Protein AF-A0A7X6YQB7-F1 (afdb_monomer)

pLDDT: mean 74.78, std 21.04, range [24.25, 98.19]

Secondary structure (DSSP, 8-state):
------PPPPPPPPPPP--------------PPP----BEEEEEEGGG-SS--S-EEE--TTSTT-EEEEETTEEEEEETTEEEEEEE-SSB-EEEEE-SSSSSS-EEEEEEEE-SSS-EEEEEEEETTTTEEEEE-BTTTEEEEEEEETTEEEEEEEETT--SPPEEEEEEEETTEEEETT--S-----SS--S---EEEEEEE----HHHHHHHHHH-TTTT----BTTB-S---EEEE-SHHHHHHHHHHHTTTS-TT---SSS--HHHHTTS--HHHHTTEEEEEEEEEESSTTEEEEEEEEEE-TT-EEEEEEEEEE-SS--S--EEEEEEEEEEHHHHTT-SEEEEEE--S-S---S-STTS--EEEEEEEE-SSTT-EEEEEEETTSEEEEE--TT---EEEEEEEEETTEEEEEETTSS-EEEEEEETTEEEE-TTTSPPPPSSS----TT-EEEE---TT-

Radius of gyration: 28.49 Å; Cα contacts (8 Å, |Δi|>4): 953; chains: 1; bounding box: 66×87×70 Å

Structure (mmCIF, N/CA/C/O backbone):
data_AF-A0A7X6YQB7-F1
#
_entry.id   AF-A0A7X6YQB7-F1
#
loop_
_atom_site.group_PDB
_atom_site.id
_atom_site.type_symbol
_atom_site.label_atom_id
_atom_site.label_alt_id
_atom_site.label_comp_id
_atom_site.label_asym_id
_atom_site.label_entity_id
_atom_site.label_seq_id
_atom_site.pdbx_PDB_ins_code
_atom_site.Cartn_x
_atom_site.Cartn_y
_atom_site.Cartn_z
_atom_site.occupancy
_atom_site.B_iso_or_equiv
_atom_site.auth_seq_id
_atom_site.auth_comp_id
_atom_site.auth_asym_id
_atom_site.auth_atom_id
_atom_site.pdbx_PDB_model_num
ATOM 1 N N . ALA A 1 1 ? 42.048 -23.710 23.530 1.00 37.53 1 ALA A N 1
ATOM 2 C CA . ALA A 1 1 ? 42.152 -24.617 22.372 1.00 37.53 1 ALA A CA 1
ATOM 3 C C . ALA A 1 1 ? 41.730 -26.009 22.819 1.00 37.53 1 ALA A C 1
ATOM 5 O O . ALA A 1 1 ? 42.511 -26.701 23.460 1.00 37.53 1 ALA A O 1
ATOM 6 N N . LEU A 1 2 ? 40.471 -26.365 22.576 1.00 25.23 2 LEU A N 1
ATOM 7 C CA . LEU A 1 2 ? 39.936 -27.697 22.835 1.00 25.23 2 LEU A CA 1
ATOM 8 C C . LEU A 1 2 ? 39.155 -28.087 21.577 1.00 25.23 2 LEU A C 1
ATOM 10 O O . LEU A 1 2 ? 38.129 -27.484 21.286 1.00 25.23 2 LEU A O 1
ATOM 14 N N . ALA A 1 3 ? 39.707 -29.016 20.804 1.00 24.25 3 ALA A N 1
ATOM 15 C CA . ALA A 1 3 ? 39.031 -29.656 19.687 1.00 24.25 3 ALA A CA 1
ATOM 16 C C . ALA A 1 3 ? 38.465 -30.982 20.201 1.00 24.25 3 ALA A C 1
ATOM 18 O O . ALA A 1 3 ? 39.201 -31.770 20.799 1.00 24.25 3 ALA A O 1
ATOM 19 N N . ILE A 1 4 ? 37.173 -31.218 19.989 1.00 27.70 4 ILE A N 1
ATOM 20 C CA . ILE A 1 4 ? 36.538 -32.519 20.198 1.00 27.70 4 ILE A CA 1
ATOM 21 C C . ILE A 1 4 ? 35.825 -32.865 18.893 1.00 27.70 4 ILE A C 1
ATOM 23 O O . ILE A 1 4 ? 34.915 -32.161 18.469 1.00 27.70 4 ILE A O 1
ATOM 27 N N . ALA A 1 5 ? 36.306 -33.928 18.255 1.00 26.80 5 ALA A N 1
ATOM 28 C CA . ALA A 1 5 ? 35.723 -34.548 17.076 1.00 26.80 5 ALA A CA 1
ATOM 29 C C . ALA A 1 5 ? 34.597 -35.509 17.484 1.00 26.80 5 ALA A C 1
ATOM 31 O O . ALA A 1 5 ? 34.722 -36.198 18.499 1.00 26.80 5 ALA A O 1
ATOM 32 N N . PHE A 1 6 ? 33.556 -35.622 16.656 1.00 28.27 6 PHE A N 1
ATOM 33 C CA . PHE A 1 6 ? 32.618 -36.743 16.697 1.00 28.27 6 PHE A CA 1
ATOM 34 C C . PHE A 1 6 ? 32.537 -37.442 15.338 1.00 28.27 6 PHE A C 1
ATOM 36 O O . PHE A 1 6 ? 32.638 -36.828 14.280 1.00 28.27 6 PHE A O 1
ATOM 43 N N . LEU A 1 7 ? 32.449 -38.766 15.442 1.00 28.30 7 LEU A N 1
ATOM 44 C CA . LEU A 1 7 ? 32.603 -39.802 14.427 1.00 28.30 7 LEU A CA 1
ATOM 45 C C . LEU A 1 7 ? 31.345 -39.947 13.560 1.00 28.30 7 LEU A C 1
ATOM 47 O O . LEU A 1 7 ? 30.240 -40.009 14.097 1.00 28.30 7 LEU A O 1
ATOM 51 N N . THR A 1 8 ? 31.516 -40.118 12.248 1.00 29.52 8 THR A N 1
ATOM 52 C CA . THR A 1 8 ? 30.476 -40.630 11.346 1.00 29.52 8 THR A CA 1
ATOM 53 C C . THR A 1 8 ? 30.540 -42.159 11.282 1.00 29.52 8 THR A C 1
ATOM 55 O O . THR A 1 8 ? 31.613 -42.763 11.264 1.00 29.52 8 THR A O 1
ATOM 58 N N . ASN A 1 9 ? 29.371 -42.797 11.295 1.00 27.31 9 ASN A N 1
ATOM 59 C CA . ASN A 1 9 ? 29.202 -44.249 11.255 1.00 27.31 9 ASN A CA 1
ATOM 60 C C . ASN A 1 9 ? 28.848 -44.661 9.807 1.00 27.31 9 ASN A C 1
ATOM 62 O O . ASN A 1 9 ? 27.880 -44.111 9.277 1.00 27.31 9 ASN A O 1
ATOM 66 N N . PRO A 1 10 ? 29.569 -45.583 9.142 1.00 31.59 10 PRO A N 1
ATOM 67 C CA . PRO A 1 10 ? 29.254 -45.981 7.772 1.00 31.59 10 PRO A CA 1
ATOM 68 C C . PRO A 1 10 ? 28.195 -47.095 7.758 1.00 31.59 10 PRO A C 1
ATOM 70 O O . PRO A 1 10 ? 28.301 -48.069 8.504 1.00 31.59 10 PRO A O 1
ATOM 73 N N . LYS A 1 11 ? 27.174 -46.977 6.900 1.00 30.31 11 LYS A N 1
ATOM 74 C CA . LYS A 1 11 ? 26.250 -48.082 6.595 1.00 30.31 11 LYS A CA 1
ATOM 75 C C . LYS A 1 11 ? 26.805 -48.916 5.438 1.00 30.31 11 LYS A C 1
ATOM 77 O O . LYS A 1 11 ? 27.185 -48.379 4.404 1.00 30.31 11 LYS A O 1
ATOM 82 N N . GLU A 1 12 ? 26.860 -50.225 5.665 1.00 30.78 12 GLU A N 1
ATOM 83 C CA . GLU A 1 12 ? 27.364 -51.259 4.758 1.00 30.78 12 GLU A CA 1
ATOM 84 C C . GLU A 1 12 ? 26.524 -51.436 3.481 1.00 30.78 12 GLU A C 1
ATOM 86 O O . GLU A 1 12 ? 25.324 -51.160 3.446 1.00 30.78 12 GLU A O 1
ATOM 91 N N . ALA A 1 13 ? 27.193 -51.954 2.446 1.00 29.84 13 ALA A N 1
ATOM 92 C CA . ALA A 1 13 ? 26.669 -52.269 1.123 1.00 29.84 13 ALA A CA 1
ATOM 93 C C . ALA A 1 13 ? 25.906 -53.608 1.079 1.00 29.84 13 ALA A C 1
ATOM 95 O O . ALA A 1 13 ? 26.300 -54.588 1.712 1.00 29.84 13 ALA A O 1
ATOM 96 N N . VAL A 1 14 ? 24.855 -53.668 0.257 1.00 32.97 14 VAL A N 1
ATOM 97 C CA . VAL A 1 14 ? 24.120 -54.899 -0.085 1.00 32.97 14 VAL A CA 1
ATOM 98 C C . VAL A 1 14 ? 24.670 -55.465 -1.411 1.00 32.97 14 VAL A C 1
ATOM 100 O O . VAL A 1 14 ? 24.912 -54.677 -2.326 1.00 32.97 14 VAL A O 1
ATOM 103 N N . PRO A 1 15 ? 24.886 -56.790 -1.556 1.00 33.59 15 PRO A N 1
ATOM 104 C CA . PRO A 1 15 ? 25.500 -57.373 -2.749 1.00 33.59 15 PRO A CA 1
ATOM 105 C C . PRO A 1 15 ? 24.478 -57.714 -3.847 1.00 33.59 15 PRO A C 1
ATOM 107 O O . PRO A 1 15 ? 23.376 -58.180 -3.562 1.00 33.59 15 PRO A O 1
ATOM 110 N N . THR A 1 16 ? 24.879 -57.542 -5.108 1.00 32.31 16 THR A N 1
ATOM 111 C CA . THR A 1 16 ? 24.163 -57.986 -6.315 1.00 32.31 16 THR A CA 1
ATOM 112 C C . THR A 1 16 ? 24.684 -59.348 -6.800 1.00 32.31 16 THR A C 1
ATOM 114 O O . THR A 1 16 ? 25.894 -59.557 -6.894 1.00 32.31 16 THR A O 1
ATOM 117 N N . GLU A 1 17 ? 23.779 -60.275 -7.133 1.00 30.42 17 GLU A N 1
ATOM 118 C CA . GLU A 1 17 ? 24.081 -61.513 -7.880 1.00 30.42 17 GLU A CA 1
ATOM 119 C C . GLU A 1 17 ? 23.728 -61.371 -9.385 1.00 30.42 17 GLU A C 1
ATOM 121 O O . GLU A 1 17 ? 22.889 -60.532 -9.720 1.00 30.42 17 GLU A O 1
ATOM 126 N N . PRO A 1 18 ? 24.342 -62.158 -10.304 1.00 40.31 18 PRO A N 1
ATOM 127 C CA . PRO A 1 18 ? 24.301 -61.916 -11.754 1.00 40.31 18 PRO A CA 1
ATOM 128 C C . PRO A 1 18 ? 23.535 -62.969 -12.599 1.00 40.31 18 PRO A C 1
ATOM 130 O O . PRO A 1 18 ? 23.498 -64.148 -12.253 1.00 40.31 18 PRO A O 1
ATOM 133 N N . GLY A 1 19 ? 23.060 -62.552 -13.787 1.00 28.42 19 GLY A N 1
ATOM 134 C CA . GLY A 1 19 ? 22.591 -63.389 -14.924 1.00 28.42 19 GLY A CA 1
ATOM 135 C C . GLY A 1 19 ? 21.135 -63.084 -15.323 1.00 28.42 19 GLY A C 1
ATOM 136 O O . GLY A 1 19 ? 20.305 -62.932 -14.439 1.00 28.42 19 GLY A O 1
ATOM 137 N N . ASP A 1 20 ? 20.703 -62.946 -16.584 1.00 30.53 20 ASP A N 1
ATOM 138 C CA . ASP A 1 20 ? 21.154 -63.428 -17.909 1.00 30.53 20 ASP A CA 1
ATOM 139 C C . ASP A 1 20 ? 20.484 -62.537 -19.015 1.00 30.53 20 ASP A C 1
ATOM 141 O O . ASP A 1 20 ? 19.524 -61.828 -18.695 1.00 30.53 20 ASP A O 1
ATOM 145 N N . PRO A 1 21 ? 20.936 -62.507 -20.293 1.00 47.84 21 PRO A N 1
ATOM 146 C CA . PRO A 1 21 ? 20.533 -61.519 -21.297 1.00 47.84 21 PRO A CA 1
ATOM 147 C C . PRO A 1 21 ? 19.390 -61.980 -22.224 1.00 47.84 21 PRO A C 1
ATOM 149 O O . PRO A 1 21 ? 19.097 -63.164 -22.350 1.00 47.84 21 PRO A O 1
ATOM 152 N N . THR A 1 22 ? 18.859 -61.011 -22.983 1.00 30.97 22 THR A N 1
ATOM 153 C CA . THR A 1 22 ? 17.930 -61.087 -24.138 1.00 30.97 22 THR A CA 1
ATOM 154 C C . THR A 1 22 ? 16.421 -61.126 -23.855 1.00 30.97 22 THR A C 1
ATOM 156 O O . THR A 1 22 ? 15.875 -62.145 -23.455 1.00 30.97 22 THR A O 1
ATOM 159 N N . ALA A 1 23 ? 15.718 -60.031 -24.186 1.00 28.36 23 ALA A N 1
ATOM 160 C CA . ALA A 1 23 ? 14.869 -59.911 -25.387 1.00 28.36 23 ALA A CA 1
ATOM 161 C C . ALA A 1 23 ? 13.852 -58.754 -25.259 1.00 28.36 23 ALA A C 1
ATOM 163 O O . ALA A 1 23 ? 13.142 -58.675 -24.262 1.00 28.36 23 ALA A O 1
ATOM 164 N N . GLY A 1 24 ? 13.708 -57.958 -26.326 1.00 27.47 24 GLY A N 1
ATOM 165 C CA . GLY A 1 24 ? 12.452 -57.273 -26.658 1.00 27.47 24 GLY A CA 1
ATOM 166 C C . GLY A 1 24 ? 12.467 -55.752 -26.562 1.00 27.47 24 GLY A C 1
ATOM 167 O O . GLY A 1 24 ? 12.148 -55.200 -25.518 1.00 27.47 24 GLY A O 1
ATOM 168 N N . GLU A 1 25 ? 12.767 -55.098 -27.686 1.00 36.31 25 GLU A N 1
ATOM 169 C CA . GLU A 1 25 ? 12.342 -53.726 -27.975 1.00 36.31 25 GLU A CA 1
ATOM 170 C C . GLU A 1 25 ? 10.814 -53.602 -27.867 1.00 36.31 25 GLU A C 1
ATOM 172 O O . GLU A 1 25 ? 10.074 -54.373 -28.486 1.00 36.31 25 GLU A O 1
ATOM 177 N N . SER A 1 26 ? 10.361 -52.583 -27.144 1.00 30.19 26 SER A N 1
ATOM 178 C CA . SER A 1 26 ? 9.136 -51.851 -27.460 1.00 30.19 26 SER A CA 1
ATOM 179 C C . SER A 1 26 ? 9.231 -50.464 -26.828 1.00 30.19 26 SER A C 1
ATOM 181 O O . SER A 1 26 ? 9.126 -50.344 -25.606 1.00 30.19 26 SER A O 1
ATOM 183 N N . ASP A 1 27 ? 9.444 -49.447 -27.661 1.00 33.22 27 ASP A N 1
ATOM 184 C CA . ASP A 1 27 ? 9.267 -48.041 -27.297 1.00 33.22 27 ASP A CA 1
ATOM 185 C C . ASP A 1 27 ? 7.833 -47.786 -26.810 1.00 33.22 27 ASP A C 1
ATOM 187 O O . ASP A 1 27 ? 6.867 -48.356 -27.337 1.00 33.22 27 ASP A O 1
ATOM 191 N N . PRO A 1 28 ? 7.687 -46.862 -25.856 1.00 33.28 28 PRO A N 1
ATOM 192 C CA . PRO A 1 28 ? 6.803 -45.734 -26.069 1.00 33.28 28 PRO A CA 1
ATOM 193 C C . PRO A 1 28 ? 7.592 -44.423 -25.999 1.00 33.28 28 PRO A C 1
ATOM 195 O O . PRO A 1 28 ? 8.348 -44.177 -25.062 1.00 33.28 28 PRO A O 1
ATOM 198 N N . GLU A 1 29 ? 7.388 -43.616 -27.037 1.00 33.47 29 GLU A N 1
ATOM 199 C CA . GLU A 1 29 ? 7.825 -42.229 -27.169 1.00 33.47 29 GLU A CA 1
ATOM 200 C C . GLU A 1 29 ? 7.351 -41.344 -26.001 1.00 33.47 29 GLU A C 1
ATOM 202 O O . GLU A 1 29 ? 6.278 -41.552 -25.431 1.00 33.47 29 GLU A O 1
ATOM 207 N N . ASP A 1 30 ? 8.173 -40.322 -25.748 1.00 36.44 30 ASP A N 1
ATOM 208 C CA . ASP A 1 30 ? 7.929 -39.086 -25.001 1.00 36.44 30 ASP A CA 1
ATOM 209 C C . ASP A 1 30 ? 7.611 -39.186 -23.506 1.00 36.44 30 ASP A C 1
ATOM 211 O O . ASP A 1 30 ? 6.546 -38.811 -23.018 1.00 36.44 30 ASP A O 1
ATOM 215 N N . SER A 1 31 ? 8.643 -39.523 -22.736 1.00 30.84 31 SER A N 1
ATOM 216 C CA . SER A 1 31 ? 8.955 -38.718 -21.554 1.00 30.84 31 SER A CA 1
ATOM 217 C C . SER A 1 31 ? 10.239 -37.951 -21.853 1.00 30.84 31 SER A C 1
ATOM 219 O O . SER A 1 31 ? 11.298 -38.576 -21.976 1.00 30.84 31 SER A O 1
ATOM 221 N N . ASN A 1 32 ? 10.152 -36.626 -21.988 1.00 32.53 32 ASN A N 1
ATOM 222 C CA . ASN A 1 32 ? 11.336 -35.771 -21.947 1.00 32.53 32 ASN A CA 1
ATOM 223 C C . ASN A 1 32 ? 12.183 -36.199 -20.732 1.00 32.53 32 ASN A C 1
ATOM 225 O O . ASN A 1 32 ? 11.619 -36.369 -19.644 1.00 32.53 32 ASN A O 1
ATOM 229 N N . PRO A 1 33 ? 13.496 -36.440 -20.884 1.00 29.14 33 PRO A N 1
ATOM 230 C CA . PRO A 1 33 ? 14.344 -36.646 -19.722 1.00 29.14 33 PRO A CA 1
ATOM 231 C C . PRO A 1 33 ? 14.250 -35.399 -18.827 1.00 29.14 33 PRO A C 1
ATOM 233 O O . PRO A 1 33 ? 14.070 -34.299 -19.356 1.00 29.14 33 PRO A O 1
ATOM 236 N N . PRO A 1 34 ? 14.351 -35.545 -17.493 1.00 37.12 34 PRO A N 1
ATOM 237 C CA . PRO A 1 34 ? 14.427 -34.388 -16.611 1.00 37.12 34 PRO A CA 1
ATOM 238 C C . PRO A 1 34 ? 15.571 -33.498 -17.095 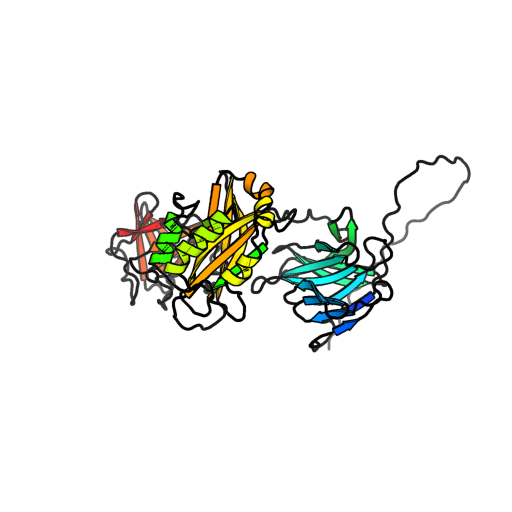1.00 37.12 34 PRO A C 1
ATOM 240 O O . PRO A 1 34 ? 16.643 -34.013 -17.438 1.00 37.12 34 PRO A O 1
ATOM 243 N N . VAL A 1 35 ? 15.303 -32.192 -17.176 1.00 44.62 35 VAL A N 1
ATOM 244 C CA . VAL A 1 35 ? 16.269 -31.163 -17.568 1.00 44.62 35 VAL A CA 1
ATOM 245 C C . VAL A 1 35 ? 17.566 -31.437 -16.809 1.00 44.62 35 VAL A C 1
ATOM 247 O O . VAL A 1 35 ? 17.592 -31.480 -15.579 1.00 44.62 35 VAL A O 1
ATOM 250 N N . THR A 1 36 ? 18.634 -31.749 -17.542 1.00 47.12 36 THR A N 1
ATOM 251 C CA . THR A 1 36 ? 19.970 -31.887 -16.962 1.00 47.12 36 THR A CA 1
ATOM 252 C C . THR A 1 36 ? 20.306 -30.570 -16.283 1.00 47.12 36 THR A C 1
ATOM 254 O O . THR A 1 36 ? 20.249 -29.545 -16.955 1.00 47.12 36 THR A O 1
ATOM 257 N N . ALA A 1 37 ? 20.619 -30.604 -14.984 1.00 58.34 37 ALA A N 1
ATOM 258 C CA . ALA A 1 37 ? 20.939 -29.415 -14.201 1.00 58.34 37 ALA A CA 1
ATOM 259 C C . ALA A 1 37 ? 21.959 -28.553 -14.959 1.00 58.34 37 ALA A C 1
ATOM 261 O O . ALA A 1 37 ? 23.063 -29.016 -15.254 1.00 58.34 37 ALA A O 1
ATOM 262 N N . ALA A 1 38 ? 21.549 -27.349 -15.352 1.00 70.50 38 ALA A N 1
ATOM 263 C CA . ALA A 1 38 ? 22.380 -26.473 -16.156 1.00 70.50 38 ALA A CA 1
ATOM 264 C C . ALA A 1 38 ? 23.594 -26.002 -15.344 1.00 70.50 38 ALA A C 1
ATOM 266 O O . ALA A 1 38 ? 23.481 -25.695 -14.154 1.00 70.50 38 ALA A O 1
ATOM 267 N N . GLU A 1 39 ? 24.764 -25.957 -15.987 1.00 83.69 39 GLU A N 1
ATOM 268 C CA . GLU A 1 39 ? 25.949 -25.357 -15.374 1.00 83.69 39 GLU A CA 1
ATOM 269 C C . GLU A 1 39 ? 25.692 -23.861 -15.157 1.00 83.69 39 GLU A C 1
ATOM 271 O O . GLU A 1 39 ? 25.234 -23.153 -16.057 1.00 83.69 39 GLU A O 1
ATOM 276 N N . ALA A 1 40 ? 25.984 -23.384 -13.953 1.00 90.75 40 ALA A N 1
ATOM 277 C CA . ALA A 1 40 ? 25.782 -22.004 -13.553 1.00 90.75 40 ALA A CA 1
ATOM 278 C C . ALA A 1 40 ? 27.120 -21.282 -13.369 1.00 90.75 40 ALA A C 1
ATOM 280 O O . ALA A 1 40 ? 28.105 -21.839 -12.877 1.00 90.75 40 ALA A O 1
ATOM 281 N N . VAL A 1 41 ? 27.149 -20.008 -13.752 1.00 92.69 41 VAL A N 1
ATOM 282 C CA . VAL A 1 41 ? 28.323 -19.141 -13.649 1.00 92.69 41 VAL A CA 1
ATOM 283 C C . VAL A 1 41 ? 28.032 -18.019 -12.665 1.00 92.69 41 VAL A C 1
ATOM 285 O O . VAL A 1 41 ? 27.100 -17.245 -12.856 1.00 92.69 41 VAL A O 1
ATOM 288 N N . GLU A 1 42 ? 28.857 -17.891 -11.629 1.00 94.00 42 GLU A N 1
ATOM 289 C CA . GLU A 1 42 ? 28.805 -16.737 -10.729 1.00 94.00 42 GLU A CA 1
ATOM 290 C C . GLU A 1 42 ? 29.293 -15.480 -11.455 1.00 94.00 42 GLU A C 1
ATOM 292 O O . GLU A 1 42 ? 30.425 -15.430 -11.944 1.00 94.00 42 GLU A O 1
ATOM 297 N N . TRP A 1 43 ? 28.447 -14.452 -11.508 1.00 94.19 43 TRP A N 1
ATOM 298 C CA . TRP A 1 43 ? 28.876 -13.107 -11.882 1.00 94.19 43 TRP A CA 1
ATOM 299 C C . TRP A 1 43 ? 29.343 -12.335 -10.652 1.00 94.19 43 TRP A C 1
ATOM 301 O O . TRP A 1 43 ? 30.416 -11.725 -10.666 1.00 94.19 43 TRP A O 1
ATOM 311 N N . LEU A 1 44 ? 28.537 -12.361 -9.593 1.00 89.94 44 LEU A N 1
ATOM 312 C CA . LEU A 1 44 ? 28.793 -11.640 -8.358 1.00 89.94 44 LEU A CA 1
ATOM 313 C C . LEU A 1 44 ? 28.190 -12.393 -7.178 1.00 89.94 44 LEU A C 1
ATOM 315 O O . LEU A 1 44 ? 27.061 -12.860 -7.253 1.00 89.94 44 LEU A O 1
ATOM 319 N N . ASN A 1 45 ? 28.913 -12.412 -6.063 1.00 87.00 45 ASN A N 1
ATOM 320 C CA . ASN A 1 45 ? 28.410 -12.881 -4.782 1.00 87.00 45 ASN A CA 1
ATOM 321 C C . ASN A 1 45 ? 28.896 -11.935 -3.677 1.00 87.00 45 ASN A C 1
ATOM 323 O O . ASN A 1 45 ? 30.039 -12.034 -3.219 1.00 87.00 45 ASN A O 1
ATOM 327 N N . VAL A 1 46 ? 28.055 -10.974 -3.271 1.00 80.38 46 VAL A N 1
ATOM 328 C CA . VAL A 1 46 ? 28.457 -9.981 -2.261 1.00 80.38 46 VAL A CA 1
ATOM 329 C C . VAL A 1 46 ? 28.382 -10.503 -0.827 1.00 80.38 46 VAL A C 1
ATOM 331 O O . VAL A 1 46 ? 28.943 -9.880 0.072 1.00 80.38 46 VAL A O 1
ATOM 334 N N . LEU A 1 47 ? 27.778 -11.676 -0.603 1.00 72.31 47 LEU A N 1
ATOM 335 C CA . LEU A 1 47 ? 27.848 -12.381 0.683 1.00 72.31 47 LEU A CA 1
ATOM 336 C C . LEU A 1 47 ? 29.255 -12.932 0.962 1.00 72.31 47 LEU A C 1
ATOM 338 O O . LEU A 1 47 ? 29.602 -13.193 2.114 1.00 72.31 47 LEU A O 1
ATOM 342 N N . ALA A 1 48 ? 30.080 -13.089 -0.077 1.00 73.25 48 ALA A N 1
ATOM 343 C CA . ALA A 1 48 ? 31.438 -13.614 0.024 1.00 73.25 48 ALA A CA 1
ATOM 344 C C . ALA A 1 48 ? 32.526 -12.534 0.214 1.00 73.25 48 ALA A C 1
ATOM 346 O O . ALA A 1 48 ? 33.710 -12.877 0.290 1.00 73.25 48 ALA A O 1
ATOM 347 N N . VAL A 1 49 ? 32.169 -11.243 0.277 1.00 70.50 49 VAL A N 1
ATOM 348 C CA . VAL A 1 49 ? 33.131 -10.123 0.325 1.00 70.50 49 VAL A CA 1
ATOM 349 C C . VAL A 1 49 ? 32.855 -9.153 1.478 1.00 70.50 49 VAL A C 1
ATOM 351 O O . VAL A 1 49 ? 31.714 -8.907 1.849 1.00 70.50 49 VAL A O 1
ATOM 354 N N . ASP A 1 50 ? 33.915 -8.543 2.019 1.00 72.25 50 ASP A N 1
ATOM 355 C CA . ASP A 1 50 ? 33.819 -7.626 3.171 1.00 72.25 50 ASP A CA 1
ATOM 356 C C . ASP A 1 50 ? 33.296 -6.218 2.812 1.00 72.25 50 ASP A C 1
ATOM 358 O O . ASP A 1 50 ? 32.899 -5.458 3.695 1.00 72.25 50 ASP A O 1
ATOM 362 N N . TYR A 1 51 ? 33.339 -5.837 1.531 1.00 76.00 51 TYR A N 1
ATOM 363 C CA . TYR A 1 51 ? 32.938 -4.514 1.045 1.00 76.00 51 TYR A CA 1
ATOM 364 C C . TYR A 1 51 ? 32.256 -4.631 -0.310 1.00 76.00 51 TYR A C 1
ATOM 366 O O . TYR A 1 51 ? 32.762 -5.317 -1.201 1.00 76.00 51 TYR A O 1
ATOM 374 N N . TRP A 1 52 ? 31.141 -3.924 -0.478 1.00 79.06 52 TRP A N 1
ATOM 375 C CA . TRP A 1 52 ? 30.386 -3.966 -1.724 1.00 79.06 52 TRP A CA 1
ATOM 376 C C . TRP A 1 52 ? 30.939 -2.963 -2.735 1.00 79.06 52 TRP A C 1
ATOM 378 O O . TRP A 1 52 ? 31.252 -1.825 -2.365 1.00 79.06 52 TRP A O 1
ATOM 388 N N . PRO A 1 53 ? 31.062 -3.355 -4.011 1.00 82.94 53 PRO A N 1
ATOM 389 C CA . PRO A 1 53 ? 31.325 -2.397 -5.071 1.00 82.94 53 PRO A CA 1
ATOM 390 C C . PRO A 1 53 ? 30.125 -1.449 -5.232 1.00 82.94 53 PRO A C 1
ATOM 392 O O . PRO A 1 53 ? 28.986 -1.844 -5.009 1.00 82.94 53 PRO A O 1
ATOM 395 N N . GLU A 1 54 ? 30.367 -0.204 -5.655 1.00 86.00 54 GLU A N 1
ATOM 396 C CA . GLU A 1 54 ? 29.277 0.736 -5.979 1.00 86.00 54 GLU A CA 1
ATOM 397 C C . GLU A 1 54 ? 28.442 0.245 -7.173 1.00 86.00 54 GLU A C 1
ATOM 399 O O . GLU A 1 54 ? 27.240 0.483 -7.236 1.00 86.00 54 GLU A O 1
ATOM 404 N N . SER A 1 55 ? 29.090 -0.436 -8.123 1.00 92.44 55 SER A N 1
ATOM 405 C CA . SER A 1 55 ? 28.476 -1.018 -9.314 1.00 92.44 55 SER A CA 1
ATOM 406 C C . SER A 1 55 ? 29.388 -2.101 -9.891 1.00 92.44 55 SER A C 1
ATOM 408 O O . SER A 1 55 ? 30.614 -1.988 -9.816 1.00 92.44 55 SER A O 1
ATOM 410 N N . MET A 1 56 ? 28.800 -3.113 -10.527 1.00 95.50 56 MET A N 1
ATOM 411 C CA . MET A 1 56 ? 29.503 -4.155 -11.285 1.00 95.50 56 MET A CA 1
ATOM 412 C C . MET A 1 56 ? 28.889 -4.284 -12.671 1.00 95.50 56 MET A C 1
ATOM 414 O O . MET A 1 56 ? 27.677 -4.199 -12.811 1.00 95.50 56 MET A O 1
ATOM 418 N N . GLU A 1 57 ? 29.711 -4.499 -13.694 1.00 97.19 57 GLU A N 1
ATOM 419 C CA . GLU A 1 57 ? 29.246 -4.659 -15.073 1.00 97.19 57 GLU A CA 1
ATOM 420 C C . GLU A 1 57 ? 29.815 -5.936 -15.692 1.00 97.19 57 GLU A C 1
ATOM 422 O O . GLU A 1 57 ? 30.945 -6.333 -15.396 1.00 97.19 57 GLU A O 1
ATOM 427 N N . THR A 1 58 ? 29.041 -6.578 -16.563 1.00 97.19 58 THR A N 1
ATOM 428 C CA . THR A 1 58 ? 29.490 -7.722 -17.362 1.00 97.19 58 THR A CA 1
ATOM 429 C C . THR A 1 58 ? 28.793 -7.768 -18.718 1.00 97.19 58 THR A C 1
ATOM 431 O O . THR A 1 58 ? 27.811 -7.069 -18.974 1.00 97.19 58 THR A O 1
ATOM 434 N N . SER A 1 59 ? 29.309 -8.599 -19.615 1.00 95.94 59 SER A N 1
ATOM 435 C CA . SER A 1 59 ? 28.706 -8.872 -20.915 1.00 95.94 59 SER A CA 1
ATOM 436 C C . SER A 1 59 ? 28.808 -10.355 -21.220 1.00 95.94 59 SER A C 1
ATOM 438 O O . SER A 1 59 ? 29.826 -10.987 -20.935 1.00 95.94 59 SER A O 1
ATOM 440 N N . LEU A 1 60 ? 27.765 -10.883 -21.846 1.00 94.69 60 LEU A N 1
ATOM 441 C CA . LEU A 1 60 ? 27.669 -12.278 -22.252 1.00 94.69 60 LEU A CA 1
ATOM 442 C C . LEU A 1 60 ? 27.708 -12.383 -23.776 1.00 94.69 60 LEU A C 1
ATOM 444 O O . LEU A 1 60 ? 27.227 -11.493 -24.483 1.00 94.69 60 LEU A O 1
ATOM 448 N N . ALA A 1 61 ? 28.295 -13.460 -24.295 1.00 94.44 61 ALA A N 1
ATOM 449 C CA . ALA A 1 61 ? 28.382 -13.676 -25.740 1.00 94.44 61 ALA A CA 1
ATOM 450 C C . ALA A 1 61 ? 26.994 -13.932 -26.355 1.00 94.44 61 ALA A C 1
ATOM 452 O O . ALA A 1 61 ? 26.745 -13.586 -27.510 1.00 94.44 61 ALA A O 1
ATOM 453 N N . GLU A 1 62 ? 26.102 -14.496 -25.547 1.00 95.25 62 GLU A N 1
ATOM 454 C CA . GLU A 1 62 ? 24.710 -14.838 -25.810 1.00 95.25 62 GLU A CA 1
ATOM 455 C C . GLU A 1 62 ? 23.844 -13.581 -26.010 1.00 95.25 62 GLU A C 1
ATOM 457 O O . GLU A 1 62 ? 22.872 -13.609 -26.768 1.00 95.25 62 GLU A O 1
ATOM 462 N N . PHE A 1 63 ? 24.247 -12.447 -25.420 1.00 96.06 63 PHE A N 1
ATOM 463 C CA . PHE A 1 63 ? 23.550 -11.159 -25.497 1.00 96.06 63 PHE A CA 1
ATOM 464 C C . PHE A 1 63 ? 24.461 -10.056 -26.073 1.00 96.06 63 PHE A C 1
ATOM 466 O O . PHE A 1 63 ? 24.893 -9.140 -25.365 1.00 96.06 63 PHE A O 1
ATOM 473 N N . PRO A 1 64 ? 24.786 -10.106 -27.379 1.00 95.38 64 PRO A N 1
ATOM 474 C CA . PRO A 1 64 ? 25.740 -9.183 -27.980 1.00 95.38 64 PRO A CA 1
ATOM 475 C C . PRO A 1 64 ? 25.227 -7.738 -27.962 1.00 95.38 64 PRO A C 1
ATOM 477 O O . PRO A 1 64 ? 24.139 -7.437 -28.449 1.00 95.38 64 PRO A O 1
ATOM 480 N N . GLY A 1 65 ? 26.061 -6.821 -27.465 1.00 95.56 65 GLY A N 1
ATOM 481 C CA . GLY A 1 65 ? 25.729 -5.394 -27.372 1.00 95.56 65 GLY A CA 1
ATOM 482 C C . GLY A 1 65 ? 24.947 -5.005 -26.115 1.00 95.56 65 GLY A C 1
ATOM 483 O O . GLY A 1 65 ? 24.598 -3.833 -25.979 1.00 95.56 65 GLY A O 1
ATOM 484 N N . VAL A 1 66 ? 24.718 -5.957 -25.207 1.00 97.88 66 VAL A N 1
ATOM 485 C CA . VAL A 1 66 ? 24.124 -5.728 -23.890 1.00 97.88 66 VAL A CA 1
ATOM 486 C C . VAL A 1 66 ? 25.222 -5.751 -22.829 1.00 97.88 66 VAL A C 1
ATOM 488 O O . VAL A 1 66 ? 26.063 -6.651 -22.800 1.00 97.88 66 VAL A O 1
ATOM 491 N N . VAL A 1 67 ? 25.208 -4.755 -21.949 1.00 98.19 67 VAL A N 1
ATOM 492 C CA . VAL A 1 67 ? 25.998 -4.742 -20.716 1.00 98.19 67 VAL A CA 1
ATOM 493 C C . VAL A 1 67 ? 25.030 -4.900 -19.556 1.00 98.19 67 VAL A C 1
ATOM 495 O O . VAL A 1 67 ? 24.152 -4.060 -19.377 1.00 98.19 67 VAL A O 1
ATOM 498 N N . PHE A 1 68 ? 25.176 -5.966 -18.779 1.00 98.00 68 PHE A N 1
ATOM 499 C CA . PHE A 1 68 ? 24.439 -6.112 -17.532 1.00 98.00 68 PHE A CA 1
ATOM 500 C C . PHE A 1 68 ? 25.161 -5.339 -16.444 1.00 98.00 68 PHE A C 1
ATOM 502 O O . PHE A 1 68 ? 26.384 -5.432 -16.330 1.00 98.00 68 PHE A O 1
ATOM 509 N N . ARG A 1 69 ? 24.406 -4.575 -15.660 1.00 97.62 69 ARG A N 1
ATOM 510 C CA . ARG A 1 69 ? 24.916 -3.769 -14.559 1.00 97.62 69 ARG A CA 1
ATOM 511 C C . ARG A 1 69 ? 24.180 -4.113 -13.277 1.00 97.62 69 ARG A C 1
ATOM 513 O O . ARG A 1 69 ? 22.958 -4.101 -13.250 1.00 97.62 69 ARG A O 1
ATOM 520 N N . TRP A 1 70 ? 24.935 -4.397 -12.231 1.00 96.19 70 TRP A N 1
ATOM 521 C CA . TRP A 1 70 ? 24.437 -4.604 -10.881 1.00 96.19 70 TRP A CA 1
ATOM 522 C C . TRP A 1 70 ? 24.808 -3.400 -10.018 1.00 96.19 70 TRP A C 1
ATOM 524 O O . TRP A 1 70 ? 25.943 -2.916 -10.078 1.00 96.19 70 TRP A O 1
ATOM 534 N N . THR A 1 71 ? 23.864 -2.964 -9.195 1.00 86.06 71 THR A N 1
ATOM 535 C CA . THR A 1 71 ? 24.063 -2.135 -8.004 1.00 86.06 71 THR A CA 1
ATOM 536 C C . THR A 1 71 ? 23.372 -2.821 -6.827 1.00 86.06 71 THR A C 1
ATOM 538 O O . THR A 1 71 ? 22.565 -3.729 -7.015 1.00 86.06 71 THR A O 1
ATOM 541 N N . ALA A 1 72 ? 23.665 -2.388 -5.600 1.00 80.88 72 ALA A N 1
ATOM 542 C CA . ALA A 1 72 ? 23.089 -2.988 -4.393 1.00 80.88 72 ALA A CA 1
ATOM 543 C C . ALA A 1 72 ? 21.551 -3.085 -4.415 1.00 80.88 72 ALA A C 1
ATOM 545 O O . ALA A 1 72 ? 20.982 -3.988 -3.809 1.00 80.88 72 ALA A O 1
ATOM 546 N N . ASP A 1 73 ? 20.887 -2.159 -5.104 1.00 77.69 73 ASP A N 1
ATOM 547 C CA . ASP A 1 73 ? 19.437 -2.024 -5.168 1.00 77.69 73 ASP A CA 1
ATOM 548 C C . ASP A 1 73 ? 18.788 -2.603 -6.439 1.00 77.69 73 ASP A C 1
ATOM 550 O O . ASP A 1 73 ? 17.562 -2.716 -6.478 1.00 77.69 73 ASP A O 1
ATOM 554 N N . ARG A 1 74 ? 19.552 -2.967 -7.485 1.00 82.38 74 ARG A N 1
ATOM 555 C CA . ARG A 1 74 ? 18.976 -3.468 -8.752 1.00 82.38 74 ARG A CA 1
ATOM 556 C C . ARG A 1 74 ? 19.964 -4.124 -9.712 1.00 82.38 74 ARG A C 1
ATOM 558 O O . ARG A 1 74 ? 21.174 -3.921 -9.648 1.00 82.38 74 ARG A O 1
ATOM 565 N N . VAL A 1 75 ? 19.400 -4.835 -10.687 1.00 88.31 75 VAL A N 1
ATOM 566 C CA . VAL A 1 75 ? 20.094 -5.312 -11.889 1.00 88.31 75 VAL A CA 1
ATOM 567 C C . VAL A 1 75 ? 19.458 -4.697 -13.132 1.00 88.31 75 VAL A C 1
ATOM 569 O O . VAL A 1 75 ? 18.238 -4.641 -13.268 1.00 88.31 75 VAL A O 1
ATOM 572 N N . GLU A 1 76 ? 20.292 -4.228 -14.054 1.00 94.69 76 GLU A N 1
ATOM 573 C CA . GLU A 1 76 ? 19.898 -3.512 -15.263 1.00 94.69 76 GLU A CA 1
ATOM 574 C C . GLU A 1 76 ? 20.587 -4.090 -16.503 1.00 94.69 76 GLU A C 1
ATOM 576 O O . GLU A 1 76 ? 21.695 -4.620 -16.435 1.00 94.69 76 GLU A O 1
ATOM 581 N N . ALA A 1 77 ? 19.967 -3.906 -17.665 1.00 96.19 77 ALA A N 1
ATOM 582 C CA . ALA A 1 77 ? 20.579 -4.103 -18.969 1.00 96.19 77 ALA A CA 1
ATOM 583 C C . ALA A 1 77 ? 20.767 -2.757 -19.677 1.00 96.19 77 ALA A C 1
ATOM 585 O O . ALA A 1 77 ? 19.823 -1.986 -19.868 1.00 96.19 77 ALA A O 1
ATOM 586 N N . VAL A 1 78 ? 21.991 -2.494 -20.120 1.00 97.19 78 VAL A N 1
ATOM 587 C CA . VAL A 1 78 ? 22.379 -1.296 -20.862 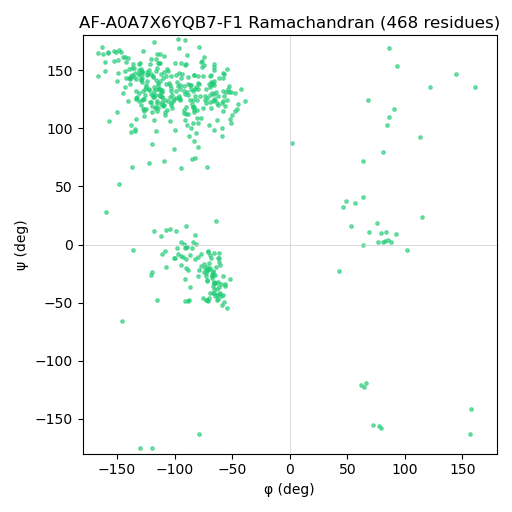1.00 97.19 78 VAL A CA 1
ATOM 588 C C . VAL A 1 78 ? 22.649 -1.680 -22.312 1.00 97.19 78 VAL A C 1
ATOM 590 O O . VAL A 1 78 ? 23.449 -2.567 -22.600 1.00 97.19 78 VAL A O 1
ATOM 593 N N . SER A 1 79 ? 21.964 -1.029 -23.249 1.00 94.81 79 SER A N 1
ATOM 594 C CA . SER A 1 79 ? 22.095 -1.261 -24.692 1.00 94.81 79 SER A CA 1
ATOM 595 C C . SER A 1 79 ? 22.180 0.075 -25.424 1.00 94.81 79 SER A C 1
ATOM 597 O O . SER A 1 79 ? 21.168 0.728 -25.689 1.00 94.81 79 SER A O 1
ATOM 599 N N . GLY A 1 80 ? 23.404 0.503 -25.741 1.00 91.25 80 GLY A N 1
ATOM 600 C CA . GLY A 1 80 ? 23.652 1.859 -26.237 1.00 91.25 80 GLY A CA 1
ATOM 601 C C . GLY A 1 80 ? 23.248 2.901 -25.191 1.00 91.25 80 GLY A C 1
ATOM 602 O O . GLY A 1 80 ? 23.750 2.863 -24.073 1.00 91.25 80 GLY A O 1
ATOM 603 N N . ASP A 1 81 ? 22.321 3.793 -25.546 1.00 89.44 81 ASP A N 1
ATOM 604 C CA . ASP A 1 81 ? 21.807 4.837 -24.645 1.00 89.44 81 ASP A CA 1
ATOM 605 C C . ASP A 1 81 ? 20.570 4.391 -23.833 1.00 89.44 81 ASP A C 1
ATOM 607 O O . ASP A 1 81 ? 20.048 5.163 -23.030 1.00 89.44 81 ASP A O 1
ATOM 611 N N . LYS A 1 82 ? 20.063 3.164 -24.043 1.00 91.94 82 LYS A N 1
ATOM 612 C CA . LYS A 1 82 ? 18.910 2.628 -23.304 1.00 91.94 82 LYS A CA 1
ATOM 613 C C . LYS A 1 82 ? 19.385 1.884 -22.057 1.00 91.94 82 LYS A C 1
ATOM 615 O O . LYS A 1 82 ? 20.212 0.981 -22.166 1.00 91.94 82 LYS A O 1
ATOM 620 N N . VAL A 1 83 ? 18.802 2.218 -20.908 1.00 91.44 83 VAL A N 1
ATOM 621 C CA . VAL A 1 83 ? 18.918 1.464 -19.652 1.00 91.44 83 VAL A CA 1
ATOM 622 C C . VAL A 1 83 ? 17.556 0.848 -19.343 1.00 91.44 83 VAL A C 1
ATOM 624 O O . VAL A 1 83 ? 16.534 1.527 -19.435 1.00 91.44 83 VAL A O 1
ATOM 627 N N . GLU A 1 84 ? 17.536 -0.439 -19.023 1.00 85.94 84 GLU A N 1
ATOM 628 C CA . GLU A 1 84 ? 16.343 -1.204 -18.667 1.00 85.94 84 GLU A CA 1
ATOM 629 C C . GLU A 1 84 ? 16.588 -1.885 -17.323 1.00 85.94 84 GLU A C 1
ATOM 631 O O . GLU A 1 84 ? 17.497 -2.703 -17.213 1.00 85.94 84 GLU A O 1
ATOM 636 N N . VAL A 1 85 ? 15.807 -1.534 -16.302 1.00 85.38 85 VAL A N 1
ATOM 637 C CA . VAL A 1 85 ? 15.854 -2.218 -15.005 1.00 85.38 85 VAL A CA 1
ATOM 638 C C . VAL A 1 85 ? 15.185 -3.579 -15.161 1.00 85.38 85 VAL A C 1
ATOM 640 O O . VAL A 1 85 ? 14.046 -3.645 -15.617 1.00 85.38 85 VAL A O 1
ATOM 643 N N . LEU A 1 86 ? 15.901 -4.649 -14.820 1.00 83.12 86 LEU A N 1
ATOM 644 C CA . LEU A 1 86 ? 15.415 -6.024 -14.940 1.00 83.12 86 LEU A CA 1
ATOM 645 C C . LEU A 1 86 ? 14.661 -6.438 -13.676 1.00 83.12 86 LEU A C 1
ATOM 647 O O . LEU A 1 86 ? 13.550 -6.950 -13.758 1.00 83.12 86 LEU A O 1
ATOM 651 N N . TYR A 1 87 ? 15.255 -6.176 -12.512 1.00 79.25 87 TYR A N 1
ATOM 652 C CA . TYR A 1 87 ? 14.646 -6.389 -11.202 1.00 79.25 87 TYR A CA 1
ATOM 653 C C . TYR A 1 87 ? 15.364 -5.561 -10.130 1.00 79.25 87 TYR A C 1
ATOM 655 O O . TYR A 1 87 ? 16.521 -5.166 -10.298 1.00 79.25 87 TYR A O 1
ATOM 663 N N . ASN A 1 88 ? 14.655 -5.294 -9.032 1.00 76.25 88 ASN A N 1
ATOM 664 C CA . ASN A 1 88 ? 15.145 -4.534 -7.882 1.00 76.25 88 ASN A CA 1
ATOM 665 C C . ASN A 1 88 ? 15.277 -5.439 -6.651 1.00 76.25 88 ASN A C 1
ATOM 667 O O . ASN A 1 88 ? 14.679 -6.513 -6.602 1.00 76.25 88 ASN A O 1
ATOM 671 N N . GLY A 1 89 ? 16.017 -4.972 -5.651 1.00 68.75 89 GLY A N 1
ATOM 672 C CA . GLY A 1 89 ? 16.213 -5.655 -4.378 1.00 68.75 89 GLY A CA 1
ATOM 673 C C . GLY A 1 89 ? 16.620 -4.711 -3.254 1.00 68.75 89 GLY A C 1
ATOM 674 O O . GLY A 1 89 ? 17.025 -3.579 -3.503 1.00 68.75 89 GLY A O 1
ATOM 675 N N . MET A 1 90 ? 16.536 -5.174 -2.007 1.00 68.12 90 MET A N 1
ATOM 676 C CA . MET A 1 90 ? 16.976 -4.420 -0.828 1.00 68.12 90 MET A CA 1
ATOM 677 C C . MET A 1 90 ? 17.748 -5.308 0.166 1.00 68.12 90 MET A C 1
ATOM 679 O O . MET A 1 90 ? 17.283 -5.512 1.288 1.00 68.12 90 MET A O 1
ATOM 683 N N . PRO A 1 91 ? 18.947 -5.811 -0.186 1.00 74.19 91 PRO A N 1
ATOM 684 C CA . PRO A 1 91 ? 19.673 -5.650 -1.454 1.00 74.19 91 PRO A CA 1
ATOM 685 C C . PRO A 1 91 ? 19.469 -6.828 -2.434 1.00 74.19 91 PRO A C 1
ATOM 687 O O . PRO A 1 91 ? 18.872 -7.850 -2.095 1.00 74.19 91 PRO A O 1
ATOM 690 N N . VAL A 1 92 ? 20.047 -6.719 -3.633 1.00 83.12 92 VAL A N 1
ATOM 691 C CA . VAL A 1 92 ? 20.393 -7.874 -4.483 1.00 83.12 92 VAL A CA 1
ATOM 692 C C . VAL A 1 92 ? 21.751 -8.423 -4.025 1.00 83.12 92 VAL A C 1
ATOM 694 O O . VAL A 1 92 ? 22.759 -7.735 -4.165 1.00 83.12 92 VAL A O 1
ATOM 697 N N . TRP A 1 93 ? 21.808 -9.639 -3.479 1.00 85.19 93 TRP A N 1
ATOM 698 C CA . TRP A 1 93 ? 23.017 -10.176 -2.828 1.00 85.19 93 TRP A CA 1
ATOM 699 C C . TRP A 1 93 ? 23.997 -10.863 -3.774 1.00 85.19 93 TRP A C 1
ATOM 701 O O . TRP A 1 93 ? 25.214 -10.812 -3.593 1.00 85.19 93 TRP A O 1
ATOM 711 N N . ASP A 1 94 ? 23.478 -11.554 -4.770 1.00 89.31 94 ASP A N 1
ATOM 712 C CA . ASP A 1 94 ? 24.279 -12.322 -5.706 1.00 89.31 94 ASP A CA 1
ATOM 713 C C . ASP A 1 94 ? 23.588 -12.350 -7.063 1.00 89.31 94 ASP A C 1
ATOM 715 O O . ASP A 1 94 ? 22.401 -12.046 -7.189 1.00 89.31 94 ASP A O 1
ATOM 719 N N . VAL A 1 95 ? 24.367 -12.617 -8.104 1.00 95.56 95 VAL A N 1
ATOM 720 C CA . VAL A 1 95 ? 23.854 -12.822 -9.452 1.00 95.56 95 VAL A CA 1
ATOM 721 C C . VAL A 1 95 ? 24.635 -13.960 -10.091 1.00 95.56 95 VAL A C 1
ATOM 723 O O . VAL A 1 95 ? 25.864 -13.908 -10.217 1.00 95.56 95 VAL A O 1
ATOM 726 N N . PHE A 1 96 ? 23.901 -14.972 -10.526 1.00 96.56 96 PHE A N 1
ATOM 727 C CA . PHE A 1 96 ? 24.384 -16.113 -11.284 1.00 96.56 96 PHE A CA 1
ATOM 728 C C . PHE A 1 96 ? 23.746 -16.108 -12.669 1.00 96.56 96 PHE A C 1
ATOM 730 O O . PHE A 1 96 ? 22.614 -15.667 -12.845 1.00 96.56 96 PHE A O 1
ATOM 737 N N . PHE A 1 97 ? 24.471 -16.628 -13.649 1.00 97.19 97 PHE A N 1
ATOM 738 C CA . PHE A 1 97 ? 23.951 -16.930 -14.973 1.00 97.19 97 PHE A CA 1
ATOM 739 C C . PHE A 1 97 ? 23.718 -18.432 -15.072 1.00 97.19 97 PHE A C 1
ATOM 741 O O . PHE A 1 97 ? 24.663 -19.200 -14.887 1.00 97.19 97 PHE A O 1
ATOM 748 N N . CYS A 1 98 ? 22.488 -18.851 -15.348 1.00 96.00 98 CYS A N 1
ATOM 749 C CA . CYS A 1 98 ? 22.124 -20.261 -15.470 1.00 96.00 98 CYS A CA 1
ATOM 750 C C . CYS A 1 98 ? 21.050 -20.418 -16.549 1.00 96.00 98 CYS A C 1
ATOM 752 O O . CYS A 1 98 ? 20.085 -19.670 -16.536 1.00 96.00 98 CYS A O 1
ATOM 754 N N . ASP A 1 99 ? 21.235 -21.349 -17.485 1.00 95.25 99 ASP A N 1
ATOM 755 C CA . ASP A 1 99 ? 20.263 -21.673 -18.543 1.00 95.25 99 ASP A CA 1
ATOM 756 C C . ASP A 1 99 ? 19.230 -22.681 -18.008 1.00 95.25 99 ASP A C 1
ATOM 758 O O . ASP A 1 99 ? 19.304 -23.882 -18.271 1.00 95.25 99 ASP A O 1
ATOM 762 N N . LEU A 1 100 ? 18.319 -22.199 -17.164 1.00 92.50 100 LEU A N 1
ATOM 763 C CA . LEU A 1 100 ? 17.246 -22.977 -16.545 1.00 92.50 100 LEU A CA 1
ATOM 764 C C . LEU A 1 100 ? 16.160 -23.353 -17.558 1.00 92.50 100 LEU A C 1
ATOM 766 O O . LEU A 1 100 ? 15.531 -24.402 -17.407 1.00 92.50 100 LEU A O 1
ATOM 770 N N . THR A 1 101 ? 15.937 -22.521 -18.579 1.00 89.31 101 THR A N 1
ATOM 771 C CA . THR A 1 101 ? 14.959 -22.788 -19.647 1.00 89.31 101 THR A CA 1
ATOM 772 C C . THR A 1 101 ? 15.479 -23.778 -20.697 1.00 89.31 101 THR A C 1
ATOM 774 O O . THR A 1 101 ? 14.685 -24.445 -21.370 1.00 89.31 101 THR A O 1
ATOM 777 N N . GLY A 1 102 ? 16.801 -23.930 -20.813 1.00 90.81 102 GLY A N 1
ATOM 778 C CA . GLY A 1 102 ? 17.462 -24.815 -21.771 1.00 90.81 102 GLY A CA 1
ATOM 779 C C . GLY A 1 102 ? 17.463 -24.271 -23.202 1.00 90.81 102 GLY A C 1
ATOM 780 O O . GLY A 1 102 ? 17.628 -25.047 -24.153 1.00 90.81 102 GLY A O 1
ATOM 781 N N . ASP A 1 103 ? 17.236 -22.968 -23.386 1.00 91.38 103 ASP A N 1
ATOM 782 C CA . ASP A 1 103 ? 17.185 -22.314 -24.696 1.00 91.38 103 ASP A CA 1
ATOM 783 C C . ASP A 1 103 ? 18.584 -21.897 -25.212 1.00 91.38 103 ASP A C 1
ATOM 785 O O . ASP A 1 103 ? 18.737 -21.446 -26.358 1.00 91.38 103 ASP A O 1
ATOM 789 N N . GLY A 1 104 ? 19.625 -22.112 -24.400 1.00 92.50 104 GLY A N 1
ATOM 790 C CA . GLY A 1 104 ? 21.004 -21.732 -24.678 1.00 92.50 104 GLY A CA 1
ATOM 791 C C . GLY A 1 104 ? 21.331 -20.282 -24.320 1.00 92.50 104 GLY A C 1
ATOM 792 O O . GLY A 1 104 ? 22.391 -19.792 -24.729 1.00 92.50 104 GLY A O 1
ATOM 793 N N . ARG A 1 105 ? 20.447 -19.575 -23.609 1.00 94.75 105 ARG A N 1
ATOM 794 C CA . ARG A 1 105 ? 20.629 -18.205 -23.129 1.00 94.75 105 ARG A CA 1
ATOM 795 C C . ARG A 1 105 ? 20.425 -18.190 -21.617 1.00 94.75 105 ARG A C 1
ATOM 797 O O . ARG A 1 105 ? 19.336 -18.447 -21.140 1.00 94.75 105 ARG A O 1
ATOM 804 N N . PRO A 1 106 ? 21.455 -17.851 -20.834 1.00 96.31 106 PRO A N 1
ATOM 805 C CA . PRO A 1 106 ? 21.330 -17.939 -19.391 1.00 96.31 106 PRO A CA 1
ATOM 806 C C . PRO A 1 106 ? 20.389 -16.868 -18.829 1.00 96.31 106 PRO A C 1
ATOM 808 O O . PRO A 1 106 ? 20.488 -15.686 -19.183 1.00 96.31 106 PRO A O 1
ATOM 811 N N . GLU A 1 107 ? 19.560 -17.270 -17.871 1.00 96.00 107 GLU A N 1
ATOM 812 C CA . GLU A 1 107 ? 18.799 -16.382 -17.005 1.00 96.00 107 GLU A CA 1
ATOM 813 C C . GLU A 1 107 ? 19.686 -15.761 -15.916 1.00 96.00 107 GLU A C 1
ATOM 815 O O . GLU A 1 107 ? 20.689 -16.339 -15.483 1.00 96.00 107 GLU A O 1
ATOM 820 N N . LEU A 1 108 ? 19.296 -14.574 -15.443 1.00 97.06 108 LEU A N 1
ATOM 821 C CA . LEU A 1 108 ? 19.917 -13.907 -14.300 1.00 97.06 108 LEU A CA 1
ATOM 822 C C . LEU A 1 108 ? 19.226 -14.363 -13.016 1.00 97.06 108 LEU A C 1
ATOM 824 O O . LEU A 1 108 ? 18.067 -14.029 -12.799 1.00 97.06 108 LEU A O 1
ATOM 828 N N . CYS A 1 109 ? 19.932 -15.109 -12.175 1.00 96.12 109 CYS A N 1
ATOM 829 C CA . CYS A 1 109 ? 19.405 -15.696 -10.946 1.00 96.12 109 CYS A CA 1
ATOM 830 C C . CYS A 1 109 ? 20.032 -15.011 -9.729 1.00 96.12 109 CYS A C 1
ATOM 832 O O . CYS A 1 109 ? 21.257 -14.961 -9.629 1.00 96.12 109 CYS A O 1
ATOM 834 N N . SER A 1 110 ? 19.222 -14.522 -8.797 1.00 94.25 110 SER A N 1
ATOM 835 C CA . SER A 1 110 ? 19.682 -13.745 -7.646 1.00 94.25 110 SER A CA 1
ATOM 836 C C . SER A 1 110 ? 18.971 -14.121 -6.357 1.00 94.25 110 SER A C 1
ATOM 838 O O . SER A 1 110 ? 17.747 -14.220 -6.332 1.00 94.25 110 SER A O 1
ATOM 840 N N . THR A 1 111 ? 19.726 -14.206 -5.264 1.00 93.00 111 THR A N 1
ATOM 841 C CA . THR A 1 111 ? 19.202 -13.999 -3.914 1.00 93.00 111 THR A CA 1
ATOM 842 C C . THR A 1 111 ? 18.912 -12.514 -3.734 1.00 93.00 111 THR A C 1
ATOM 844 O O . THR A 1 111 ? 19.787 -11.661 -3.926 1.00 93.00 111 THR A O 1
ATOM 847 N N . VAL A 1 112 ? 17.691 -12.189 -3.335 1.00 80.69 112 VAL A N 1
ATOM 848 C CA . VAL A 1 112 ? 17.235 -10.814 -3.154 1.00 80.69 112 VAL A CA 1
ATOM 849 C C . VAL A 1 112 ? 16.511 -10.702 -1.822 1.00 80.69 112 VAL A C 1
ATOM 851 O O . VAL A 1 112 ? 15.564 -11.440 -1.575 1.00 80.69 112 VAL A O 1
ATOM 854 N N . SER A 1 113 ? 16.931 -9.766 -0.972 1.00 67.56 113 SER A N 1
ATOM 855 C CA . SER A 1 113 ? 16.130 -9.413 0.201 1.00 67.56 113 SER A CA 1
ATOM 856 C C . SER A 1 113 ? 14.998 -8.474 -0.195 1.00 67.56 113 SER A C 1
ATOM 858 O O . SER A 1 113 ? 15.206 -7.507 -0.938 1.00 67.56 113 SER A O 1
ATOM 860 N N . PHE A 1 114 ? 13.824 -8.707 0.383 1.00 56.88 114 PHE A N 1
ATOM 861 C CA . PHE A 1 114 ? 12.667 -7.831 0.259 1.00 56.88 114 PHE A CA 1
ATOM 862 C C . PHE A 1 114 ? 12.205 -7.321 1.621 1.00 56.88 114 PHE A C 1
ATOM 864 O O . PHE A 1 114 ? 12.253 -8.025 2.622 1.00 56.88 114 PHE A O 1
ATOM 871 N N . GLY A 1 115 ? 11.694 -6.089 1.641 1.00 45.34 115 GLY A N 1
ATOM 872 C CA . GLY A 1 115 ? 11.202 -5.428 2.850 1.00 45.34 115 GLY A CA 1
ATOM 873 C C . GLY A 1 115 ? 12.251 -4.556 3.543 1.00 45.34 115 GLY A C 1
ATOM 874 O O . GLY A 1 115 ? 13.450 -4.748 3.408 1.00 45.34 115 GLY A O 1
ATOM 875 N N . SER A 1 116 ? 11.779 -3.551 4.277 1.00 34.84 116 SER A N 1
ATOM 876 C CA . SER A 1 116 ? 12.598 -2.581 5.020 1.00 34.84 116 SER A CA 1
ATOM 877 C C . SER A 1 116 ? 12.459 -2.725 6.546 1.00 34.84 116 SER A C 1
ATOM 879 O O . SER A 1 116 ? 13.001 -1.917 7.296 1.00 34.84 116 SER A O 1
ATOM 881 N N . GLY A 1 117 ? 11.768 -3.777 7.011 1.00 41.22 117 GLY A N 1
ATOM 882 C CA . GLY A 1 117 ? 11.576 -4.106 8.431 1.00 41.22 117 GLY A CA 1
ATOM 883 C C . GLY A 1 117 ? 11.539 -5.617 8.671 1.00 41.22 117 GLY A C 1
ATOM 884 O O . GLY A 1 117 ? 12.455 -6.195 9.260 1.00 41.22 117 GLY A O 1
ATOM 885 N N . ILE A 1 118 ? 10.513 -6.287 8.137 1.00 39.03 118 ILE A N 1
ATOM 886 C CA . ILE A 1 118 ? 10.526 -7.743 7.942 1.00 39.03 118 ILE A CA 1
ATOM 887 C C . ILE A 1 118 ? 11.267 -7.999 6.637 1.00 39.03 118 ILE A C 1
ATOM 889 O O . ILE A 1 118 ? 10.668 -7.977 5.564 1.00 39.03 118 ILE A O 1
ATOM 893 N N . VAL A 1 119 ? 12.582 -8.136 6.772 1.00 54.22 119 VAL A N 1
ATOM 894 C CA . VAL A 1 119 ? 13.475 -8.529 5.688 1.00 54.22 119 VAL A CA 1
ATOM 895 C C . VAL A 1 119 ? 13.475 -10.042 5.612 1.00 54.22 119 VAL A C 1
ATOM 897 O O . VAL A 1 119 ? 13.798 -10.667 6.625 1.00 54.22 119 VAL A O 1
ATOM 900 N N . ASP A 1 120 ? 13.095 -10.585 4.464 1.00 59.19 120 ASP A N 1
ATOM 901 C CA . ASP A 1 120 ? 13.181 -11.999 4.106 1.00 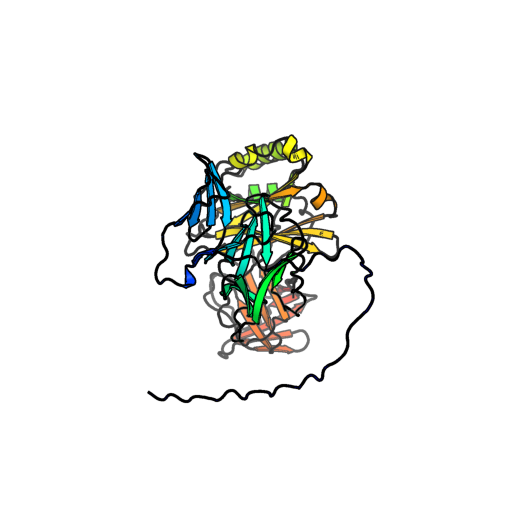59.19 120 ASP A CA 1
ATOM 902 C C . ASP A 1 120 ? 13.870 -12.172 2.743 1.00 59.19 120 ASP A C 1
ATOM 904 O O . ASP A 1 120 ? 13.834 -11.268 1.902 1.00 59.19 120 ASP A O 1
ATOM 908 N N . ASP A 1 121 ? 14.542 -13.307 2.550 1.00 81.06 121 ASP A N 1
ATOM 909 C CA . ASP A 1 121 ? 15.352 -13.581 1.357 1.00 81.06 121 ASP A CA 1
ATOM 910 C C . ASP A 1 121 ? 14.589 -14.449 0.349 1.00 81.06 121 ASP A C 1
ATOM 912 O O . ASP A 1 121 ? 14.090 -15.529 0.677 1.00 81.06 121 ASP A O 1
ATOM 916 N N . HIS A 1 122 ? 14.490 -13.972 -0.892 1.00 85.94 122 HIS A N 1
ATOM 917 C CA . HIS A 1 122 ? 13.835 -14.648 -2.014 1.00 85.94 122 HIS A CA 1
ATOM 918 C C . HIS A 1 122 ? 14.853 -15.000 -3.090 1.00 85.94 122 HIS A C 1
ATOM 920 O O . HIS A 1 122 ? 15.941 -14.425 -3.159 1.00 85.94 122 HIS A O 1
ATOM 926 N N . ILE A 1 123 ? 14.456 -15.888 -3.996 1.00 87.44 123 ILE A N 1
ATOM 927 C CA . ILE A 1 123 ? 15.166 -16.099 -5.256 1.00 87.44 123 ILE A CA 1
ATOM 928 C C . ILE A 1 123 ? 14.375 -15.430 -6.369 1.00 87.44 123 ILE A C 1
ATOM 930 O O . ILE A 1 123 ? 13.196 -15.721 -6.546 1.00 87.44 123 ILE A O 1
ATOM 934 N N . VAL A 1 124 ? 15.040 -14.572 -7.137 1.00 86.88 124 VAL A N 1
ATOM 935 C CA . VAL A 1 124 ? 14.514 -13.952 -8.356 1.00 86.88 124 VAL A CA 1
ATOM 936 C C . VAL A 1 124 ? 15.310 -14.474 -9.541 1.00 86.88 124 VAL A C 1
ATOM 938 O O . VAL A 1 124 ? 16.537 -14.423 -9.539 1.00 86.88 124 VAL A O 1
ATOM 941 N N . VAL A 1 125 ? 14.613 -14.956 -10.564 1.00 87.94 125 VAL A N 1
ATOM 942 C CA . VAL A 1 125 ? 15.199 -15.350 -11.847 1.00 87.94 125 VAL A CA 1
ATOM 943 C C . VAL A 1 125 ? 14.593 -14.481 -12.936 1.00 87.94 125 VAL A C 1
ATOM 945 O O . VAL A 1 125 ? 13.374 -14.396 -13.047 1.00 87.94 125 VAL A O 1
ATOM 948 N N . TYR A 1 126 ? 15.426 -13.839 -13.747 1.00 89.00 126 TYR A N 1
ATOM 949 C CA . TYR A 1 126 ? 14.987 -13.032 -14.878 1.00 89.00 126 TYR A CA 1
ATOM 950 C C . TYR A 1 126 ? 15.501 -13.609 -16.195 1.00 89.00 126 TYR A C 1
ATOM 952 O O . TYR A 1 126 ? 16.708 -13.636 -16.452 1.00 89.00 126 TYR A O 1
ATOM 960 N N . ASP A 1 127 ? 14.567 -14.008 -17.049 1.00 89.94 127 ASP A N 1
ATOM 961 C CA . ASP A 1 127 ? 14.811 -14.391 -18.430 1.00 89.94 127 ASP A CA 1
ATOM 962 C C . ASP A 1 127 ? 14.833 -13.143 -19.311 1.00 89.94 127 ASP A C 1
ATOM 964 O O . ASP A 1 127 ? 13.811 -12.526 -19.630 1.00 89.94 127 ASP A O 1
ATOM 968 N N . TYR A 1 128 ? 16.043 -12.750 -19.709 1.00 92.12 128 TYR A N 1
ATOM 969 C CA . TYR A 1 128 ? 16.243 -11.588 -20.563 1.00 92.12 128 TYR A CA 1
ATOM 970 C C . TYR A 1 128 ? 15.846 -11.832 -22.025 1.00 92.12 128 TYR A C 1
ATOM 972 O O . TYR A 1 128 ? 15.558 -10.860 -22.734 1.00 92.12 128 TYR A O 1
ATOM 980 N N . ALA A 1 129 ? 15.841 -13.085 -22.488 1.00 91.06 129 ALA A N 1
ATOM 981 C CA . ALA A 1 129 ? 15.477 -13.435 -23.853 1.00 91.06 129 ALA A CA 1
ATOM 982 C C . ALA A 1 129 ? 13.968 -13.276 -24.072 1.00 91.06 129 ALA A C 1
ATOM 984 O O . ALA A 1 129 ? 13.569 -12.592 -25.020 1.00 91.06 129 ALA A O 1
ATOM 985 N N . GLU A 1 130 ? 13.165 -13.812 -23.154 1.00 83.88 130 GLU A N 1
ATOM 986 C CA . GLU A 1 130 ? 11.700 -13.789 -23.225 1.00 83.88 130 GLU A CA 1
ATOM 987 C C . GLU A 1 130 ? 11.062 -12.650 -22.412 1.00 83.88 130 GLU A C 1
ATOM 989 O O . GLU A 1 130 ? 9.874 -12.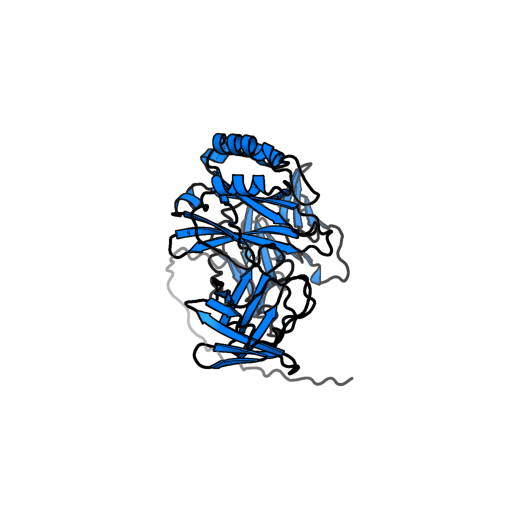371 -22.568 1.00 83.88 130 GLU A O 1
ATOM 994 N N . LYS A 1 131 ? 11.852 -11.922 -21.608 1.00 83.50 131 LYS A N 1
ATOM 995 C CA . LYS A 1 131 ? 11.404 -10.800 -20.756 1.00 83.50 131 LYS A CA 1
ATOM 996 C C . LYS A 1 131 ? 10.422 -11.225 -19.665 1.00 83.50 131 LYS A C 1
ATOM 998 O O . LYS A 1 131 ? 9.461 -10.509 -19.380 1.00 83.50 131 LYS A O 1
ATOM 1003 N N . VAL A 1 132 ? 10.693 -12.369 -19.043 1.00 79.00 132 VAL A N 1
ATOM 1004 C CA . VAL A 1 132 ? 9.864 -12.973 -17.992 1.00 79.00 132 VAL A CA 1
ATOM 1005 C C . VAL A 1 132 ? 10.663 -13.080 -16.695 1.00 79.00 132 VAL A C 1
ATOM 1007 O O . VAL A 1 132 ? 11.868 -13.310 -16.713 1.00 79.00 132 VAL A O 1
ATOM 1010 N N . SER A 1 133 ? 9.991 -12.905 -15.559 1.00 76.00 133 SER A N 1
ATOM 1011 C CA . SER A 1 133 ? 10.572 -13.093 -14.231 1.00 76.00 133 SER A CA 1
ATOM 1012 C C . SER A 1 133 ? 9.886 -14.232 -13.492 1.00 76.00 133 SER A C 1
ATOM 1014 O O . SER A 1 133 ? 8.660 -14.333 -13.522 1.00 76.00 133 SER A O 1
ATOM 1016 N N . TYR A 1 134 ? 10.667 -15.005 -12.753 1.00 79.75 134 TYR A N 1
ATOM 1017 C CA . TYR A 1 134 ? 10.208 -16.059 -11.862 1.00 79.75 134 TYR A CA 1
ATOM 1018 C C . TYR A 1 134 ? 10.715 -15.782 -10.446 1.00 79.75 134 TYR A C 1
ATOM 1020 O O . TYR A 1 134 ? 11.781 -15.184 -10.271 1.00 79.75 134 TYR A O 1
ATOM 1028 N N . ALA A 1 135 ? 9.968 -16.220 -9.436 1.00 80.88 135 ALA A N 1
ATOM 1029 C CA . ALA A 1 135 ? 10.353 -16.042 -8.043 1.00 80.88 135 ALA A CA 1
ATOM 1030 C C . ALA A 1 135 ? 10.090 -17.305 -7.218 1.00 80.88 135 ALA A C 1
ATOM 1032 O O . ALA A 1 135 ? 9.120 -18.021 -7.461 1.00 80.88 135 ALA A O 1
ATOM 1033 N N . LEU A 1 136 ? 10.965 -17.563 -6.246 1.00 79.31 136 LEU A N 1
ATOM 1034 C CA . LEU A 1 136 ? 10.739 -18.513 -5.163 1.00 79.31 136 LEU A CA 1
ATOM 1035 C C . LEU A 1 136 ? 10.810 -17.740 -3.846 1.00 79.31 136 LEU A C 1
ATOM 1037 O O . LEU A 1 136 ? 11.860 -17.203 -3.479 1.00 79.31 136 LEU A O 1
ATOM 1041 N N . SER A 1 137 ? 9.673 -17.675 -3.162 1.00 76.44 137 SER A N 1
ATOM 1042 C CA . SER A 1 137 ? 9.468 -16.929 -1.924 1.00 76.44 137 SER A CA 1
ATOM 1043 C C . SER A 1 137 ? 8.679 -17.763 -0.922 1.00 76.44 137 SER A C 1
ATOM 1045 O O . SER A 1 137 ? 7.932 -18.670 -1.280 1.00 76.44 137 SER A O 1
ATOM 1047 N N . GLY A 1 138 ? 8.845 -17.450 0.358 1.00 64.44 138 GLY A N 1
ATOM 1048 C CA . GLY A 1 138 ? 8.133 -18.106 1.450 1.00 64.44 138 GLY A CA 1
ATOM 1049 C C . GLY A 1 138 ? 7.923 -17.114 2.570 1.00 64.44 138 GLY A C 1
ATOM 1050 O O . GLY A 1 138 ? 8.336 -17.364 3.697 1.00 64.44 138 GLY A O 1
ATOM 1051 N N . ARG A 1 139 ? 7.370 -15.945 2.242 1.00 60.12 139 ARG A N 1
ATOM 1052 C CA . ARG A 1 139 ? 7.410 -14.769 3.108 1.00 60.12 139 ARG A CA 1
ATOM 1053 C C . ARG A 1 139 ? 6.937 -15.081 4.521 1.00 60.12 139 ARG A C 1
ATOM 1055 O O . ARG A 1 139 ? 5.886 -15.683 4.707 1.00 60.12 139 ARG A O 1
ATOM 1062 N N . LEU A 1 140 ? 7.719 -14.660 5.520 1.00 57.53 140 LEU A N 1
ATOM 1063 C CA . LEU A 1 140 ? 7.505 -14.937 6.954 1.00 57.53 140 LEU A CA 1
ATOM 1064 C C . LEU A 1 140 ? 7.579 -16.412 7.381 1.00 57.53 140 LEU A C 1
ATOM 1066 O O . LEU A 1 140 ? 7.429 -16.700 8.570 1.00 57.53 140 LEU A O 1
ATOM 1070 N N . VAL A 1 141 ? 7.825 -17.337 6.455 1.00 63.91 141 VAL A N 1
ATOM 1071 C CA . VAL A 1 141 ? 7.906 -18.777 6.720 1.00 63.91 141 VAL A CA 1
ATOM 1072 C C . VAL A 1 141 ? 9.309 -19.307 6.449 1.00 63.91 141 VAL A C 1
ATOM 1074 O O . VAL A 1 141 ? 9.865 -19.984 7.311 1.00 63.91 141 VAL A O 1
ATOM 1077 N N . TYR A 1 142 ? 9.904 -18.959 5.308 1.00 77.81 142 TYR A N 1
ATOM 1078 C CA . TYR A 1 142 ? 11.217 -19.407 4.864 1.00 77.81 142 TYR A CA 1
ATOM 1079 C C . TYR A 1 142 ? 12.024 -18.279 4.207 1.00 77.81 142 TYR A C 1
ATOM 1081 O O . TYR A 1 142 ? 11.481 -17.471 3.459 1.00 77.81 142 TYR A O 1
ATOM 1089 N N . ASP A 1 143 ? 13.331 -18.292 4.454 1.00 82.38 143 ASP A N 1
ATOM 1090 C CA . ASP A 1 143 ? 14.352 -17.556 3.714 1.00 82.38 143 ASP A CA 1
ATOM 1091 C C . ASP A 1 143 ? 15.020 -18.502 2.705 1.00 82.38 143 ASP A C 1
ATOM 1093 O O . ASP A 1 143 ? 15.429 -19.616 3.062 1.00 82.38 143 ASP A O 1
ATOM 1097 N N . TYR A 1 144 ? 15.152 -18.044 1.461 1.00 87.44 144 TYR A N 1
ATOM 1098 C CA . TYR A 1 144 ? 15.797 -18.762 0.367 1.00 87.44 144 TYR A CA 1
ATOM 1099 C C . TYR A 1 144 ? 17.070 -18.046 -0.073 1.00 87.44 144 TYR A C 1
ATOM 1101 O O . TYR A 1 144 ? 17.073 -16.836 -0.279 1.00 87.44 144 TYR A O 1
ATOM 1109 N N . ARG A 1 145 ? 18.159 -18.796 -0.260 1.00 91.44 145 ARG A N 1
ATOM 1110 C CA . ARG A 1 145 ? 19.424 -18.253 -0.781 1.00 91.44 145 ARG A CA 1
ATOM 1111 C C . ARG A 1 145 ? 20.032 -19.152 -1.835 1.00 91.44 145 ARG A C 1
ATOM 1113 O O . ARG A 1 145 ? 19.973 -20.374 -1.715 1.00 91.44 145 ARG A O 1
ATOM 1120 N N . LEU A 1 146 ? 20.645 -18.538 -2.834 1.00 93.94 146 LEU A N 1
ATOM 1121 C CA . LEU A 1 146 ? 21.397 -19.219 -3.871 1.00 93.94 146 LEU A CA 1
ATOM 1122 C C . LEU A 1 146 ? 22.820 -19.528 -3.417 1.00 93.94 146 LEU A C 1
ATOM 1124 O O . LEU A 1 146 ? 23.466 -18.760 -2.704 1.00 93.94 146 LEU A O 1
ATOM 1128 N N . PHE A 1 147 ? 23.329 -20.661 -3.880 1.00 91.50 147 PHE A N 1
ATOM 1129 C CA . PHE A 1 147 ? 24.745 -20.989 -3.812 1.00 91.50 147 PHE A CA 1
ATOM 1130 C C . PHE A 1 147 ? 25.126 -21.936 -4.950 1.00 91.50 147 PHE A C 1
ATOM 1132 O O . PHE A 1 147 ? 24.280 -22.638 -5.502 1.00 91.50 147 PHE A O 1
ATOM 1139 N N . LEU A 1 148 ? 26.413 -21.970 -5.293 1.00 91.88 148 LEU A N 1
ATOM 1140 C CA . LEU A 1 148 ? 26.944 -22.936 -6.252 1.00 91.88 148 LEU A CA 1
ATOM 1141 C C . LEU A 1 148 ? 27.449 -24.187 -5.538 1.00 91.88 148 LEU A C 1
ATOM 1143 O O . LEU A 1 148 ? 28.256 -24.088 -4.611 1.00 91.88 148 LEU A O 1
ATOM 1147 N N . ASP A 1 149 ? 27.046 -25.355 -6.035 1.00 90.06 149 ASP A N 1
ATOM 1148 C CA . ASP A 1 149 ? 27.610 -26.647 -5.645 1.00 90.06 149 ASP A CA 1
ATOM 1149 C C . ASP A 1 149 ? 27.967 -27.474 -6.881 1.00 90.06 149 ASP A C 1
ATOM 1151 O O . ASP A 1 149 ? 27.149 -27.689 -7.773 1.00 90.06 149 ASP A O 1
ATOM 1155 N N . GLU A 1 150 ? 29.232 -27.886 -6.969 1.00 88.50 150 GLU A N 1
ATOM 1156 C CA . GLU A 1 150 ? 29.798 -28.617 -8.116 1.00 88.50 150 GLU A CA 1
ATOM 1157 C C . GLU A 1 150 ? 29.440 -28.032 -9.505 1.00 88.50 150 GLU A C 1
ATOM 1159 O O . GLU A 1 150 ? 29.345 -28.764 -10.485 1.00 88.50 150 GLU A O 1
ATOM 1164 N N . GLY A 1 151 ? 29.272 -26.706 -9.600 1.00 87.50 151 GLY A N 1
ATOM 1165 C CA . GLY A 1 151 ? 28.930 -26.003 -10.845 1.00 87.50 151 GLY A CA 1
ATOM 1166 C C . GLY A 1 151 ? 27.432 -25.878 -11.134 1.00 87.50 151 GLY A C 1
ATOM 1167 O O . GLY A 1 151 ? 27.074 -25.302 -12.155 1.00 87.50 151 GLY A O 1
ATOM 1168 N N . HIS A 1 152 ? 26.564 -26.357 -10.244 1.00 91.19 152 HIS A N 1
ATOM 1169 C CA . HIS A 1 152 ? 25.111 -26.238 -10.359 1.00 91.19 152 HIS A CA 1
ATOM 1170 C C . HIS A 1 152 ? 24.575 -25.193 -9.384 1.00 91.19 152 HIS A C 1
ATOM 1172 O O . HIS A 1 152 ? 25.133 -24.991 -8.301 1.00 91.19 152 HIS A O 1
ATOM 1178 N N . LEU A 1 153 ? 23.480 -24.539 -9.771 1.00 94.69 153 LEU A N 1
ATOM 1179 C CA . LEU A 1 153 ? 22.805 -23.565 -8.927 1.00 94.69 153 LEU A CA 1
ATOM 1180 C C . LEU A 1 153 ? 21.856 -24.272 -7.951 1.00 94.69 153 LEU A C 1
ATOM 1182 O O . LEU A 1 153 ? 20.910 -24.951 -8.353 1.00 94.69 153 LEU A O 1
ATOM 1186 N N . CYS A 1 154 ? 22.125 -24.103 -6.663 1.00 94.19 154 CYS A N 1
ATOM 1187 C CA . CYS A 1 154 ? 21.377 -24.697 -5.566 1.00 94.19 154 CYS A CA 1
ATOM 1188 C C . CYS A 1 154 ? 20.678 -23.621 -4.735 1.00 94.19 154 CYS A C 1
ATOM 1190 O O . CYS A 1 154 ? 21.104 -22.468 -4.680 1.00 94.19 154 CYS A O 1
ATOM 1192 N N . VAL A 1 155 ? 19.621 -24.038 -4.050 1.00 93.69 155 VAL A N 1
ATOM 1193 C CA . VAL A 1 155 ? 18.836 -23.248 -3.107 1.00 93.69 155 VAL A CA 1
ATOM 1194 C C . VAL A 1 155 ? 19.066 -23.792 -1.710 1.00 93.69 155 VAL A C 1
ATOM 1196 O O . VAL A 1 155 ? 18.985 -25.001 -1.502 1.00 93.69 155 VAL A O 1
ATOM 1199 N N . SER A 1 156 ? 19.321 -22.911 -0.747 1.00 91.62 156 SER A N 1
ATOM 1200 C CA . SER A 1 156 ? 19.189 -23.213 0.675 1.00 91.62 156 SER A CA 1
ATOM 1201 C C . SER A 1 156 ? 17.892 -22.612 1.203 1.00 91.62 156 SER A C 1
ATOM 1203 O O . SER A 1 156 ? 17.678 -21.415 1.020 1.00 91.62 156 SER A O 1
ATOM 1205 N N . LYS A 1 157 ? 17.075 -23.414 1.885 1.00 90.88 157 LYS A N 1
ATOM 1206 C CA . LYS A 1 157 ? 15.813 -23.017 2.521 1.00 90.88 157 LYS A CA 1
ATOM 1207 C C . LYS A 1 157 ? 15.966 -23.096 4.038 1.00 90.88 157 LYS A C 1
ATOM 1209 O O . LYS A 1 157 ? 16.243 -24.169 4.569 1.00 90.88 157 LYS A O 1
ATOM 1214 N N . SER A 1 158 ? 15.774 -21.990 4.747 1.00 82.00 158 SER A N 1
ATOM 1215 C CA . SER A 1 158 ? 15.762 -21.946 6.219 1.00 82.00 158 SER A CA 1
ATOM 1216 C C . SER A 1 158 ? 14.460 -21.345 6.730 1.00 82.00 158 SER A C 1
ATOM 1218 O O . SER A 1 158 ? 13.940 -20.459 6.066 1.00 82.00 158 SER A O 1
ATOM 1220 N N . PRO A 1 159 ? 13.935 -21.741 7.902 1.00 76.12 159 PRO A N 1
ATOM 1221 C CA . PRO A 1 159 ? 12.793 -21.050 8.491 1.00 76.12 159 PRO A CA 1
ATOM 1222 C C . PRO A 1 159 ? 13.093 -19.568 8.711 1.00 76.12 159 PRO A C 1
ATOM 1224 O O . PRO A 1 159 ? 14.204 -19.214 9.115 1.00 76.12 159 PRO A O 1
ATOM 1227 N N . TYR A 1 160 ? 12.093 -18.718 8.498 1.00 65.88 160 TYR A N 1
ATOM 1228 C CA . TYR A 1 160 ? 12.216 -17.276 8.661 1.00 65.88 160 TYR A CA 1
ATOM 1229 C C . TYR A 1 160 ? 12.690 -16.925 10.075 1.00 65.88 160 TYR A C 1
ATOM 1231 O O . TYR A 1 160 ? 12.033 -17.268 11.063 1.00 65.88 160 TYR A O 1
ATOM 1239 N N . ARG A 1 161 ? 13.854 -16.266 10.188 1.00 63.88 161 ARG A N 1
ATOM 1240 C CA . ARG A 1 161 ? 14.536 -15.970 11.474 1.00 63.88 161 ARG A CA 1
ATOM 1241 C C . ARG A 1 161 ? 14.777 -17.199 12.372 1.00 63.88 161 ARG A C 1
ATOM 1243 O O . ARG A 1 161 ? 15.064 -17.059 13.565 1.00 63.88 161 ARG A O 1
ATOM 1250 N N . GLY A 1 162 ? 14.668 -18.403 11.819 1.00 58.16 162 GLY A N 1
ATOM 1251 C CA . GLY A 1 162 ? 14.880 -19.657 12.522 1.00 58.16 162 GLY A CA 1
ATOM 1252 C C . GLY A 1 162 ? 16.361 -19.952 12.736 1.00 58.16 162 GLY A C 1
ATOM 1253 O O . GLY A 1 162 ? 17.233 -19.456 12.029 1.00 58.16 162 GLY A O 1
ATOM 1254 N N . GLN A 1 163 ? 16.654 -20.797 13.724 1.00 62.09 163 GLN A N 1
ATOM 1255 C CA . GLN A 1 163 ? 18.007 -21.327 13.960 1.00 62.09 163 GLN A CA 1
ATOM 1256 C C . GLN A 1 163 ? 18.158 -22.783 13.496 1.00 62.09 163 GLN A C 1
ATOM 1258 O O . GLN A 1 163 ? 19.105 -23.469 13.884 1.00 62.09 163 GLN A O 1
ATOM 1263 N N . GLU A 1 164 ? 17.200 -23.279 12.716 1.00 72.00 164 GLU A N 1
ATOM 1264 C CA . GLU A 1 164 ? 17.230 -24.641 12.191 1.00 72.00 164 GLU A CA 1
ATOM 1265 C C . GLU A 1 164 ? 18.259 -24.765 11.061 1.00 72.00 164 GLU A C 1
ATOM 1267 O O . GLU A 1 164 ? 18.624 -23.781 10.415 1.00 72.00 164 GLU A O 1
ATOM 1272 N N . LEU A 1 165 ? 18.776 -25.980 10.855 1.00 72.62 165 LEU A N 1
ATOM 1273 C CA . LEU A 1 165 ? 19.707 -26.237 9.758 1.00 72.62 165 LEU A CA 1
ATOM 1274 C C . LEU A 1 165 ? 18.957 -26.099 8.428 1.00 72.62 165 LEU A C 1
ATOM 1276 O O . LEU A 1 165 ? 17.900 -26.716 8.297 1.00 72.62 165 LEU A O 1
ATOM 1280 N N . PRO A 1 166 ? 19.490 -25.340 7.455 1.00 82.00 166 PRO A N 1
ATOM 1281 C CA . PRO A 1 166 ? 18.816 -25.154 6.183 1.00 82.00 166 PRO A CA 1
ATOM 1282 C C . PRO A 1 166 ? 18.740 -26.470 5.406 1.00 82.00 166 PRO A C 1
ATOM 1284 O O . PRO A 1 166 ? 19.698 -27.250 5.374 1.00 82.00 166 PRO A O 1
ATOM 1287 N N . GLU A 1 167 ? 17.606 -26.689 4.754 1.00 89.69 167 GLU A N 1
ATOM 1288 C CA . GLU A 1 167 ? 17.460 -27.696 3.708 1.00 89.69 167 GLU A CA 1
ATOM 1289 C C . GLU A 1 167 ? 18.093 -27.175 2.419 1.00 89.69 167 GLU A C 1
ATOM 1291 O O . GLU A 1 167 ? 18.296 -25.969 2.255 1.00 89.69 167 GLU A O 1
ATOM 1296 N N . SER A 1 168 ? 18.479 -28.067 1.507 1.00 91.75 168 SER A N 1
ATOM 1297 C CA . SER A 1 168 ? 19.080 -27.645 0.243 1.00 91.75 168 SER A CA 1
ATOM 1298 C C . SER A 1 168 ? 18.770 -28.595 -0.900 1.00 91.75 168 SER A C 1
ATOM 1300 O O . SER A 1 168 ? 18.693 -29.809 -0.702 1.00 91.75 168 SER A O 1
ATOM 1302 N N . GLY A 1 169 ? 18.656 -28.031 -2.098 1.00 92.31 169 GLY A N 1
ATOM 1303 C CA . GLY A 1 169 ? 18.400 -28.757 -3.337 1.00 92.31 169 GLY A CA 1
ATOM 1304 C C . GLY A 1 169 ? 18.739 -27.916 -4.562 1.00 92.31 169 GLY A C 1
ATOM 1305 O O . GLY A 1 169 ? 18.994 -26.720 -4.444 1.00 92.31 169 GLY A O 1
ATOM 1306 N N . LEU A 1 170 ? 18.747 -28.534 -5.743 1.00 93.88 170 LEU A N 1
ATOM 1307 C CA . LEU A 1 170 ? 18.924 -27.819 -7.010 1.00 93.88 170 LEU A CA 1
ATOM 1308 C C . LEU A 1 170 ? 17.787 -26.815 -7.229 1.00 93.88 170 LEU A C 1
ATOM 1310 O O . LEU A 1 170 ? 16.637 -27.118 -6.903 1.00 93.88 170 LEU A O 1
ATOM 1314 N N . LEU A 1 171 ? 18.100 -25.656 -7.810 1.00 94.38 171 LEU A N 1
ATOM 1315 C CA . LEU A 1 171 ? 17.081 -24.759 -8.346 1.00 94.38 171 LEU A CA 1
ATOM 1316 C C . LEU A 1 171 ? 16.535 -25.358 -9.645 1.00 94.38 171 LEU A C 1
ATOM 1318 O O . LEU A 1 171 ? 17.302 -25.700 -10.544 1.00 94.38 171 LEU A O 1
ATOM 1322 N N . LEU A 1 172 ? 15.216 -25.487 -9.739 1.00 88.94 172 LEU A N 1
ATOM 1323 C CA . LEU A 1 172 ? 14.521 -26.012 -10.911 1.00 88.94 172 LEU A CA 1
ATOM 1324 C C . LEU A 1 172 ? 13.512 -24.981 -11.412 1.00 88.94 172 LEU A C 1
ATOM 1326 O O . LEU A 1 172 ? 12.909 -24.273 -10.608 1.00 88.94 172 LEU A O 1
ATOM 1330 N N . LEU A 1 173 ? 13.308 -24.937 -12.728 1.00 84.56 173 LEU A N 1
ATOM 1331 C CA . LEU A 1 173 ? 12.229 -24.194 -13.370 1.00 84.56 173 LEU A CA 1
ATOM 1332 C C . LEU A 1 173 ? 11.336 -25.191 -14.114 1.00 84.56 173 LEU A C 1
ATOM 1334 O O . LEU A 1 173 ? 11.732 -25.744 -15.137 1.00 84.56 173 LEU A O 1
ATOM 1338 N N . GLU A 1 174 ? 10.141 -25.447 -13.586 1.00 79.38 174 GLU A N 1
ATOM 1339 C CA . GLU A 1 174 ? 9.192 -26.414 -14.148 1.00 79.38 174 GLU A CA 1
ATOM 1340 C C . GLU A 1 174 ? 7.830 -25.746 -14.348 1.00 79.38 174 GLU A C 1
ATOM 1342 O O . GLU A 1 174 ? 7.276 -25.150 -13.424 1.00 79.38 174 GLU A O 1
ATOM 1347 N N . ASP A 1 175 ? 7.299 -25.806 -15.573 1.00 77.94 175 ASP A N 1
ATOM 1348 C CA . ASP A 1 175 ? 6.013 -25.197 -15.949 1.00 77.94 175 ASP A CA 1
ATOM 1349 C C . ASP A 1 175 ? 5.873 -23.722 -15.505 1.00 77.94 175 ASP A C 1
ATOM 1351 O O . ASP A 1 175 ? 4.804 -23.279 -15.088 1.00 77.94 175 ASP A O 1
ATOM 1355 N N . GLY A 1 176 ? 6.972 -22.958 -15.572 1.00 74.00 176 GLY A N 1
ATOM 1356 C CA . GLY A 1 176 ? 7.019 -21.545 -15.177 1.00 74.00 176 GLY A CA 1
ATOM 1357 C C . GLY A 1 176 ? 7.118 -21.289 -13.668 1.00 74.00 176 GLY A C 1
ATOM 1358 O O . GLY A 1 176 ? 6.990 -20.144 -13.248 1.00 74.00 176 GLY A O 1
ATOM 1359 N N . ASN A 1 177 ? 7.359 -22.317 -12.850 1.00 75.38 177 ASN A N 1
ATOM 1360 C CA . ASN A 1 177 ? 7.510 -22.191 -11.400 1.00 75.38 177 ASN A CA 1
ATOM 1361 C C . ASN A 1 177 ? 8.944 -22.506 -10.973 1.00 75.38 177 ASN A C 1
ATOM 1363 O O . ASN A 1 177 ? 9.504 -23.525 -11.386 1.00 75.38 177 ASN A O 1
ATOM 1367 N N . LEU A 1 178 ? 9.517 -21.662 -10.111 1.00 83.06 178 LEU A N 1
ATOM 1368 C CA . LEU A 1 178 ? 10.778 -21.982 -9.449 1.00 83.06 178 LEU A CA 1
ATOM 1369 C C . LEU A 1 178 ? 10.533 -22.922 -8.279 1.00 83.06 178 LEU A C 1
ATOM 1371 O O . LEU A 1 178 ? 9.648 -22.699 -7.456 1.00 83.06 178 LEU A O 1
ATOM 1375 N N . LEU A 1 179 ? 11.355 -23.959 -8.194 1.00 85.00 179 LEU A N 1
ATOM 1376 C CA . LEU A 1 179 ? 11.267 -24.991 -7.172 1.00 85.00 179 LEU A CA 1
ATOM 1377 C C . LEU A 1 179 ? 12.659 -25.295 -6.621 1.00 85.00 179 LEU A C 1
ATOM 1379 O O . LEU A 1 179 ? 13.664 -25.193 -7.326 1.00 85.00 179 LEU A O 1
ATOM 1383 N N . MET A 1 180 ? 12.709 -25.737 -5.366 1.00 90.19 180 MET A N 1
ATOM 1384 C CA . MET A 1 180 ? 13.884 -26.402 -4.811 1.00 90.19 180 MET A CA 1
ATOM 1385 C C . MET A 1 180 ? 13.692 -27.916 -4.916 1.00 90.19 180 MET A C 1
ATOM 1387 O O . MET A 1 180 ? 12.706 -28.472 -4.428 1.00 90.19 180 MET A O 1
ATOM 1391 N N . GLN A 1 181 ? 14.649 -28.610 -5.531 1.00 89.88 181 GLN A N 1
ATOM 1392 C CA . GLN A 1 181 ? 14.620 -30.064 -5.629 1.00 89.88 181 GLN A CA 1
ATOM 1393 C C . GLN A 1 181 ? 14.541 -30.707 -4.237 1.00 89.88 181 GLN A C 1
ATOM 1395 O O . GLN A 1 181 ? 15.381 -30.459 -3.377 1.00 89.88 181 GLN A O 1
ATOM 1400 N N . GLY A 1 182 ? 13.571 -31.602 -4.047 1.00 81.06 182 GLY A N 1
ATOM 1401 C CA . GLY A 1 182 ? 13.396 -32.314 -2.782 1.00 81.06 182 GLY A CA 1
ATOM 1402 C C . GLY A 1 182 ? 12.622 -31.536 -1.719 1.00 81.06 182 GLY A C 1
ATOM 1403 O O . GLY A 1 182 ? 12.437 -32.083 -0.633 1.00 81.06 182 GLY A O 1
ATOM 1404 N N . ASP A 1 183 ? 12.129 -30.329 -2.025 1.00 80.31 183 ASP A N 1
ATOM 1405 C CA . ASP A 1 183 ? 11.176 -29.648 -1.152 1.00 80.31 183 ASP A CA 1
ATOM 1406 C C . ASP A 1 183 ? 9.883 -30.473 -1.062 1.00 80.31 183 ASP A C 1
ATOM 1408 O O . ASP A 1 183 ? 9.270 -30.836 -2.070 1.00 80.31 183 ASP A O 1
ATOM 1412 N N . SER A 1 184 ? 9.522 -30.847 0.164 1.00 58.00 184 SER A N 1
ATOM 1413 C CA . SER A 1 184 ? 8.361 -31.692 0.463 1.00 58.00 184 SER A CA 1
ATOM 1414 C C . SER A 1 184 ? 7.251 -30.940 1.183 1.00 58.00 184 SER A C 1
ATOM 1416 O O . SER A 1 184 ? 6.149 -31.480 1.341 1.00 58.00 184 SER A O 1
ATOM 1418 N N . ASP A 1 185 ? 7.525 -29.700 1.593 1.00 57.19 185 ASP A N 1
ATOM 1419 C CA . ASP A 1 185 ? 6.483 -28.839 2.108 1.00 57.19 185 ASP A CA 1
ATOM 1420 C C . ASP A 1 185 ? 5.623 -28.400 0.925 1.00 57.19 185 ASP A C 1
ATOM 1422 O O . ASP A 1 185 ? 6.159 -27.979 -0.105 1.00 57.19 185 ASP A O 1
ATOM 1426 N N . PRO A 1 186 ? 4.282 -28.455 1.027 1.00 44.12 186 PRO A N 1
ATOM 1427 C CA . PRO A 1 186 ? 3.500 -27.601 0.157 1.00 44.12 186 PRO A CA 1
ATOM 1428 C C . PRO A 1 186 ? 4.030 -26.191 0.405 1.00 44.12 186 PRO A C 1
ATOM 1430 O O . PRO A 1 186 ? 4.053 -25.770 1.567 1.00 44.12 186 PRO A O 1
ATOM 1433 N N . LEU A 1 187 ? 4.475 -25.497 -0.654 1.00 43.72 187 LEU A N 1
ATOM 1434 C CA . LEU A 1 187 ? 4.701 -24.054 -0.590 1.00 43.72 187 LEU A CA 1
ATOM 1435 C C . LEU A 1 187 ? 3.556 -23.504 0.262 1.00 43.72 187 LEU A C 1
ATOM 1437 O O . LEU A 1 187 ? 2.397 -23.851 -0.035 1.00 43.72 187 LEU A O 1
ATOM 1441 N N . PRO A 1 188 ? 3.834 -22.783 1.370 1.00 36.06 188 PRO A N 1
ATOM 1442 C CA . PRO A 1 188 ? 2.783 -22.064 2.055 1.00 36.06 188 PRO A CA 1
ATOM 1443 C C . PRO A 1 188 ? 2.012 -21.392 0.939 1.00 36.06 188 PRO A C 1
ATOM 1445 O O . PRO A 1 188 ? 2.617 -20.724 0.100 1.00 36.06 188 PRO A O 1
ATOM 1448 N N . LYS A 1 189 ? 0.714 -21.689 0.835 1.00 33.75 189 LYS A N 1
ATOM 1449 C CA . LYS A 1 189 ? -0.123 -20.851 0.003 1.00 33.75 189 LYS A CA 1
ATOM 1450 C C . LYS A 1 189 ? 0.046 -19.491 0.644 1.00 33.75 189 LYS A C 1
ATOM 1452 O O . LYS A 1 189 ? -0.521 -19.261 1.715 1.00 33.75 189 LYS A O 1
ATOM 1457 N N . ASP A 1 190 ? 0.901 -18.665 0.049 1.00 34.34 190 ASP A N 1
ATOM 1458 C CA . ASP A 1 190 ? 0.854 -17.238 0.260 1.00 34.34 190 ASP A CA 1
ATOM 1459 C C . ASP A 1 190 ? -0.638 -16.893 0.226 1.00 34.34 190 ASP A C 1
ATOM 1461 O O . ASP A 1 190 ? -1.356 -17.464 -0.608 1.00 34.34 190 ASP A O 1
ATOM 1465 N N . PRO A 1 191 ? -1.158 -16.085 1.165 1.00 30.84 191 PRO A N 1
ATOM 1466 C CA . PRO A 1 191 ? -2.494 -15.536 1.001 1.00 30.84 191 PRO A CA 1
ATOM 1467 C C . PRO A 1 191 ? -2.537 -14.913 -0.399 1.00 30.84 191 PRO A C 1
ATOM 1469 O O . PRO A 1 191 ? -1.867 -13.917 -0.633 1.00 30.84 191 PRO A O 1
ATOM 1472 N N . ASP A 1 192 ? -3.202 -15.621 -1.314 1.00 31.66 192 ASP A N 1
ATOM 1473 C CA . ASP A 1 192 ? -3.114 -15.535 -2.772 1.00 31.66 192 ASP A CA 1
ATOM 1474 C C . ASP A 1 192 ? -2.095 -14.520 -3.331 1.00 31.66 192 ASP A C 1
ATOM 1476 O O . ASP A 1 192 ? -2.445 -13.397 -3.681 1.00 31.66 192 ASP A O 1
ATOM 1480 N N . PHE A 1 193 ? -0.838 -14.940 -3.495 1.00 31.95 193 PHE A N 1
ATOM 1481 C CA . PHE A 1 193 ? 0.036 -14.388 -4.536 1.00 31.95 193 PHE A CA 1
ATOM 1482 C C . PHE A 1 193 ? 0.232 -15.456 -5.608 1.00 31.95 193 PHE A C 1
ATOM 1484 O O . PHE A 1 193 ? 1.293 -16.055 -5.731 1.00 31.95 193 PHE A O 1
ATOM 1491 N N . ASN A 1 194 ? -0.820 -15.717 -6.381 1.00 27.86 194 ASN A N 1
ATOM 1492 C CA . ASN A 1 194 ? -0.654 -16.316 -7.694 1.00 27.86 194 ASN A CA 1
ATOM 1493 C C . ASN A 1 194 ? -1.260 -15.380 -8.738 1.00 27.86 194 ASN A C 1
ATOM 1495 O O . ASN A 1 194 ? -2.451 -15.089 -8.695 1.00 27.86 194 ASN A O 1
ATOM 1499 N N . GLU A 1 195 ? -0.388 -15.009 -9.676 1.00 31.92 195 GLU A N 1
ATOM 1500 C CA . GLU A 1 195 ? -0.642 -14.403 -10.985 1.00 31.92 195 GLU A CA 1
ATOM 1501 C C . GLU A 1 195 ? -0.825 -12.874 -11.006 1.00 31.92 195 GLU A C 1
ATOM 1503 O O . GLU A 1 195 ? -1.882 -12.341 -10.713 1.00 31.92 195 GLU A O 1
ATOM 1508 N N . GLU A 1 196 ? 0.240 -12.192 -11.453 1.00 36.38 196 GLU A N 1
ATOM 1509 C CA . GLU A 1 196 ? 0.297 -10.775 -11.834 1.00 36.38 196 GLU A CA 1
ATOM 1510 C C . GLU A 1 196 ? 0.117 -9.772 -10.677 1.00 36.38 196 GLU A C 1
ATOM 1512 O O . GLU A 1 196 ? -0.914 -9.700 -10.016 1.00 36.38 196 GLU A O 1
ATOM 1517 N N . MET A 1 197 ? 1.082 -8.861 -10.485 1.00 41.28 197 MET A N 1
ATOM 1518 C CA . MET A 1 197 ? 0.717 -7.552 -9.940 1.00 41.28 197 MET A CA 1
ATOM 1519 C C . MET A 1 197 ? -0.294 -6.951 -10.922 1.00 41.28 197 MET A C 1
ATOM 1521 O O . MET A 1 197 ? 0.080 -6.314 -11.905 1.00 41.28 197 MET A O 1
ATOM 1525 N N . HIS A 1 198 ? -1.589 -7.152 -10.667 1.00 51.06 198 HIS A N 1
ATOM 1526 C CA . HIS A 1 198 ? -2.645 -6.520 -11.447 1.00 51.06 198 HIS A CA 1
ATOM 1527 C C . HIS A 1 198 ? -2.581 -5.001 -11.319 1.00 51.06 198 HIS A C 1
ATOM 1529 O O . HIS A 1 198 ? -3.275 -4.318 -12.064 1.00 51.06 198 HIS A O 1
ATOM 1535 N N . PHE A 1 199 ? -1.778 -4.481 -10.385 1.00 59.62 199 PHE A N 1
ATOM 1536 C CA . PHE A 1 199 ? -1.616 -3.068 -10.120 1.00 59.62 199 PHE A CA 1
ATOM 1537 C C . PHE A 1 199 ? -0.186 -2.593 -10.366 1.00 59.62 199 PHE A C 1
ATOM 1539 O O . PHE A 1 199 ? 0.751 -3.100 -9.755 1.00 59.62 199 PHE A O 1
ATOM 1546 N N . ARG A 1 200 ? -0.026 -1.541 -11.173 1.00 73.06 200 ARG A N 1
ATOM 1547 C CA . ARG A 1 200 ? 1.126 -0.633 -11.073 1.00 73.06 200 ARG A CA 1
ATOM 1548 C C . ARG A 1 200 ? 0.763 0.479 -10.095 1.00 73.06 200 ARG A C 1
ATOM 1550 O O . ARG A 1 200 ? -0.309 1.066 -10.213 1.00 73.06 200 ARG A O 1
ATOM 1557 N N . THR A 1 201 ? 1.637 0.776 -9.137 1.00 80.06 201 THR A N 1
ATOM 1558 C CA . THR A 1 201 ? 1.332 1.730 -8.062 1.00 80.06 201 THR A CA 1
ATOM 1559 C C . THR A 1 201 ? 2.401 2.796 -7.913 1.00 80.06 201 THR A C 1
ATOM 1561 O O . THR A 1 201 ? 3.579 2.529 -8.139 1.00 80.06 201 THR A O 1
ATOM 1564 N N . TYR A 1 202 ? 2.002 3.989 -7.486 1.00 76.00 202 TYR A N 1
ATOM 1565 C CA . TYR A 1 202 ? 2.922 5.050 -7.073 1.00 76.00 202 TYR A CA 1
ATOM 1566 C C . TYR A 1 202 ? 2.216 6.044 -6.146 1.00 76.00 202 TYR A C 1
ATOM 1568 O O . TYR A 1 202 ? 0.986 6.064 -6.048 1.00 76.00 202 TYR A O 1
ATOM 1576 N N . ALA A 1 203 ? 3.010 6.868 -5.467 1.00 86.62 203 ALA A N 1
ATOM 1577 C CA . ALA A 1 203 ? 2.537 7.985 -4.666 1.00 86.62 203 ALA A CA 1
ATOM 1578 C C . ALA A 1 203 ? 2.896 9.310 -5.350 1.00 86.62 203 ALA A C 1
ATOM 1580 O O . ALA A 1 203 ? 3.932 9.412 -6.006 1.00 86.62 203 ALA A O 1
ATOM 1581 N N . SER A 1 204 ? 2.058 10.329 -5.175 1.00 89.25 204 SER A N 1
ATOM 1582 C CA . SER A 1 204 ? 2.347 11.700 -5.605 1.00 89.25 204 SER A CA 1
ATOM 1583 C C . SER A 1 204 ? 2.028 12.681 -4.483 1.00 89.25 204 SER A C 1
ATOM 1585 O O . SER A 1 204 ? 0.903 12.655 -3.971 1.00 89.25 204 SER A O 1
ATOM 1587 N N . PRO A 1 205 ? 2.964 13.561 -4.092 1.00 89.81 205 PRO A N 1
ATOM 1588 C CA . PRO A 1 205 ? 2.686 14.586 -3.102 1.00 89.81 205 PRO A CA 1
ATOM 1589 C C . PRO A 1 205 ? 1.720 15.605 -3.701 1.00 89.81 205 PRO A C 1
ATOM 1591 O O . PRO A 1 205 ? 1.869 16.027 -4.843 1.00 89.81 205 PRO A O 1
ATOM 1594 N N . VAL A 1 206 ? 0.714 15.997 -2.925 1.00 92.44 206 VAL A N 1
ATOM 1595 C CA . VAL A 1 206 ? -0.307 16.971 -3.354 1.00 92.44 206 VAL A CA 1
ATOM 1596 C C . VAL A 1 206 ? -0.636 18.016 -2.290 1.00 92.44 206 VAL A C 1
ATOM 1598 O O . VAL A 1 206 ? -1.388 18.965 -2.532 1.00 92.44 206 VAL A O 1
ATOM 1601 N N . GLY A 1 207 ? -0.042 17.853 -1.107 1.00 87.44 207 GLY A N 1
ATOM 1602 C CA . GLY A 1 207 ? -0.213 18.731 0.037 1.00 87.44 207 GLY A CA 1
ATOM 1603 C C . GLY A 1 207 ? -1.423 18.384 0.904 1.00 87.44 207 GLY A C 1
ATOM 1604 O O . GLY A 1 207 ? -2.281 17.560 0.574 1.00 87.44 207 GLY A O 1
ATOM 1605 N N . TYR A 1 208 ? -1.467 19.026 2.068 1.00 88.44 208 TYR A N 1
ATOM 1606 C CA . TYR A 1 208 ? -2.571 18.903 3.011 1.00 88.44 208 TYR A CA 1
ATOM 1607 C C . TYR A 1 208 ? -3.735 19.824 2.627 1.00 88.44 208 TYR A C 1
ATOM 1609 O O . TYR A 1 208 ? -3.553 21.037 2.496 1.00 88.44 208 TYR A O 1
ATOM 1617 N N . SER A 1 209 ? -4.943 19.266 2.520 1.00 87.81 209 SER A N 1
ATOM 1618 C CA . SER A 1 209 ? -6.167 20.043 2.312 1.00 87.81 209 SER A CA 1
ATOM 1619 C C . SER A 1 209 ? -7.380 19.353 2.928 1.00 87.81 209 SER A C 1
ATOM 1621 O O . SER A 1 209 ? -7.815 18.304 2.462 1.00 87.81 209 SER A O 1
ATOM 1623 N N . GLU A 1 210 ? -7.971 19.958 3.961 1.00 85.12 210 GLU A N 1
ATOM 1624 C CA . GLU A 1 210 ? -9.176 19.414 4.604 1.00 85.12 210 GLU A CA 1
ATOM 1625 C C . GLU A 1 210 ? -10.409 19.511 3.693 1.00 85.12 210 GLU A C 1
ATOM 1627 O O . GLU A 1 210 ? -11.141 18.541 3.538 1.00 85.12 210 GLU A O 1
ATOM 1632 N N . ALA A 1 211 ? -10.584 20.639 2.997 1.00 88.94 211 ALA A N 1
ATOM 1633 C CA . ALA A 1 211 ? -11.642 20.778 1.995 1.00 88.94 211 ALA A CA 1
ATOM 1634 C C . ALA A 1 211 ? -11.420 19.850 0.787 1.00 88.94 211 ALA A C 1
ATOM 1636 O O . ALA A 1 211 ? -12.383 19.372 0.194 1.00 88.94 211 ALA A O 1
ATOM 1637 N N . GLY A 1 212 ? -10.156 19.584 0.434 1.00 92.00 212 GLY A N 1
ATOM 1638 C CA . GLY A 1 212 ? -9.803 18.597 -0.583 1.00 92.00 212 GLY A CA 1
ATOM 1639 C C . GLY A 1 212 ? -10.145 17.173 -0.157 1.00 92.00 212 GLY A C 1
ATOM 1640 O O . GLY A 1 212 ? -10.692 16.423 -0.956 1.00 92.00 212 GLY A O 1
ATOM 1641 N N . TYR A 1 213 ? -9.891 16.813 1.105 1.00 90.38 213 TYR A N 1
ATOM 1642 C CA . TYR A 1 213 ? -10.330 15.538 1.675 1.00 90.38 213 TYR A CA 1
ATOM 1643 C C . TYR A 1 213 ? -11.853 15.373 1.569 1.00 90.38 213 TYR A C 1
ATOM 1645 O O . TYR A 1 213 ? -12.311 14.358 1.052 1.00 90.38 213 TYR A O 1
ATOM 1653 N N . ASP A 1 214 ? -12.631 16.375 1.990 1.00 88.94 214 ASP A N 1
ATOM 1654 C CA . ASP A 1 214 ? -14.096 16.314 1.908 1.00 88.94 214 ASP A CA 1
ATOM 1655 C C . ASP A 1 214 ? -14.568 16.153 0.451 1.00 88.94 214 ASP A C 1
ATOM 1657 O O . ASP A 1 214 ? -15.426 15.320 0.159 1.00 88.94 214 ASP A O 1
ATOM 1661 N N . ALA A 1 215 ? -13.947 16.880 -0.486 1.00 93.81 215 ALA A N 1
ATOM 1662 C CA . ALA A 1 215 ? -14.240 16.756 -1.914 1.00 93.81 215 ALA A CA 1
ATOM 1663 C C . ALA A 1 215 ? -13.900 15.360 -2.472 1.00 93.81 215 ALA A C 1
ATOM 1665 O O . ALA A 1 215 ? -14.649 14.823 -3.288 1.00 93.81 215 ALA A O 1
ATOM 1666 N N . MET A 1 216 ? -12.801 14.750 -2.018 1.00 94.69 216 MET A N 1
ATOM 1667 C CA . MET A 1 216 ? -12.443 13.372 -2.370 1.00 94.69 216 MET A CA 1
ATOM 1668 C C . MET A 1 216 ? -13.474 12.376 -1.829 1.00 94.69 216 MET A C 1
ATOM 1670 O O . MET A 1 216 ? -13.893 11.489 -2.567 1.00 94.69 216 MET A O 1
ATOM 1674 N N . VAL A 1 217 ? -13.920 12.532 -0.578 1.00 91.44 217 VAL A N 1
ATOM 1675 C CA . VAL A 1 217 ? -14.952 11.678 0.038 1.00 91.44 217 VAL A CA 1
ATOM 1676 C C . VAL A 1 217 ? -16.276 11.763 -0.719 1.00 91.44 217 VAL A C 1
ATOM 1678 O O . VAL A 1 217 ? -16.887 10.731 -0.987 1.00 91.44 217 VAL A O 1
ATOM 1681 N N . ASP A 1 218 ? -16.706 12.958 -1.126 1.00 93.00 218 ASP A N 1
ATOM 1682 C CA . ASP A 1 218 ? -17.958 13.140 -1.873 1.00 93.00 218 ASP A CA 1
ATOM 1683 C C . ASP A 1 218 ? -17.972 12.366 -3.207 1.00 93.00 218 ASP A C 1
ATOM 1685 O O . ASP A 1 218 ? -19.021 11.858 -3.633 1.00 93.00 218 ASP A O 1
ATOM 1689 N N . LEU A 1 219 ? -16.805 12.255 -3.850 1.00 94.12 219 LEU A N 1
ATOM 1690 C CA . LEU A 1 219 ? -16.593 11.561 -5.124 1.00 94.12 219 LEU A CA 1
ATOM 1691 C C . LEU A 1 219 ? -16.224 10.080 -4.971 1.00 94.12 219 LEU A C 1
ATOM 1693 O O . LEU A 1 219 ? -16.238 9.343 -5.960 1.00 94.12 219 LEU A O 1
ATOM 1697 N N . ALA A 1 220 ? -15.880 9.639 -3.763 1.00 94.81 220 ALA A N 1
ATOM 1698 C CA . ALA A 1 220 ? -15.326 8.317 -3.538 1.00 94.81 220 ALA A CA 1
ATOM 1699 C C . ALA A 1 220 ? -16.352 7.201 -3.789 1.00 94.81 220 ALA A C 1
ATOM 1701 O O . ALA A 1 220 ? -17.515 7.280 -3.383 1.00 94.81 220 ALA A O 1
ATOM 1702 N N . VAL A 1 221 ? -15.903 6.108 -4.409 1.00 94.56 221 VAL A N 1
ATOM 1703 C CA . VAL A 1 221 ? -16.724 4.907 -4.625 1.00 94.56 221 VAL A CA 1
ATOM 1704 C C . VAL A 1 221 ? -17.009 4.159 -3.322 1.00 94.56 221 VAL A C 1
ATOM 1706 O O . VAL A 1 221 ? -17.999 3.436 -3.245 1.00 94.56 221 VAL A O 1
ATOM 1709 N N . ASN A 1 222 ? -16.193 4.380 -2.287 1.00 91.44 222 ASN A N 1
ATOM 1710 C CA . ASN A 1 222 ? -16.356 3.813 -0.950 1.00 91.44 222 ASN A CA 1
ATOM 1711 C C . ASN A 1 222 ? -17.012 4.766 0.063 1.00 91.44 222 ASN A C 1
ATOM 1713 O O . ASN A 1 222 ? -17.034 4.466 1.253 1.00 91.44 222 ASN A O 1
ATOM 1717 N N . ARG A 1 223 ? -17.582 5.898 -0.372 1.00 88.06 223 ARG A N 1
ATOM 1718 C CA . ARG A 1 223 ? -18.151 6.916 0.536 1.00 88.06 223 ARG A CA 1
ATOM 1719 C C . ARG A 1 223 ? -19.261 6.413 1.465 1.00 88.06 223 ARG A C 1
ATOM 1721 O O . ARG A 1 223 ? -19.465 6.972 2.536 1.00 88.06 223 ARG A O 1
ATOM 1728 N N . ASP A 1 224 ? -19.978 5.375 1.038 1.00 83.06 224 ASP A N 1
ATOM 1729 C CA . ASP A 1 224 ? -21.096 4.778 1.773 1.00 83.06 224 ASP A CA 1
ATOM 1730 C C . ASP A 1 224 ? -20.653 3.575 2.636 1.00 83.06 224 ASP A C 1
ATOM 1732 O O . ASP A 1 224 ? -21.483 2.919 3.269 1.00 83.06 224 ASP A O 1
ATOM 1736 N N . ILE A 1 225 ? -19.353 3.251 2.657 1.00 73.44 225 ILE A N 1
ATOM 1737 C CA . ILE A 1 225 ? -18.808 2.145 3.445 1.00 73.44 225 ILE A CA 1
ATOM 1738 C C . ILE A 1 225 ? -18.625 2.589 4.903 1.00 73.44 225 ILE A C 1
ATOM 1740 O O . ILE A 1 225 ? -17.801 3.440 5.230 1.00 73.44 225 ILE A O 1
ATOM 1744 N N . GLU A 1 226 ? -19.373 1.962 5.812 1.00 56.09 226 GLU A N 1
ATOM 1745 C CA . GLU A 1 226 ? -19.197 2.125 7.259 1.00 56.09 226 GLU A CA 1
ATOM 1746 C C . GLU A 1 226 ? -18.015 1.269 7.752 1.00 56.09 226 GLU A C 1
ATOM 1748 O O . GLU A 1 226 ? -18.197 0.140 8.212 1.00 56.09 226 GLU A O 1
ATOM 1753 N N . ARG A 1 227 ? -16.785 1.788 7.641 1.00 54.22 227 ARG A N 1
ATOM 1754 C CA . ARG A 1 227 ? -15.571 1.145 8.177 1.00 54.22 227 ARG A CA 1
ATOM 1755 C C . ARG A 1 227 ? -14.678 2.138 8.926 1.00 54.22 227 ARG A C 1
ATOM 1757 O O . ARG A 1 227 ? -13.894 2.848 8.305 1.00 54.22 227 ARG A O 1
ATOM 1764 N N . PRO A 1 228 ? -14.739 2.185 10.263 1.00 43.69 228 PRO A N 1
ATOM 1765 C CA . PRO A 1 228 ? -13.654 2.741 11.056 1.00 43.69 228 PRO A CA 1
ATOM 1766 C C . PRO A 1 228 ? -12.554 1.674 11.172 1.00 43.69 228 PRO A C 1
ATOM 1768 O O . PRO A 1 228 ? -12.733 0.699 11.896 1.00 43.69 228 PRO A O 1
ATOM 1771 N N . SER A 1 229 ? -11.446 1.811 10.439 1.00 36.59 229 SER A N 1
ATOM 1772 C CA . SER A 1 229 ? -10.296 0.902 10.557 1.00 36.59 229 SER A CA 1
ATOM 1773 C C . SER A 1 229 ? -9.172 1.548 11.372 1.00 36.59 229 SER A C 1
ATOM 1775 O O . SER A 1 229 ? -8.589 2.543 10.940 1.00 36.59 229 SER A O 1
ATOM 1777 N N . GLY A 1 230 ? -8.816 0.963 12.519 1.00 45.00 230 GLY A N 1
ATOM 1778 C CA . GLY A 1 230 ? -7.641 1.384 13.287 1.00 45.00 230 GLY A CA 1
ATOM 1779 C C . GLY A 1 230 ? -7.789 2.726 14.017 1.00 45.00 230 GLY A C 1
ATOM 1780 O O . GLY A 1 230 ? -8.883 3.192 14.336 1.00 45.00 230 GLY A O 1
ATOM 1781 N N . THR A 1 231 ? -6.652 3.377 14.279 1.00 34.94 231 THR A N 1
ATOM 1782 C CA . THR A 1 231 ? -6.556 4.733 14.856 1.00 34.94 231 THR A CA 1
ATOM 1783 C C . THR A 1 231 ? -7.001 5.836 13.885 1.00 34.94 231 THR A C 1
ATOM 1785 O O . THR A 1 231 ? -7.124 6.993 14.280 1.00 34.94 231 THR A O 1
ATOM 1788 N N . TRP A 1 232 ? -7.282 5.496 12.622 1.00 44.66 232 TRP A N 1
ATOM 1789 C CA . TRP A 1 232 ? -7.703 6.430 11.583 1.00 44.66 232 TRP A CA 1
ATOM 1790 C C . TRP A 1 232 ? -9.227 6.372 11.405 1.00 44.66 232 TRP A C 1
ATOM 1792 O O . TRP A 1 232 ? -9.770 5.495 10.743 1.00 44.66 232 TRP A O 1
ATOM 1802 N N . LYS A 1 233 ? -9.956 7.315 12.017 1.00 51.59 233 LYS A N 1
ATOM 1803 C CA . LYS A 1 233 ? -11.434 7.375 11.928 1.00 51.59 233 LYS A CA 1
ATOM 1804 C C . LYS A 1 233 ? -11.975 8.039 10.659 1.00 51.59 233 LYS A C 1
ATOM 1806 O O . LYS A 1 233 ? -13.188 8.192 10.522 1.00 51.59 233 LYS A O 1
ATOM 1811 N N . ARG A 1 234 ? -11.096 8.485 9.763 1.00 65.12 234 ARG A N 1
ATOM 1812 C CA . ARG A 1 234 ? -11.470 9.068 8.471 1.00 65.12 234 ARG A CA 1
ATOM 1813 C C . ARG A 1 234 ? -11.508 7.961 7.422 1.00 65.12 234 ARG A C 1
ATOM 1815 O O . ARG A 1 234 ? -10.609 7.126 7.395 1.00 65.12 234 ARG A O 1
ATOM 1822 N N . LEU A 1 235 ? -12.540 7.972 6.578 1.00 77.25 235 LEU A N 1
ATOM 1823 C CA . LEU A 1 235 ? -12.571 7.150 5.372 1.00 77.25 235 LEU A CA 1
ATOM 1824 C C . LEU A 1 235 ? -11.286 7.423 4.596 1.00 77.25 235 LEU A C 1
ATOM 1826 O O . LEU A 1 235 ? -10.894 8.581 4.466 1.00 77.25 235 LEU A O 1
ATOM 1830 N N . VAL A 1 236 ? -10.640 6.388 4.075 1.00 85.25 236 VAL A N 1
ATOM 1831 C CA . VAL A 1 236 ? -9.610 6.605 3.067 1.00 85.25 236 VAL A CA 1
ATOM 1832 C C . VAL A 1 236 ? -10.335 6.683 1.723 1.00 85.25 236 VAL A C 1
ATOM 1834 O O . VAL A 1 236 ? -10.781 5.645 1.230 1.00 85.25 236 VAL A O 1
ATOM 1837 N N . PRO A 1 237 ? -10.582 7.891 1.175 1.00 91.88 237 PRO A N 1
ATOM 1838 C CA . PRO A 1 237 ? -11.453 8.031 0.019 1.00 91.88 237 PRO A CA 1
ATOM 1839 C C . PRO A 1 237 ? -10.809 7.337 -1.170 1.00 91.88 237 PRO A C 1
ATOM 1841 O O . PRO A 1 237 ? -9.676 7.646 -1.520 1.00 91.88 237 PRO A O 1
ATOM 1844 N N . LEU A 1 238 ? -11.536 6.420 -1.795 1.00 94.56 238 LEU A N 1
ATOM 1845 C CA . LEU A 1 238 ? -11.102 5.733 -2.999 1.00 94.56 238 LEU A CA 1
ATOM 1846 C C . LEU A 1 238 ? -11.927 6.223 -4.179 1.00 94.56 238 LEU A C 1
ATOM 1848 O O . LEU A 1 238 ? -13.143 6.056 -4.199 1.00 94.56 238 LEU A O 1
ATOM 1852 N N . LEU A 1 239 ? -11.283 6.793 -5.188 1.00 97.38 239 LEU A N 1
ATOM 1853 C CA . LEU A 1 239 ? -11.919 7.140 -6.451 1.00 97.38 239 LEU A CA 1
ATOM 1854 C C . LEU A 1 239 ? -11.542 6.112 -7.508 1.00 97.38 239 LEU A C 1
ATOM 1856 O O . LEU A 1 239 ? -10.415 5.624 -7.534 1.00 97.38 239 LEU A O 1
ATOM 1860 N N . LYS A 1 240 ? -12.485 5.822 -8.403 1.00 96.62 240 LYS A N 1
ATOM 1861 C CA . LYS A 1 240 ? -12.287 4.957 -9.565 1.00 96.62 240 LYS A CA 1
ATOM 1862 C C . LYS A 1 240 ? -12.428 5.791 -10.833 1.00 96.62 240 LYS A C 1
ATOM 1864 O O . LYS A 1 240 ? -13.496 6.337 -11.092 1.00 96.62 240 LYS A O 1
ATOM 1869 N N . LEU A 1 241 ? -11.360 5.872 -11.614 1.00 97.69 241 LEU A N 1
ATOM 1870 C CA . LEU A 1 241 ? -11.305 6.570 -12.892 1.00 97.69 241 LEU A CA 1
ATOM 1871 C C . LEU A 1 241 ? -11.274 5.523 -14.005 1.00 97.69 241 LEU A C 1
ATOM 1873 O O . LEU A 1 241 ? -10.336 4.729 -14.105 1.00 97.69 241 LEU A O 1
ATOM 1877 N N . ASP A 1 242 ? -12.315 5.500 -14.832 1.00 96.38 242 ASP A N 1
ATOM 1878 C CA . ASP A 1 242 ? -12.497 4.484 -15.867 1.00 96.38 242 ASP A CA 1
ATOM 1879 C C . ASP A 1 242 ? -12.270 5.030 -17.283 1.00 96.38 242 ASP A C 1
ATOM 1881 O O . ASP A 1 242 ? -12.281 4.251 -18.242 1.00 96.38 242 ASP A O 1
ATOM 1885 N N . SER A 1 243 ? -12.051 6.337 -17.421 1.00 97.69 243 SER A N 1
ATOM 1886 C CA . SER A 1 243 ? -11.886 7.024 -18.697 1.00 97.69 243 SER A CA 1
ATOM 1887 C C . SER A 1 243 ? -10.997 8.265 -18.598 1.00 97.69 243 SER A C 1
ATOM 1889 O O . SER A 1 243 ? -10.743 8.809 -17.520 1.00 97.69 243 SER A O 1
ATOM 1891 N N . ARG A 1 244 ? -10.572 8.765 -19.765 1.00 96.62 244 ARG A N 1
ATOM 1892 C CA . ARG A 1 244 ? -9.845 10.036 -19.864 1.00 96.62 244 ARG A CA 1
ATOM 1893 C C . ARG A 1 244 ? -10.682 11.217 -19.359 1.00 96.62 244 ARG A C 1
ATOM 1895 O O . ARG A 1 244 ? -10.135 12.102 -18.711 1.00 96.62 244 ARG A O 1
ATOM 1902 N N . ASP A 1 245 ? -11.989 11.201 -19.607 1.00 97.88 245 ASP A N 1
ATOM 1903 C CA . ASP A 1 245 ? -12.909 12.247 -19.149 1.00 97.88 245 ASP A CA 1
ATOM 1904 C C . ASP A 1 245 ? -13.049 12.262 -17.618 1.00 97.88 245 ASP A C 1
ATOM 1906 O O . ASP A 1 245 ? -13.148 13.345 -17.027 1.00 97.88 245 ASP A O 1
ATOM 1910 N N . ASP A 1 246 ? -13.013 11.089 -16.971 1.00 98.00 246 ASP A N 1
ATOM 1911 C CA . ASP A 1 246 ? -13.001 10.984 -15.506 1.00 98.00 246 ASP A CA 1
ATOM 1912 C C . ASP A 1 246 ? -11.732 11.623 -14.942 1.00 98.00 246 ASP A C 1
ATOM 1914 O O . ASP A 1 246 ? -11.809 12.456 -14.043 1.00 98.00 246 ASP A O 1
ATOM 1918 N N . LEU A 1 247 ? -10.570 11.297 -15.519 1.00 97.75 247 LEU A N 1
ATOM 1919 C CA . LEU A 1 247 ? -9.287 11.876 -15.125 1.00 97.75 247 LEU A CA 1
ATOM 1920 C C . LEU A 1 247 ? -9.240 13.393 -15.343 1.00 97.75 247 LEU A C 1
ATOM 1922 O O . LEU A 1 247 ? -8.830 14.131 -14.452 1.00 97.75 247 LEU A O 1
ATOM 1926 N N . ASP A 1 248 ? -9.675 13.886 -16.503 1.00 97.44 248 ASP A N 1
ATOM 1927 C CA . ASP A 1 248 ? -9.668 15.322 -16.793 1.00 97.44 248 ASP A CA 1
ATOM 1928 C C . ASP A 1 248 ? -10.639 16.087 -15.875 1.00 97.44 248 ASP A C 1
ATOM 1930 O O . ASP A 1 248 ? -10.376 17.233 -15.496 1.00 97.44 248 ASP A O 1
ATOM 1934 N N . SER A 1 249 ? -11.756 15.463 -15.491 1.00 97.62 249 SER A N 1
ATOM 1935 C CA . SER A 1 249 ? -12.692 16.021 -14.510 1.00 97.62 249 SER A CA 1
ATOM 1936 C C . SER A 1 249 ? -12.103 16.019 -13.107 1.00 97.62 249 SER A C 1
ATOM 1938 O O . SER A 1 249 ? -12.121 17.064 -12.458 1.00 97.62 249 SER A O 1
ATOM 1940 N N . PHE A 1 250 ? -11.490 14.908 -12.697 1.00 97.56 250 PHE A N 1
ATOM 1941 C CA . PHE A 1 250 ? -10.763 14.786 -11.441 1.00 97.56 250 PHE A CA 1
ATOM 1942 C C . PHE A 1 250 ? -9.691 15.872 -11.312 1.00 97.56 250 PHE A C 1
ATOM 1944 O O . PHE A 1 250 ? -9.740 16.664 -10.376 1.00 97.56 250 PHE A O 1
ATOM 1951 N N . CYS A 1 251 ? -8.783 15.998 -12.285 1.00 97.31 251 CYS A N 1
ATOM 1952 C CA . CYS A 1 251 ? -7.724 17.010 -12.267 1.00 97.31 251 CYS A CA 1
ATOM 1953 C C . CYS A 1 251 ? -8.291 18.433 -12.176 1.00 97.31 251 CYS A C 1
ATOM 1955 O O . CYS A 1 251 ? -7.808 19.261 -11.404 1.00 97.31 251 CYS A O 1
ATOM 1957 N N . ARG A 1 252 ? -9.341 18.729 -12.951 1.00 96.56 252 ARG A N 1
ATOM 1958 C CA . ARG A 1 252 ? -9.988 20.045 -12.953 1.00 96.56 252 ARG A CA 1
ATOM 1959 C C . ARG A 1 252 ? -10.604 20.385 -11.598 1.00 96.56 252 ARG A C 1
ATOM 1961 O O . ARG A 1 252 ? -10.458 21.520 -11.156 1.00 96.56 252 ARG A O 1
ATOM 1968 N N . GLU A 1 253 ? -11.284 19.442 -10.957 1.00 96.31 253 GLU A N 1
ATOM 1969 C CA . GLU A 1 253 ? -11.933 19.667 -9.663 1.00 96.31 253 GLU A CA 1
ATOM 1970 C C . GLU A 1 253 ? -10.909 19.705 -8.524 1.00 96.31 253 GLU A C 1
ATOM 1972 O O . GLU A 1 253 ? -10.909 20.636 -7.719 1.00 96.31 253 GLU A O 1
ATOM 1977 N N . MET A 1 254 ? -9.977 18.751 -8.503 1.00 97.50 254 MET A N 1
ATOM 1978 C CA . MET A 1 254 ? -8.990 18.600 -7.435 1.00 97.50 254 MET A CA 1
ATOM 1979 C C . MET A 1 254 ? -7.895 19.671 -7.449 1.00 97.50 254 MET A C 1
ATOM 1981 O O . MET A 1 254 ? -7.384 20.020 -6.387 1.00 97.50 254 MET A O 1
ATOM 1985 N N . SER A 1 255 ? -7.602 20.292 -8.598 1.00 96.81 255 SER A N 1
ATOM 1986 C CA . SER A 1 255 ? -6.667 21.432 -8.679 1.00 96.81 255 SER A CA 1
ATOM 1987 C C . SER A 1 255 ? -7.095 22.663 -7.864 1.00 96.81 255 SER A C 1
ATOM 1989 O O . SER A 1 255 ? -6.285 23.552 -7.612 1.00 96.81 255 SER A O 1
ATOM 1991 N N . ALA A 1 256 ? -8.359 22.735 -7.427 1.00 96.94 256 ALA A N 1
ATOM 1992 C CA . ALA A 1 256 ? -8.815 23.782 -6.514 1.00 96.94 256 ALA A CA 1
ATOM 1993 C C . ALA A 1 256 ? -8.314 23.580 -5.072 1.00 96.94 256 ALA A C 1
ATOM 1995 O O . ALA A 1 256 ? -8.314 24.534 -4.290 1.00 96.94 256 ALA A O 1
ATOM 1996 N N . PHE A 1 257 ? -7.918 22.354 -4.720 1.00 97.00 257 PHE A N 1
ATOM 1997 C CA . PHE A 1 257 ? -7.592 21.950 -3.353 1.00 97.00 257 PHE A CA 1
ATOM 1998 C C . PHE A 1 257 ? -6.154 21.467 -3.180 1.00 97.00 257 PHE A C 1
ATOM 2000 O O . PHE A 1 257 ? -5.648 21.517 -2.060 1.00 97.00 257 PHE A O 1
ATOM 2007 N N . PHE A 1 258 ? -5.530 21.005 -4.260 1.00 96.94 258 PHE A N 1
ATOM 2008 C CA . PHE A 1 258 ? -4.286 20.249 -4.253 1.00 96.94 258 PHE A CA 1
ATOM 2009 C C . PHE A 1 258 ? -3.278 20.813 -5.256 1.00 96.94 258 PHE A C 1
ATOM 2011 O O . PHE A 1 258 ? -3.664 21.288 -6.327 1.00 96.94 258 PHE A O 1
ATOM 2018 N N . ASP A 1 259 ? -1.988 20.720 -4.928 1.00 96.31 259 ASP A N 1
ATOM 2019 C CA . ASP A 1 259 ? -0.906 21.023 -5.867 1.00 96.31 259 ASP A CA 1
ATOM 2020 C C . ASP A 1 259 ? -0.554 19.763 -6.665 1.00 96.31 259 ASP A C 1
ATOM 2022 O O . ASP A 1 259 ? 0.221 18.922 -6.223 1.00 96.31 259 ASP A O 1
ATOM 2026 N N . LEU A 1 260 ? -1.173 19.603 -7.835 1.00 96.38 260 LEU A N 1
ATOM 2027 C CA . LEU A 1 260 ? -1.009 18.401 -8.659 1.00 96.38 260 LEU A CA 1
ATOM 2028 C C . LEU A 1 260 ? 0.322 18.362 -9.439 1.00 96.38 260 LEU A C 1
ATOM 2030 O O . LEU A 1 260 ? 0.629 17.343 -10.064 1.00 96.38 260 LEU A O 1
ATOM 2034 N N . ASP A 1 261 ? 1.082 19.461 -9.416 1.00 95.88 261 ASP A N 1
ATOM 2035 C CA . ASP A 1 261 ? 2.416 19.587 -10.013 1.00 95.88 261 ASP A CA 1
ATOM 2036 C C . ASP A 1 261 ? 3.538 19.399 -8.971 1.00 95.88 261 ASP A C 1
ATOM 2038 O O . ASP A 1 261 ? 4.722 19.427 -9.321 1.00 95.88 261 ASP A O 1
ATOM 2042 N N . ALA A 1 262 ? 3.191 19.210 -7.692 1.00 89.25 262 ALA A N 1
ATOM 2043 C CA . ALA A 1 262 ? 4.164 18.955 -6.641 1.00 89.25 262 ALA A CA 1
ATOM 2044 C C . ALA A 1 262 ? 4.861 17.602 -6.852 1.00 89.25 262 ALA A C 1
ATOM 2046 O O . ALA A 1 262 ? 4.226 16.602 -7.170 1.00 89.25 262 ALA A O 1
ATOM 2047 N N . ALA A 1 263 ? 6.177 17.576 -6.647 1.00 85.62 263 ALA A N 1
ATOM 2048 C CA . ALA A 1 263 ? 7.017 16.381 -6.692 1.00 85.62 263 ALA A CA 1
ATOM 2049 C C . ALA A 1 263 ? 8.089 16.463 -5.599 1.00 85.62 263 ALA A C 1
ATOM 2051 O O . ALA A 1 263 ? 8.462 17.562 -5.173 1.00 85.62 263 ALA A O 1
ATOM 2052 N N . ASP A 1 264 ? 8.616 15.313 -5.196 1.00 77.69 264 ASP A N 1
ATOM 2053 C CA . ASP A 1 264 ? 9.763 15.202 -4.296 1.00 77.69 264 ASP A CA 1
ATOM 2054 C C . ASP A 1 264 ? 10.826 14.246 -4.874 1.00 77.69 264 ASP A C 1
ATOM 2056 O O . ASP A 1 264 ? 10.738 13.823 -6.027 1.00 77.69 264 ASP A O 1
ATOM 2060 N N . GLU A 1 265 ? 11.892 13.970 -4.116 1.00 69.50 265 GLU A N 1
ATOM 2061 C CA . GLU A 1 265 ? 12.998 13.119 -4.583 1.00 69.50 265 GLU A CA 1
ATOM 2062 C C . GLU A 1 265 ? 12.590 11.650 -4.795 1.00 69.50 265 GLU A C 1
ATOM 2064 O O . GLU A 1 265 ? 13.242 10.954 -5.574 1.00 69.50 265 GLU A O 1
ATOM 2069 N N . ALA A 1 266 ? 11.529 11.182 -4.132 1.00 66.81 266 ALA A N 1
ATOM 2070 C CA . ALA A 1 266 ? 11.061 9.798 -4.163 1.00 66.81 266 ALA A CA 1
ATOM 2071 C C . ALA A 1 266 ? 9.762 9.608 -4.968 1.00 66.81 266 ALA A C 1
ATOM 2073 O O . ALA A 1 266 ? 9.468 8.491 -5.393 1.00 66.81 266 ALA A O 1
ATOM 2074 N N . SER A 1 267 ? 8.998 10.679 -5.195 1.00 77.88 267 SER A N 1
ATOM 2075 C CA . SER A 1 267 ? 7.630 10.627 -5.711 1.00 77.88 267 SER A CA 1
ATOM 2076 C C . SER A 1 267 ? 7.409 11.635 -6.848 1.00 77.88 267 SER A C 1
ATOM 2078 O O . SER A 1 267 ? 7.640 12.838 -6.667 1.00 77.88 267 SER A O 1
ATOM 2080 N N . PRO A 1 268 ? 6.931 11.190 -8.027 1.00 82.44 268 PRO A N 1
ATOM 2081 C CA . PRO A 1 268 ? 6.685 12.076 -9.159 1.00 82.44 268 PRO A CA 1
ATOM 2082 C C . PRO A 1 268 ? 5.430 12.935 -8.956 1.00 82.44 268 PRO A C 1
ATOM 2084 O O . PRO A 1 268 ? 4.526 12.593 -8.188 1.00 82.44 268 PRO A O 1
ATOM 2087 N N . ALA A 1 269 ? 5.339 14.026 -9.719 1.00 91.12 269 ALA A N 1
ATOM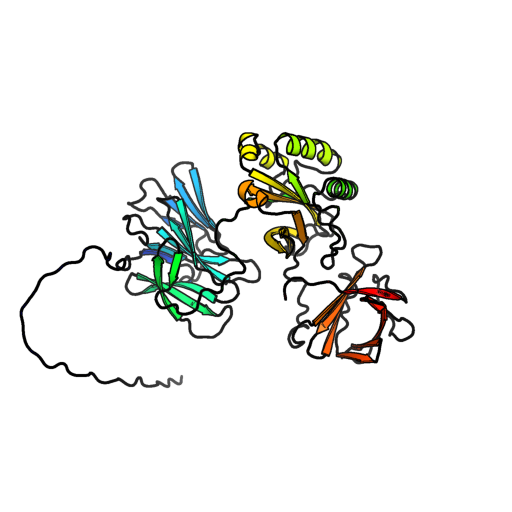 2088 C CA . ALA A 1 269 ? 4.129 14.839 -9.777 1.00 91.12 269 ALA A CA 1
ATOM 2089 C C . ALA A 1 269 ? 2.968 14.088 -10.427 1.00 91.12 269 ALA A C 1
ATOM 2091 O O . ALA A 1 269 ? 3.128 13.450 -11.473 1.00 91.12 269 ALA A O 1
ATOM 2092 N N . PHE A 1 270 ? 1.773 14.241 -9.852 1.00 94.25 270 PHE A N 1
ATOM 2093 C CA . PHE A 1 270 ? 0.579 13.555 -10.338 1.00 94.25 270 PHE A CA 1
ATOM 2094 C C . PHE A 1 270 ? 0.267 13.917 -11.797 1.00 94.25 270 PHE A C 1
ATOM 2096 O O . PHE A 1 270 ? 0.002 13.030 -12.608 1.00 94.25 270 PHE A O 1
ATOM 2103 N N . LEU A 1 271 ? 0.343 15.205 -12.165 1.00 94.75 271 LEU A N 1
ATOM 2104 C CA . LEU A 1 271 ? 0.080 15.644 -13.541 1.00 94.75 271 LEU A CA 1
ATOM 2105 C C . LEU A 1 271 ? 1.123 15.165 -14.554 1.00 94.75 271 LEU A C 1
ATOM 2107 O O . LEU A 1 271 ? 0.793 15.049 -15.736 1.00 94.75 271 LEU A O 1
ATOM 2111 N N . GLU A 1 272 ? 2.353 14.882 -14.127 1.00 91.88 272 GLU A N 1
ATOM 2112 C CA . GLU A 1 272 ? 3.377 14.332 -15.015 1.00 91.88 272 GLU A CA 1
ATOM 2113 C C . GLU A 1 272 ? 3.077 12.865 -15.350 1.00 91.88 272 GLU A C 1
ATOM 2115 O O . GLU A 1 272 ? 3.018 12.525 -16.534 1.00 91.88 272 GLU A O 1
ATOM 2120 N N . GLU A 1 273 ? 2.767 12.030 -14.354 1.00 89.06 273 GLU A N 1
ATOM 2121 C CA . GLU A 1 273 ? 2.375 10.627 -14.580 1.00 89.06 273 GLU A CA 1
ATOM 2122 C C . GLU A 1 273 ? 1.034 10.516 -15.326 1.00 89.06 273 GLU A C 1
ATOM 2124 O O . GLU A 1 273 ? 0.889 9.723 -16.260 1.00 89.06 273 GLU A O 1
ATOM 2129 N N . ALA A 1 274 ? 0.069 11.392 -15.022 1.00 91.44 274 ALA A N 1
ATOM 2130 C CA . ALA A 1 274 ? -1.252 11.406 -15.657 1.00 91.44 274 ALA A CA 1
ATOM 2131 C C . ALA A 1 274 ? -1.223 11.663 -17.183 1.00 91.44 274 ALA A C 1
ATOM 2133 O O . ALA A 1 274 ? -2.234 11.467 -17.874 1.00 91.44 274 ALA A O 1
ATOM 2134 N N . LYS A 1 275 ? -0.081 12.080 -17.751 1.00 90.12 275 LYS A N 1
ATOM 2135 C CA . LYS A 1 275 ? 0.118 12.174 -19.211 1.00 90.12 275 LYS A CA 1
ATOM 2136 C C . LYS A 1 275 ? 0.142 10.803 -19.886 1.00 90.12 275 LYS A C 1
ATOM 2138 O O . LYS A 1 275 ? -0.216 10.716 -21.061 1.00 90.12 275 LYS A O 1
ATOM 2143 N N . ALA A 1 276 ? 0.527 9.746 -19.169 1.00 87.31 276 ALA A N 1
ATOM 2144 C CA . ALA A 1 276 ? 0.528 8.378 -19.684 1.00 87.31 276 ALA A CA 1
ATOM 2145 C C . ALA A 1 276 ? -0.895 7.802 -19.844 1.00 87.31 276 ALA A C 1
ATOM 2147 O O . ALA A 1 276 ? -1.119 6.900 -20.655 1.00 87.31 276 ALA A O 1
ATOM 2148 N N . TYR A 1 277 ? -1.880 8.356 -19.130 1.00 93.56 277 TYR A N 1
ATOM 2149 C CA . TYR A 1 277 ? -3.266 7.883 -19.120 1.00 93.56 277 TYR A CA 1
ATOM 2150 C C . TYR A 1 277 ? -4.071 8.413 -20.305 1.00 93.56 277 TYR A C 1
ATOM 2152 O O . TYR A 1 277 ? -4.891 9.329 -20.201 1.00 93.56 277 TYR A O 1
ATOM 2160 N N . THR A 1 278 ? -3.798 7.841 -21.470 1.00 94.00 278 THR A N 1
ATOM 2161 C CA . THR A 1 278 ? -4.498 8.136 -22.724 1.00 94.00 278 THR A CA 1
ATOM 2162 C C . THR A 1 278 ? -5.853 7.423 -22.813 1.00 94.00 278 THR A C 1
ATOM 2164 O O . THR A 1 278 ? -6.158 6.526 -22.028 1.00 94.00 278 THR A O 1
ATOM 2167 N N . GLU A 1 279 ? -6.671 7.768 -23.812 1.00 95.62 279 GLU A N 1
ATOM 2168 C CA . GLU A 1 279 ? -7.879 6.987 -24.133 1.00 95.62 279 GLU A CA 1
ATOM 2169 C C . GLU A 1 279 ? -7.556 5.510 -24.423 1.00 95.62 279 GLU A C 1
ATOM 2171 O O . GLU A 1 279 ? -8.319 4.624 -24.045 1.00 95.62 279 GLU A O 1
ATOM 2176 N N . GLU A 1 280 ? -6.409 5.228 -25.055 1.00 92.31 280 GLU A N 1
ATOM 2177 C CA . GLU A 1 280 ? -5.958 3.858 -25.312 1.00 92.31 280 GLU A CA 1
ATOM 2178 C C . GLU A 1 280 ? -5.636 3.122 -24.009 1.00 92.31 280 GLU A C 1
ATOM 2180 O O . GLU A 1 280 ? -6.040 1.970 -23.846 1.00 92.31 280 GLU A O 1
ATOM 2185 N N . PHE A 1 281 ? -4.985 3.789 -23.054 1.00 92.44 281 PHE A N 1
ATOM 2186 C CA . PHE A 1 281 ? -4.746 3.230 -21.724 1.00 92.44 281 PHE A CA 1
ATOM 2187 C C . PHE A 1 281 ? -6.073 2.872 -21.039 1.00 92.44 281 PHE A C 1
ATOM 2189 O O . PHE A 1 281 ? -6.285 1.720 -20.657 1.00 92.44 281 PHE A O 1
ATOM 2196 N N . PHE A 1 282 ? -7.015 3.817 -20.976 1.00 96.12 282 PHE A N 1
ATOM 2197 C CA . PHE A 1 282 ? -8.325 3.584 -20.362 1.00 96.12 282 PHE A CA 1
ATOM 2198 C C . PHE A 1 282 ? -9.218 2.617 -21.148 1.00 96.12 282 PHE A C 1
ATOM 2200 O O . PHE A 1 282 ? -10.213 2.140 -20.617 1.00 96.12 282 PHE A O 1
ATOM 2207 N N . SER A 1 283 ? -8.883 2.260 -22.392 1.00 91.88 283 SER A N 1
ATOM 2208 C CA . SER A 1 283 ? -9.610 1.200 -23.104 1.00 91.88 283 SER A CA 1
ATOM 2209 C C . SER A 1 283 ? -9.411 -0.182 -22.469 1.00 91.88 283 SER A C 1
ATOM 2211 O O . SER A 1 283 ? -10.250 -1.065 -22.649 1.00 91.88 283 SER A O 1
ATOM 2213 N N . LYS A 1 284 ? -8.321 -0.359 -21.712 1.00 90.19 284 LYS A N 1
ATOM 2214 C CA . LYS A 1 284 ? -7.947 -1.620 -21.059 1.00 90.19 284 LYS A CA 1
ATOM 2215 C C . LYS A 1 284 ? -7.847 -1.501 -19.548 1.00 90.19 284 LYS A C 1
ATOM 2217 O O . LYS A 1 284 ? -8.040 -2.500 -18.873 1.00 90.19 284 LYS A O 1
ATOM 2222 N N . ASN A 1 285 ? -7.571 -0.309 -19.029 1.00 90.38 285 ASN A N 1
ATOM 2223 C CA . ASN A 1 285 ? -7.217 -0.118 -17.631 1.00 90.38 285 ASN A CA 1
ATOM 2224 C C . ASN A 1 285 ? -8.183 0.811 -16.886 1.00 90.38 285 ASN A C 1
ATOM 2226 O O . ASN A 1 285 ? -8.898 1.622 -17.475 1.00 90.38 285 ASN A O 1
ATOM 2230 N N . THR A 1 286 ? -8.161 0.685 -15.570 1.00 93.75 286 THR A N 1
ATOM 2231 C CA . THR A 1 286 ? -8.803 1.532 -14.572 1.00 93.75 286 THR A CA 1
ATOM 2232 C C . THR A 1 286 ? -7.705 2.120 -13.693 1.00 93.75 286 THR A C 1
ATOM 2234 O O . THR A 1 286 ? -6.717 1.447 -13.402 1.00 93.75 286 THR A O 1
ATOM 2237 N N . VAL A 1 287 ? -7.880 3.366 -13.259 1.00 95.75 287 VAL A N 1
ATOM 2238 C CA . VAL A 1 287 ? -7.002 3.998 -12.268 1.00 95.75 287 VAL A CA 1
ATOM 2239 C C . VAL A 1 287 ? -7.791 4.224 -10.993 1.00 95.75 287 VAL A C 1
ATOM 2241 O O . VAL A 1 287 ? -8.861 4.829 -11.018 1.00 95.75 287 VAL A O 1
ATOM 2244 N N . PHE A 1 288 ? -7.253 3.764 -9.877 1.00 96.19 288 PHE A N 1
ATOM 2245 C CA . PHE A 1 288 ? -7.718 4.131 -8.555 1.00 96.19 288 PHE A CA 1
ATOM 2246 C C . PHE A 1 288 ? -6.858 5.242 -7.984 1.00 96.19 288 PHE A C 1
ATOM 2248 O O . PHE A 1 288 ? -5.637 5.214 -8.125 1.00 96.19 288 PHE A O 1
ATOM 2255 N N . VAL A 1 289 ? -7.501 6.197 -7.320 1.00 97.44 289 VAL A N 1
ATOM 2256 C CA . VAL A 1 289 ? -6.818 7.287 -6.623 1.00 97.44 289 VAL A CA 1
ATOM 2257 C C . VAL A 1 289 ? -7.343 7.358 -5.202 1.00 97.44 289 VAL A C 1
ATOM 2259 O O . VAL A 1 289 ? -8.546 7.497 -4.990 1.00 97.44 289 VAL A O 1
ATOM 2262 N N . SER A 1 290 ? -6.435 7.270 -4.240 1.00 94.12 290 SER A N 1
ATOM 2263 C CA . SER A 1 290 ? -6.712 7.449 -2.821 1.00 94.12 290 SER A CA 1
ATOM 2264 C C . SER A 1 290 ? -5.991 8.677 -2.274 1.00 94.12 290 SER A C 1
ATOM 2266 O O . SER A 1 290 ? -4.948 9.046 -2.806 1.00 94.12 290 SER A O 1
ATOM 2268 N N . TYR A 1 291 ? -6.528 9.316 -1.232 1.00 92.50 291 TYR A N 1
ATOM 2269 C CA . TYR A 1 291 ? -5.874 10.433 -0.543 1.00 92.50 291 TYR A CA 1
ATOM 2270 C C . TYR A 1 291 ? -5.574 10.096 0.914 1.00 92.50 291 TYR A C 1
ATOM 2272 O O . TYR A 1 291 ? -6.465 9.710 1.673 1.00 92.50 291 TYR A O 1
ATOM 2280 N N . VAL A 1 292 ? -4.322 10.309 1.312 1.00 85.75 292 VAL A N 1
ATOM 2281 C CA . VAL A 1 292 ? -3.848 10.149 2.689 1.00 85.75 292 VAL A CA 1
ATOM 2282 C C . VAL A 1 292 ? -3.208 11.441 3.180 1.00 85.75 292 VAL A C 1
ATOM 2284 O O . VAL A 1 292 ? -2.590 12.180 2.414 1.00 85.75 292 VAL A O 1
ATOM 2287 N N . ILE A 1 293 ? -3.376 11.718 4.470 1.00 80.12 293 ILE A N 1
ATOM 2288 C CA . ILE A 1 293 ? -2.841 12.903 5.145 1.00 80.12 293 ILE A CA 1
ATOM 2289 C C . ILE A 1 293 ? -1.651 12.466 5.994 1.00 80.12 293 ILE A C 1
ATOM 2291 O O . ILE A 1 293 ? -1.729 11.440 6.665 1.00 80.12 293 ILE A O 1
ATOM 2295 N N . THR A 1 294 ? -0.585 13.262 6.004 1.00 73.50 294 THR A N 1
ATOM 2296 C CA . THR A 1 294 ? 0.600 12.998 6.828 1.00 73.50 294 THR A CA 1
ATOM 2297 C C . THR A 1 294 ? 0.673 13.967 7.995 1.00 73.50 294 THR A C 1
ATOM 2299 O O . THR A 1 294 ? 0.266 15.122 7.859 1.00 73.50 294 THR A O 1
ATOM 2302 N N . GLY A 1 295 ? 1.160 13.499 9.146 1.00 64.06 295 GLY A N 1
ATOM 2303 C CA . GLY A 1 295 ? 1.406 14.342 10.324 1.00 64.06 295 GLY A CA 1
ATOM 2304 C C . GLY A 1 295 ? 2.847 14.847 10.396 1.00 64.06 295 GLY A C 1
ATOM 2305 O O . GLY A 1 295 ? 3.139 15.805 11.117 1.00 64.06 295 GLY A O 1
ATOM 2306 N N . SER A 1 296 ? 3.730 14.200 9.641 1.00 64.38 296 SER A N 1
ATOM 2307 C CA . SER A 1 296 ? 5.153 14.472 9.567 1.00 64.38 296 SER A CA 1
ATOM 2308 C C . SER A 1 296 ? 5.601 14.580 8.112 1.00 64.38 296 SER A C 1
ATOM 2310 O O . SER A 1 296 ? 5.066 13.914 7.220 1.00 64.38 296 SER A O 1
ATOM 2312 N N . SER A 1 297 ? 6.635 15.386 7.870 1.00 62.28 297 SER A N 1
ATOM 2313 C CA . SER A 1 297 ? 7.337 15.403 6.580 1.00 62.28 297 SER A CA 1
ATOM 2314 C C . SER A 1 297 ? 8.150 14.129 6.309 1.00 62.28 297 SER A C 1
ATOM 2316 O O . SER A 1 297 ? 8.664 13.966 5.206 1.00 62.28 297 SER A O 1
ATOM 2318 N N . ALA A 1 298 ? 8.284 13.247 7.304 1.00 61.91 298 ALA A N 1
ATOM 2319 C CA . ALA A 1 298 ? 8.950 11.953 7.183 1.00 61.91 298 ALA A CA 1
ATOM 2320 C C . ALA A 1 298 ? 7.996 10.790 6.866 1.00 61.91 298 ALA A C 1
ATOM 2322 O O . ALA A 1 298 ? 8.479 9.694 6.575 1.00 61.91 298 ALA A O 1
ATOM 2323 N N . ASP A 1 299 ? 6.676 10.999 6.922 1.00 67.56 299 ASP A N 1
ATOM 2324 C CA . ASP A 1 299 ? 5.721 9.934 6.617 1.00 67.56 299 ASP A CA 1
ATOM 2325 C C . ASP A 1 299 ? 5.610 9.760 5.098 1.00 67.56 299 ASP A C 1
ATOM 2327 O O . ASP A 1 299 ? 5.326 10.710 4.360 1.00 67.56 299 ASP A O 1
ATOM 2331 N N . TYR A 1 300 ? 5.773 8.522 4.650 1.00 70.31 300 TYR A N 1
ATOM 2332 C CA . TYR A 1 300 ? 5.485 8.079 3.292 1.00 70.31 300 TYR A CA 1
ATOM 2333 C C . TYR A 1 300 ? 4.369 7.054 3.310 1.00 70.31 300 TYR A C 1
ATOM 2335 O O . TYR A 1 300 ? 4.101 6.424 4.329 1.00 70.31 300 TYR A O 1
ATOM 2343 N N . PHE A 1 301 ? 3.720 6.875 2.166 1.00 74.88 301 PHE A N 1
ATOM 2344 C CA . PHE A 1 301 ? 2.669 5.887 2.035 1.00 74.88 301 PHE A CA 1
ATOM 2345 C C . PHE A 1 301 ? 2.830 5.090 0.754 1.00 74.88 301 PHE A C 1
ATOM 2347 O O . PHE A 1 301 ? 3.271 5.610 -0.269 1.00 74.88 301 PHE A O 1
ATOM 2354 N N . GLU A 1 302 ? 2.423 3.832 0.809 1.00 70.62 302 GLU A N 1
ATOM 2355 C CA . GLU A 1 302 ? 2.435 2.934 -0.337 1.00 70.62 302 GLU A CA 1
ATOM 2356 C C . GLU A 1 302 ? 1.190 2.048 -0.354 1.00 70.62 302 GLU A C 1
ATOM 2358 O O . GLU A 1 302 ? 0.521 1.861 0.664 1.00 70.62 302 GLU A O 1
ATOM 2363 N N . ILE A 1 303 ? 0.889 1.489 -1.524 1.00 73.62 303 ILE A N 1
ATOM 2364 C CA . ILE A 1 303 ? -0.112 0.435 -1.677 1.00 73.62 303 ILE A CA 1
ATOM 2365 C C . ILE A 1 303 ? 0.628 -0.895 -1.550 1.00 73.62 303 ILE A C 1
ATOM 2367 O O . ILE A 1 303 ? 1.471 -1.210 -2.383 1.00 73.62 303 ILE A O 1
ATOM 2371 N N . VAL A 1 304 ? 0.321 -1.671 -0.513 1.00 60.78 304 VAL A N 1
ATOM 2372 C CA . VAL A 1 304 ? 1.008 -2.946 -0.235 1.00 60.78 304 VAL A CA 1
ATOM 2373 C C . VAL A 1 304 ? 0.311 -4.153 -0.852 1.00 60.78 304 VAL A C 1
ATOM 2375 O O . VAL A 1 304 ? 0.870 -5.245 -0.864 1.00 60.78 304 VAL A O 1
ATOM 2378 N N . GLY A 1 305 ? -0.907 -3.969 -1.357 1.00 59.19 305 GLY A N 1
ATOM 2379 C CA . GLY A 1 305 ? -1.650 -5.015 -2.045 1.00 59.19 305 GLY A CA 1
ATOM 2380 C C . GLY A 1 305 ? -3.152 -4.782 -2.027 1.00 59.19 305 GLY A C 1
ATOM 2381 O O . GLY A 1 305 ? -3.632 -3.679 -1.744 1.00 59.19 305 GLY A O 1
ATOM 2382 N N . THR A 1 306 ? -3.890 -5.850 -2.319 1.00 62.47 306 THR A N 1
ATOM 2383 C CA . THR A 1 306 ? -5.350 -5.869 -2.261 1.00 62.47 306 THR A CA 1
ATOM 2384 C C . THR A 1 306 ? -5.867 -7.030 -1.431 1.00 62.47 306 THR A C 1
ATOM 2386 O O . THR A 1 306 ? -5.324 -8.127 -1.507 1.00 62.47 306 THR A O 1
ATOM 2389 N N . TYR A 1 307 ? -6.952 -6.807 -0.695 1.00 57.28 307 TYR A N 1
ATOM 2390 C CA . TYR A 1 307 ? -7.725 -7.862 -0.043 1.00 57.28 307 TYR A CA 1
ATOM 2391 C C . TYR A 1 307 ? -9.103 -7.972 -0.676 1.00 57.28 307 TYR A C 1
ATOM 2393 O O . TYR A 1 307 ? -9.632 -6.992 -1.195 1.00 57.28 307 TYR A O 1
ATOM 2401 N N . THR A 1 308 ? -9.710 -9.145 -0.552 1.00 57.91 308 THR A N 1
ATOM 2402 C CA . THR A 1 308 ? -11.118 -9.345 -0.893 1.00 57.91 308 THR A CA 1
ATOM 2403 C C . THR A 1 308 ? -11.865 -9.758 0.363 1.00 57.91 308 THR A C 1
ATOM 2405 O O . THR A 1 308 ? -11.391 -10.618 1.106 1.00 57.91 308 THR A O 1
ATOM 2408 N N . ASP A 1 309 ? -13.004 -9.126 0.639 1.00 54.56 309 ASP A N 1
ATOM 2409 C CA . ASP A 1 309 ? -13.862 -9.524 1.758 1.00 54.56 309 ASP A CA 1
ATOM 2410 C C . ASP A 1 309 ? -14.931 -10.550 1.351 1.00 54.56 309 ASP A C 1
ATOM 2412 O O . ASP A 1 309 ? -15.109 -10.877 0.181 1.00 54.56 309 ASP A O 1
ATOM 2416 N N . GLU A 1 310 ? -15.704 -11.033 2.329 1.00 51.41 310 GLU A N 1
ATOM 2417 C CA . GLU A 1 310 ? -16.800 -11.994 2.112 1.00 51.41 310 GLU A CA 1
ATOM 2418 C C . GLU A 1 310 ? -17.930 -11.472 1.197 1.00 51.41 310 GLU A C 1
ATOM 2420 O O . GLU A 1 310 ? -18.864 -12.213 0.882 1.00 51.41 310 GLU A O 1
ATOM 2425 N N . LYS A 1 311 ? -17.897 -10.189 0.814 1.00 61.25 311 LYS A N 1
ATOM 2426 C CA . LYS A 1 311 ? -18.887 -9.524 -0.041 1.00 61.25 311 LYS A CA 1
ATOM 2427 C C . LYS A 1 311 ? -18.343 -9.236 -1.447 1.00 61.25 311 LYS A C 1
ATOM 2429 O O . LYS A 1 311 ? -18.977 -8.474 -2.175 1.00 61.25 311 LYS A O 1
ATOM 2434 N N . ASP A 1 312 ? -17.205 -9.815 -1.832 1.00 72.62 312 ASP A N 1
ATOM 2435 C CA . ASP A 1 312 ? -16.505 -9.532 -3.094 1.00 72.62 312 ASP A CA 1
ATOM 2436 C C . ASP A 1 312 ? -16.149 -8.040 -3.254 1.00 72.62 312 ASP A C 1
ATOM 2438 O O . ASP A 1 312 ? -16.223 -7.473 -4.350 1.00 72.62 312 ASP A O 1
ATOM 2442 N N . THR A 1 313 ? -15.803 -7.370 -2.150 1.00 71.81 313 THR A N 1
ATOM 2443 C CA . THR A 1 313 ? -15.252 -6.009 -2.170 1.00 71.81 313 THR A CA 1
ATOM 2444 C C . THR A 1 313 ? -13.746 -6.088 -2.339 1.00 71.81 313 THR A C 1
ATOM 2446 O O . THR A 1 313 ? -13.076 -6.681 -1.495 1.00 71.81 313 THR A O 1
ATOM 2449 N N . MET A 1 314 ? -13.203 -5.433 -3.362 1.00 77.50 314 MET A N 1
ATOM 2450 C CA . MET A 1 314 ? -11.758 -5.263 -3.502 1.00 77.50 314 MET A CA 1
ATOM 2451 C C . MET A 1 314 ? -11.280 -4.112 -2.625 1.00 77.50 314 MET A C 1
ATOM 2453 O O . MET A 1 314 ? -11.748 -2.984 -2.760 1.00 77.50 314 MET A O 1
ATOM 2457 N N . ILE A 1 315 ? -10.326 -4.381 -1.750 1.00 74.12 315 ILE A N 1
ATOM 2458 C CA . ILE A 1 315 ? -9.832 -3.441 -0.752 1.00 74.12 315 ILE A CA 1
ATOM 2459 C C . ILE A 1 315 ? -8.370 -3.135 -1.055 1.00 74.12 315 ILE A C 1
ATOM 2461 O O . ILE A 1 315 ? -7.535 -4.023 -0.923 1.00 74.12 315 ILE A O 1
ATOM 2465 N N . LEU A 1 316 ? -8.037 -1.892 -1.403 1.00 74.81 316 LEU A N 1
ATOM 2466 C CA . LEU A 1 316 ? -6.649 -1.438 -1.491 1.00 74.81 316 LEU A CA 1
ATOM 2467 C C . LEU A 1 316 ? -6.057 -1.287 -0.085 1.00 74.81 316 LEU A C 1
ATOM 2469 O O . LEU A 1 316 ? -6.560 -0.520 0.739 1.00 74.81 316 LEU A O 1
ATOM 2473 N N . ALA A 1 317 ? -4.970 -2.001 0.174 1.00 68.88 317 ALA A N 1
ATOM 2474 C CA . ALA A 1 317 ? -4.237 -1.947 1.426 1.00 68.88 317 ALA A CA 1
ATOM 2475 C C . ALA A 1 317 ? -3.153 -0.871 1.350 1.00 68.88 317 ALA A C 1
ATOM 2477 O O . ALA A 1 317 ? -2.243 -0.963 0.527 1.00 68.88 317 ALA A O 1
ATOM 2478 N N . LEU A 1 318 ? -3.241 0.143 2.206 1.00 75.19 318 LEU A N 1
ATOM 2479 C CA . LEU A 1 318 ? -2.333 1.288 2.225 1.00 75.19 318 LEU A CA 1
ATOM 2480 C C . LEU A 1 318 ? -1.475 1.237 3.480 1.00 75.19 318 LEU A C 1
ATOM 2482 O O . LEU A 1 318 ? -2.014 1.100 4.568 1.00 75.19 318 LEU A O 1
ATOM 2486 N N . ARG A 1 319 ? -0.163 1.385 3.369 1.00 71.25 319 ARG A N 1
ATOM 2487 C CA . ARG A 1 319 ? 0.739 1.378 4.523 1.00 71.25 319 ARG A CA 1
ATOM 2488 C C . ARG A 1 319 ? 1.396 2.735 4.701 1.00 71.25 319 ARG A C 1
ATOM 2490 O O . ARG A 1 319 ? 1.814 3.327 3.715 1.00 71.25 319 ARG A O 1
ATOM 2497 N N . SER A 1 320 ? 1.515 3.181 5.952 1.00 70.06 320 SER A N 1
ATOM 2498 C CA . SER A 1 320 ? 2.385 4.295 6.339 1.00 70.06 320 SER A CA 1
ATOM 2499 C C . SER A 1 320 ? 3.796 3.777 6.618 1.00 70.06 320 SER A C 1
ATOM 2501 O O . SER A 1 320 ? 3.959 2.755 7.281 1.00 70.06 320 SER A O 1
ATOM 2503 N N . LEU A 1 321 ? 4.806 4.493 6.148 1.00 61.88 321 LEU A N 1
ATOM 2504 C CA . LEU A 1 321 ? 6.223 4.251 6.390 1.00 61.88 321 LEU A CA 1
ATOM 2505 C C . LEU A 1 321 ? 6.795 5.493 7.080 1.00 61.88 321 LEU A C 1
ATOM 2507 O O . LEU A 1 321 ? 6.741 6.584 6.517 1.00 61.88 321 LEU A O 1
ATOM 2511 N N . GLU A 1 322 ? 7.329 5.351 8.292 1.00 59.00 322 GLU A N 1
ATOM 2512 C CA . GLU A 1 322 ? 7.972 6.463 9.003 1.00 59.00 322 GLU A CA 1
ATOM 2513 C C . GLU A 1 322 ? 9.473 6.491 8.676 1.00 59.00 322 GLU A C 1
ATOM 2515 O O . GLU A 1 322 ? 10.246 5.659 9.153 1.00 59.00 322 GLU A O 1
ATOM 2520 N N . ASN A 1 323 ? 9.911 7.461 7.868 1.00 51.59 323 ASN A N 1
ATOM 2521 C CA . ASN A 1 323 ? 11.324 7.640 7.523 1.00 51.59 323 ASN A CA 1
ATOM 2522 C C . ASN A 1 323 ? 12.007 8.660 8.450 1.00 51.59 323 ASN A C 1
ATOM 2524 O O . ASN A 1 323 ? 12.459 9.727 8.033 1.00 51.59 323 ASN A O 1
ATOM 2528 N N . GLY A 1 324 ? 12.125 8.309 9.732 1.00 52.69 324 GLY A N 1
ATOM 2529 C CA . GLY A 1 324 ? 12.941 9.045 10.702 1.00 52.69 324 GLY A CA 1
ATOM 2530 C C . GLY A 1 324 ? 12.297 10.316 11.269 1.00 52.69 324 GLY A C 1
ATOM 2531 O O . GLY A 1 324 ? 11.083 10.467 11.314 1.00 52.69 324 GLY A O 1
ATOM 2532 N N . THR A 1 325 ? 13.123 11.239 11.776 1.00 48.38 325 THR A N 1
ATOM 2533 C CA . THR A 1 325 ? 12.639 12.453 12.453 1.00 48.38 325 THR A CA 1
ATOM 2534 C C . THR A 1 325 ? 12.241 13.524 11.435 1.00 48.38 325 THR A C 1
ATOM 2536 O O . THR A 1 325 ? 13.102 14.267 10.958 1.00 48.38 325 THR A O 1
ATOM 2539 N N . GLY A 1 326 ? 10.954 13.601 11.104 1.00 54.44 326 GLY A N 1
ATOM 2540 C CA . GLY A 1 326 ? 10.386 14.685 10.300 1.00 54.44 326 GLY A CA 1
ATOM 2541 C C . GLY A 1 326 ? 9.921 15.873 11.143 1.00 54.44 326 GLY A C 1
ATOM 2542 O O . GLY A 1 326 ? 9.752 15.777 12.361 1.00 54.44 326 GLY A O 1
ATOM 2543 N N . ASP A 1 327 ? 9.718 17.013 10.486 1.00 52.66 327 ASP A N 1
ATOM 2544 C CA . ASP A 1 327 ? 9.044 18.149 11.108 1.00 52.66 327 ASP A CA 1
ATOM 2545 C C . ASP A 1 327 ? 7.540 17.852 11.171 1.00 52.66 327 ASP A C 1
ATOM 2547 O O . ASP A 1 327 ? 6.983 17.258 10.247 1.00 52.66 327 ASP A O 1
ATOM 2551 N N . ALA A 1 328 ? 6.868 18.305 12.234 1.00 58.53 328 ALA A N 1
ATOM 2552 C CA . ALA A 1 328 ? 5.416 18.188 12.407 1.00 58.53 328 ALA A CA 1
ATOM 2553 C C . ALA A 1 328 ? 4.661 19.138 11.454 1.00 58.53 328 ALA A C 1
ATOM 2555 O O . ALA A 1 328 ? 4.060 20.135 11.868 1.00 58.53 328 ALA A O 1
ATOM 2556 N N . VAL A 1 329 ? 4.767 18.867 10.156 1.00 64.94 329 VAL A N 1
ATOM 2557 C CA . VAL A 1 329 ? 4.137 19.607 9.067 1.00 64.94 329 VAL A CA 1
ATOM 2558 C C . VAL A 1 329 ? 3.147 18.678 8.393 1.00 64.94 329 VAL A C 1
ATOM 2560 O O . VAL A 1 329 ? 3.520 17.625 7.886 1.00 64.94 329 VAL A O 1
ATOM 2563 N N . MET A 1 330 ? 1.885 19.105 8.368 1.00 70.75 330 MET A N 1
ATOM 2564 C CA . MET A 1 330 ? 0.831 18.352 7.704 1.00 70.75 330 MET A CA 1
ATOM 2565 C C . MET A 1 330 ? 1.088 18.302 6.198 1.00 70.75 330 MET A C 1
ATOM 2567 O O . MET A 1 330 ? 1.194 19.346 5.547 1.00 70.75 330 MET A O 1
ATOM 2571 N N . GLY A 1 331 ? 1.150 17.093 5.654 1.00 79.06 331 GLY A N 1
ATOM 2572 C CA . GLY A 1 331 ? 1.272 16.825 4.228 1.00 79.06 331 GLY A CA 1
ATOM 2573 C C . GLY A 1 331 ? 0.092 16.015 3.706 1.00 79.06 331 GLY A C 1
ATOM 2574 O O . GLY A 1 331 ? -0.879 15.739 4.415 1.00 79.06 331 GLY A O 1
ATOM 2575 N N . GLY A 1 332 ? 0.165 15.641 2.436 1.00 86.56 332 GLY A N 1
ATOM 2576 C CA . GLY A 1 332 ? -0.823 14.757 1.845 1.00 86.56 332 GLY A CA 1
ATOM 2577 C C . GLY A 1 332 ? -0.363 14.211 0.507 1.00 86.56 332 GLY A C 1
ATOM 2578 O O . GLY A 1 332 ? 0.318 14.907 -0.253 1.00 86.56 332 GLY A O 1
ATOM 2579 N N . TYR A 1 333 ? -0.750 12.969 0.247 1.00 90.25 333 TYR A N 1
ATOM 2580 C CA . TYR A 1 333 ? -0.358 12.214 -0.933 1.00 90.25 333 TYR A CA 1
ATOM 2581 C C . TYR A 1 333 ? -1.580 11.628 -1.616 1.00 90.25 333 TYR A C 1
ATOM 2583 O O . TYR A 1 333 ? -2.503 11.137 -0.958 1.00 90.25 333 TYR A O 1
ATOM 2591 N N . PHE A 1 334 ? -1.547 11.630 -2.944 1.00 94.94 334 PHE A N 1
ATOM 2592 C CA . PHE A 1 334 ? -2.325 10.678 -3.709 1.00 94.94 334 PHE A CA 1
ATOM 2593 C C . PHE A 1 334 ? -1.582 9.352 -3.779 1.00 94.94 334 PHE A C 1
ATOM 2595 O O . PHE A 1 334 ? -0.381 9.326 -4.037 1.00 94.94 334 PHE A O 1
ATOM 2602 N N . LEU A 1 335 ? -2.314 8.264 -3.560 1.00 91.19 335 LEU A N 1
ATOM 2603 C CA . LEU A 1 335 ? -1.868 6.893 -3.779 1.00 91.19 335 LEU A CA 1
ATOM 2604 C C . LEU A 1 335 ? -2.628 6.340 -4.973 1.00 91.19 335 LEU A C 1
ATOM 2606 O O . LEU A 1 335 ? -3.861 6.320 -4.974 1.00 91.19 335 LEU A O 1
ATOM 2610 N N . ILE A 1 336 ? -1.886 5.945 -6.001 1.00 91.94 336 ILE A N 1
ATOM 2611 C CA . ILE A 1 336 ? -2.429 5.608 -7.307 1.00 91.94 336 ILE A CA 1
ATOM 2612 C C . ILE A 1 336 ? -2.218 4.123 -7.567 1.00 91.94 336 ILE A C 1
ATOM 2614 O O . ILE A 1 336 ? -1.122 3.608 -7.355 1.00 91.94 336 ILE A O 1
ATOM 2618 N N . ALA A 1 337 ? -3.268 3.454 -8.046 1.00 85.12 337 ALA A N 1
ATOM 2619 C CA . ALA A 1 337 ? -3.243 2.055 -8.458 1.00 85.12 337 ALA A CA 1
ATOM 2620 C C . ALA A 1 337 ? -3.810 1.910 -9.880 1.00 85.12 337 ALA A C 1
ATOM 2622 O O . ALA A 1 337 ? -4.982 2.184 -10.124 1.00 85.12 337 ALA A O 1
ATOM 2623 N N . GLU A 1 338 ? -2.990 1.467 -10.823 1.00 84.75 338 GLU A N 1
ATOM 2624 C CA . GLU A 1 338 ? -3.336 1.247 -12.230 1.00 84.75 338 GLU A CA 1
ATOM 2625 C C . GLU A 1 338 ? -3.575 -0.236 -12.484 1.00 84.75 338 GLU A C 1
ATOM 2627 O O . GLU A 1 338 ? -2.660 -1.020 -12.276 1.00 84.75 338 GLU A O 1
ATOM 2632 N N . THR A 1 339 ? -4.740 -0.637 -12.988 1.00 82.94 339 THR A N 1
ATOM 2633 C CA . THR A 1 339 ? -5.049 -2.063 -13.189 1.00 82.94 339 THR A CA 1
ATOM 2634 C C . THR A 1 339 ? -5.892 -2.347 -14.415 1.00 82.94 339 THR A C 1
ATOM 2636 O O . THR A 1 339 ? -6.561 -1.455 -14.926 1.00 82.94 339 THR A O 1
ATOM 2639 N N . ASN A 1 340 ? -5.896 -3.594 -14.888 1.00 81.81 340 ASN A N 1
ATOM 2640 C CA . ASN A 1 340 ? -6.742 -4.010 -15.998 1.00 81.81 340 ASN A CA 1
ATOM 2641 C C . ASN A 1 340 ? -8.226 -4.007 -15.594 1.00 81.81 340 ASN A C 1
ATOM 2643 O O . ASN A 1 340 ? -8.614 -4.513 -14.541 1.00 81.81 340 ASN A O 1
ATOM 2647 N N . LYS A 1 341 ? -9.084 -3.502 -16.483 1.00 87.94 341 LYS A N 1
ATOM 2648 C CA . LYS A 1 341 ? -10.543 -3.531 -16.333 1.00 87.94 341 LYS A CA 1
ATOM 2649 C C . LYS A 1 341 ? -11.091 -4.940 -16.131 1.00 87.94 341 LYS A C 1
ATOM 2651 O O . LYS A 1 341 ? -12.085 -5.080 -15.429 1.00 87.94 341 LYS A O 1
ATOM 2656 N N . SER A 1 342 ? -10.474 -5.953 -16.744 1.00 80.69 342 SER A N 1
ATOM 2657 C CA . SER A 1 342 ? -10.890 -7.350 -16.598 1.00 80.69 342 SER A CA 1
ATOM 2658 C C . SER A 1 342 ? -10.686 -7.872 -15.182 1.00 80.69 342 SER A C 1
ATOM 2660 O O . SER A 1 342 ? -11.490 -8.671 -14.732 1.00 80.69 342 SER A O 1
ATOM 2662 N N . TYR A 1 343 ? -9.653 -7.402 -14.479 1.00 75.44 343 TYR A N 1
ATOM 2663 C CA . TYR A 1 343 ? -9.426 -7.774 -13.085 1.00 75.44 343 TYR A CA 1
ATOM 2664 C C . TYR A 1 343 ? -10.476 -7.124 -12.179 1.00 75.44 343 TYR A C 1
ATOM 2666 O O . TYR A 1 343 ? -11.152 -7.779 -11.394 1.00 75.44 343 TYR A O 1
ATOM 2674 N N . VAL A 1 344 ? -10.695 -5.816 -12.338 1.00 80.81 344 VAL A N 1
ATOM 2675 C CA . VAL A 1 344 ? -11.619 -5.087 -11.454 1.00 80.81 344 VAL A CA 1
ATOM 2676 C C . VAL A 1 344 ? -13.093 -5.368 -11.726 1.00 80.81 344 VAL A C 1
ATOM 2678 O O . VAL A 1 344 ? -13.930 -5.029 -10.888 1.00 80.81 344 VAL A O 1
ATOM 2681 N N . SER A 1 345 ? -13.442 -5.926 -12.891 1.00 82.69 345 SER A N 1
ATOM 2682 C CA . SER A 1 345 ? -14.829 -6.264 -13.233 1.00 82.69 345 SER A CA 1
ATOM 2683 C C . SER A 1 345 ? -15.390 -7.435 -12.433 1.00 82.69 345 SER A C 1
ATOM 2685 O O . SER A 1 345 ? -16.610 -7.603 -12.410 1.00 82.69 345 SER A O 1
ATOM 2687 N N . ASP A 1 346 ? -14.523 -8.206 -11.779 1.00 77.25 346 ASP A N 1
ATOM 2688 C CA . ASP A 1 346 ? -14.911 -9.379 -10.998 1.00 77.25 346 ASP A CA 1
ATOM 2689 C C . ASP A 1 346 ? -15.397 -9.011 -9.585 1.00 77.25 346 ASP A C 1
ATOM 2691 O O . ASP A 1 346 ? -16.039 -9.824 -8.922 1.00 77.25 346 ASP A O 1
ATOM 2695 N N . PHE A 1 347 ? -15.179 -7.765 -9.149 1.00 79.62 347 PHE A N 1
ATOM 2696 C CA . PHE A 1 347 ? -15.567 -7.282 -7.823 1.00 79.62 347 PHE A CA 1
ATOM 2697 C C . PHE A 1 347 ? -16.878 -6.498 -7.832 1.00 79.62 347 PHE A C 1
ATOM 2699 O O . PHE A 1 347 ? -17.190 -5.748 -8.761 1.00 79.62 347 PHE A O 1
ATOM 2706 N N . SER A 1 348 ? -17.644 -6.638 -6.749 1.00 83.50 348 SER A N 1
ATOM 2707 C CA . SER A 1 348 ? -18.954 -5.998 -6.598 1.00 83.50 348 SER A CA 1
ATOM 2708 C C . SER A 1 348 ? -18.874 -4.594 -5.985 1.00 83.50 348 SER A C 1
ATOM 2710 O O . SER A 1 348 ? -19.780 -3.777 -6.177 1.00 83.50 348 SER A O 1
ATOM 2712 N N . ALA A 1 349 ? -17.779 -4.304 -5.279 1.00 86.50 349 ALA A N 1
ATOM 2713 C CA . ALA A 1 349 ? -17.492 -3.030 -4.635 1.00 86.50 349 ALA A CA 1
ATOM 2714 C C . ALA A 1 349 ? -15.975 -2.803 -4.526 1.00 86.50 349 ALA A C 1
ATOM 2716 O O . ALA A 1 349 ? -15.180 -3.729 -4.691 1.00 86.50 349 ALA A O 1
ATOM 2717 N N . TYR A 1 350 ? -15.581 -1.565 -4.221 1.00 89.31 350 TYR A N 1
ATOM 2718 C CA . TYR A 1 350 ? -14.182 -1.176 -4.057 1.00 89.31 350 TYR A CA 1
ATOM 2719 C C . TYR A 1 350 ? -14.023 -0.342 -2.792 1.00 89.31 350 TYR A C 1
ATOM 2721 O O . TYR A 1 350 ? -14.880 0.487 -2.489 1.00 89.31 350 TYR A O 1
ATOM 2729 N N . ASP A 1 351 ? -12.921 -0.542 -2.086 1.00 84.69 351 ASP A N 1
ATOM 2730 C CA . ASP A 1 351 ? -12.590 0.155 -0.853 1.00 84.69 351 ASP A CA 1
ATOM 2731 C C . ASP A 1 351 ? -11.078 0.353 -0.724 1.00 84.69 351 ASP A C 1
ATOM 2733 O O . ASP A 1 351 ? -10.295 -0.275 -1.434 1.00 84.69 351 ASP A O 1
ATOM 2737 N N . ALA A 1 352 ? -10.658 1.222 0.186 1.00 82.69 352 ALA A N 1
ATOM 2738 C CA . ALA A 1 352 ? -9.267 1.390 0.562 1.00 82.69 352 ALA A CA 1
ATOM 2739 C C . ALA A 1 352 ? -9.165 1.564 2.074 1.00 82.69 352 ALA A C 1
ATOM 2741 O O . ALA A 1 352 ? -10.009 2.212 2.692 1.00 82.69 352 ALA A O 1
ATOM 2742 N N . LEU A 1 353 ? -8.119 1.005 2.674 1.00 72.81 353 LEU A N 1
ATOM 2743 C CA . LEU A 1 353 ? -7.885 1.145 4.104 1.00 72.81 353 LEU A CA 1
ATOM 2744 C C . LEU A 1 353 ? -6.404 1.274 4.414 1.00 72.81 353 LEU A C 1
ATOM 2746 O O . LEU A 1 353 ? -5.555 0.717 3.719 1.00 72.81 353 LEU A O 1
ATOM 2750 N N . LEU A 1 354 ? -6.109 1.999 5.490 1.00 69.38 354 LEU A N 1
ATOM 2751 C CA . LEU A 1 354 ? -4.762 2.071 6.025 1.00 69.38 354 LEU A CA 1
ATOM 2752 C C . LEU A 1 354 ? -4.491 0.815 6.865 1.00 69.38 354 LEU A C 1
ATOM 2754 O O . LEU A 1 354 ? -5.047 0.647 7.952 1.00 69.38 354 LEU A O 1
ATOM 2758 N N . VAL A 1 355 ? -3.646 -0.075 6.355 1.00 58.47 355 VAL A N 1
ATOM 2759 C CA . VAL A 1 355 ? -3.050 -1.168 7.113 1.00 58.47 355 VAL A CA 1
ATOM 2760 C C . VAL A 1 355 ? -1.832 -0.642 7.863 1.00 58.47 355 VAL A C 1
ATOM 2762 O O . VAL A 1 355 ? -0.830 -0.234 7.282 1.00 58.47 355 VAL A O 1
ATOM 2765 N N . ASN A 1 356 ? -1.904 -0.660 9.189 1.00 51.59 356 ASN A N 1
ATOM 2766 C CA . ASN A 1 356 ? -0.706 -0.510 10.002 1.00 51.59 356 ASN A CA 1
ATOM 2767 C C . ASN A 1 356 ? 0.034 -1.850 9.989 1.00 51.59 356 ASN A C 1
ATOM 2769 O O . ASN A 1 356 ? -0.435 -2.803 10.612 1.00 51.59 356 ASN A O 1
ATOM 2773 N N . SER A 1 357 ? 1.181 -1.926 9.314 1.00 40.25 357 SER A N 1
ATOM 2774 C CA . SER A 1 357 ? 2.247 -2.786 9.822 1.00 40.25 357 SER A CA 1
ATOM 2775 C C . SER A 1 357 ? 3.111 -1.898 10.705 1.00 40.25 357 SER A C 1
ATOM 2777 O O . SER A 1 357 ? 3.732 -0.970 10.199 1.00 40.25 357 SER A O 1
ATOM 2779 N N . ASP A 1 358 ? 3.095 -2.186 12.004 1.00 34.94 358 ASP A N 1
ATOM 2780 C CA . ASP A 1 358 ? 4.004 -1.632 13.009 1.00 34.94 358 ASP A CA 1
ATOM 2781 C C . ASP A 1 358 ? 3.630 -0.223 13.520 1.00 34.94 358 ASP A C 1
ATOM 2783 O O . ASP A 1 358 ? 4.231 0.791 13.183 1.00 34.94 358 ASP A O 1
ATOM 2787 N N . TRP A 1 359 ? 2.657 -0.163 14.442 1.00 32.97 359 TRP A N 1
ATOM 2788 C CA . TRP A 1 359 ? 2.776 0.820 15.533 1.00 32.97 359 TRP A CA 1
ATOM 2789 C C . TRP A 1 359 ? 3.945 0.380 16.414 1.00 32.97 359 TRP A C 1
ATOM 2791 O O . TRP A 1 359 ? 4.117 -0.835 16.525 1.00 32.97 359 TRP A O 1
ATOM 2801 N N . PRO A 1 360 ? 4.727 1.302 17.018 1.00 32.22 360 PRO A N 1
ATOM 2802 C CA . PRO A 1 360 ? 5.943 0.950 17.733 1.00 32.22 360 PRO A CA 1
ATOM 2803 C C . PRO A 1 360 ? 5.598 -0.142 18.729 1.00 32.22 360 PRO A C 1
ATOM 2805 O O . PRO A 1 360 ? 4.914 0.126 19.718 1.00 32.22 360 PRO A O 1
ATOM 2808 N N . GLU A 1 361 ? 6.042 -1.368 18.441 1.00 36.25 361 GLU A N 1
ATOM 2809 C CA . GLU A 1 361 ? 6.179 -2.379 19.469 1.00 36.25 361 GLU A CA 1
ATOM 2810 C C . GLU A 1 361 ? 6.971 -1.666 20.550 1.00 36.25 361 GLU A C 1
ATOM 2812 O O . GLU A 1 361 ? 8.120 -1.253 20.360 1.00 36.25 361 GLU A O 1
ATOM 2817 N N . THR A 1 362 ? 6.314 -1.407 21.672 1.00 39.81 362 THR A N 1
ATOM 2818 C CA . THR A 1 362 ? 6.958 -0.721 22.788 1.00 39.81 362 THR A CA 1
ATOM 2819 C C . THR A 1 362 ? 8.071 -1.603 23.369 1.00 39.81 362 THR A C 1
ATOM 2821 O O . THR A 1 362 ? 8.825 -1.165 24.241 1.00 39.81 362 THR A O 1
ATOM 2824 N N . GLY A 1 363 ? 8.164 -2.850 22.883 1.00 46.38 363 GLY A N 1
ATOM 2825 C CA . GLY A 1 363 ? 8.969 -3.939 23.404 1.00 46.38 363 GLY A CA 1
ATOM 2826 C C . GLY A 1 363 ? 8.330 -4.551 24.649 1.00 46.38 363 GLY A C 1
ATOM 2827 O O . GLY A 1 363 ? 8.922 -5.435 25.258 1.00 46.38 363 GLY A O 1
ATOM 2828 N N . LEU A 1 364 ? 7.150 -4.066 25.062 1.00 47.88 364 LEU A N 1
ATOM 2829 C CA . LEU A 1 364 ? 6.435 -4.532 26.253 1.00 47.88 364 LEU A CA 1
ATOM 2830 C C . LEU A 1 364 ? 5.475 -5.675 25.928 1.00 47.88 364 LEU A C 1
ATOM 2832 O O . LEU A 1 364 ? 5.093 -6.417 26.825 1.00 47.88 364 LEU A O 1
ATOM 2836 N N . GLU A 1 365 ? 5.095 -5.821 24.661 1.00 53.75 365 GLU A N 1
ATOM 2837 C CA . GLU A 1 365 ? 4.201 -6.867 24.169 1.00 53.75 365 GLU A CA 1
ATOM 2838 C C . GLU A 1 365 ? 4.896 -8.243 24.161 1.00 53.75 365 GLU A C 1
ATOM 2840 O O . GLU A 1 365 ? 4.238 -9.288 24.175 1.00 53.75 365 GLU A O 1
ATOM 2845 N N . GLU A 1 366 ? 6.234 -8.256 24.189 1.00 51.62 366 GLU A N 1
ATOM 2846 C CA . GLU A 1 366 ? 7.047 -9.464 24.282 1.00 51.62 366 GLU A CA 1
ATOM 2847 C C . GLU A 1 366 ? 6.782 -10.180 25.619 1.00 51.62 366 GLU A C 1
ATOM 2849 O O . GLU A 1 366 ? 7.193 -9.747 26.695 1.00 51.62 366 GLU A O 1
ATOM 2854 N N . GLY A 1 367 ? 6.065 -11.304 25.548 1.00 62.56 367 GLY A N 1
ATOM 2855 C CA . GLY A 1 367 ? 5.674 -12.102 26.714 1.00 62.56 367 GLY A CA 1
ATOM 2856 C C . GLY A 1 367 ? 4.227 -11.916 27.182 1.00 62.56 367 GLY A C 1
ATOM 2857 O O . GLY A 1 367 ? 3.801 -12.682 28.043 1.00 62.56 367 GLY A O 1
ATOM 2858 N N . MET A 1 368 ? 3.457 -10.998 26.582 1.00 64.75 368 MET A N 1
ATOM 2859 C CA . MET A 1 368 ? 2.032 -10.781 26.894 1.00 64.75 368 MET A CA 1
ATOM 2860 C C . MET A 1 368 ? 1.079 -11.732 26.147 1.00 64.75 368 MET A C 1
ATOM 2862 O O . MET A 1 368 ? -0.129 -11.636 26.298 1.00 64.75 368 MET A O 1
ATOM 2866 N N . GLY A 1 369 ? 1.583 -12.672 25.342 1.00 66.94 369 GLY A N 1
ATOM 2867 C CA . GLY A 1 369 ? 0.742 -13.650 24.638 1.00 66.94 369 GLY A CA 1
ATOM 2868 C C . GLY A 1 369 ? 0.026 -13.095 23.397 1.00 66.94 369 GLY A C 1
ATOM 2869 O O . GLY A 1 369 ? 0.496 -12.159 22.750 1.00 66.94 369 GLY A O 1
ATOM 2870 N N . GLN A 1 370 ? -1.085 -13.720 23.005 1.00 69.38 370 GLN A N 1
ATOM 2871 C CA . GLN A 1 370 ? -1.865 -13.353 21.821 1.00 69.38 370 GLN A CA 1
ATOM 2872 C C . GLN A 1 370 ? -2.849 -12.221 22.141 1.00 69.38 370 GLN A C 1
ATOM 2874 O O . GLN A 1 370 ? -3.610 -12.293 23.103 1.00 69.38 370 GLN A O 1
ATOM 2879 N N . LEU A 1 371 ? -2.896 -11.190 21.294 1.00 69.31 371 LEU A N 1
ATOM 2880 C CA . LEU A 1 371 ? -3.912 -10.137 21.379 1.00 69.31 371 LEU A CA 1
ATOM 2881 C C . LEU A 1 371 ? -5.320 -10.731 21.172 1.00 69.31 371 LEU A C 1
ATOM 2883 O O . LEU A 1 371 ? -5.598 -11.283 20.109 1.00 69.31 371 LEU A O 1
ATOM 2887 N N . LEU A 1 372 ? -6.208 -10.585 22.161 1.00 72.44 372 LEU A N 1
ATOM 2888 C CA . LEU A 1 372 ? -7.610 -11.018 22.093 1.00 72.44 372 LEU A CA 1
ATOM 2889 C C . LEU A 1 372 ? -8.532 -9.918 21.581 1.00 72.44 372 LEU A C 1
ATOM 2891 O O . LEU A 1 372 ? -9.387 -10.153 20.730 1.00 72.44 372 LEU A O 1
ATOM 2895 N N . HIS A 1 373 ? -8.395 -8.721 22.146 1.00 75.62 373 HIS A N 1
ATOM 2896 C CA . HIS A 1 373 ? -9.289 -7.611 21.857 1.00 75.62 373 HIS A CA 1
ATOM 2897 C C . HIS A 1 373 ? -8.527 -6.299 21.801 1.00 75.62 373 HIS A C 1
ATOM 2899 O O . HIS A 1 373 ? -7.628 -6.048 22.605 1.00 75.62 373 HIS A O 1
ATOM 2905 N N . ARG A 1 374 ? -8.951 -5.431 20.885 1.00 77.81 374 ARG A N 1
ATOM 2906 C CA . ARG A 1 374 ? -8.486 -4.054 20.786 1.00 77.81 374 ARG A CA 1
ATOM 2907 C C . ARG A 1 374 ? -9.684 -3.122 20.820 1.00 77.81 374 ARG A C 1
ATOM 2909 O O . ARG A 1 374 ? -10.668 -3.343 20.118 1.00 77.81 374 ARG A O 1
ATOM 2916 N N . TYR A 1 375 ? -9.584 -2.077 21.627 1.00 80.50 375 TYR A N 1
ATOM 2917 C CA . TYR A 1 375 ? -10.591 -1.040 21.725 1.00 80.50 375 TYR A CA 1
ATOM 2918 C C . TYR A 1 375 ? -9.963 0.333 21.556 1.00 80.50 375 TYR A C 1
ATOM 2920 O O . TYR A 1 375 ? -8.894 0.604 22.100 1.00 80.50 375 TYR A O 1
ATOM 2928 N N . VAL A 1 376 ? -10.646 1.211 20.830 1.00 77.19 376 VAL A N 1
ATOM 2929 C CA . VAL A 1 376 ? -10.146 2.550 20.520 1.00 77.19 376 VAL A CA 1
ATOM 2930 C C . VAL A 1 376 ? -11.151 3.599 20.971 1.00 77.19 376 VAL A C 1
ATOM 2932 O O . VAL A 1 376 ? -12.357 3.496 20.728 1.00 77.19 376 VAL A O 1
ATOM 2935 N N . TRP A 1 377 ? -10.634 4.645 21.601 1.00 80.12 377 TRP A N 1
ATOM 2936 C CA . TRP A 1 377 ? -11.338 5.891 21.859 1.00 80.12 377 TRP A CA 1
ATOM 2937 C C . TRP A 1 377 ? -10.693 7.013 21.038 1.00 80.12 377 TRP A C 1
ATOM 2939 O O . TRP A 1 377 ? -9.475 7.064 20.919 1.00 80.12 377 TRP A O 1
ATOM 2949 N N . GLN A 1 378 ? -11.503 7.917 20.480 1.00 73.31 378 GLN A N 1
ATOM 2950 C CA . GLN A 1 378 ? -11.024 9.107 19.762 1.00 73.31 378 GLN A CA 1
ATOM 2951 C C . GLN A 1 378 ? -11.771 10.331 20.277 1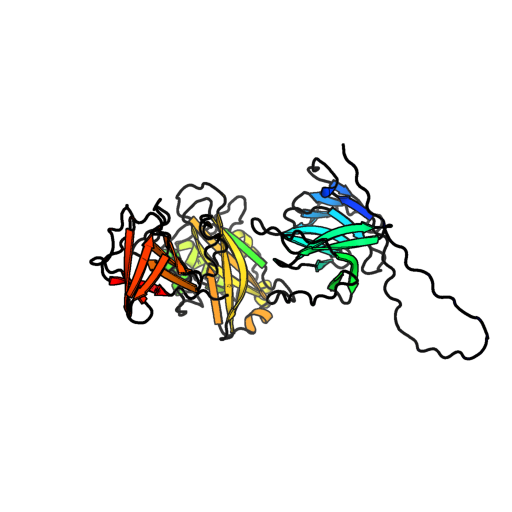.00 73.31 378 GLN A C 1
ATOM 2953 O O . GLN A 1 378 ? -13.006 10.323 20.311 1.00 73.31 378 GLN A O 1
ATOM 2958 N N . GLY A 1 379 ? -11.012 11.364 20.619 1.00 67.81 379 GLY A N 1
ATOM 2959 C CA . GLY A 1 379 ? -11.472 12.703 20.939 1.00 67.81 379 GLY A CA 1
ATOM 2960 C C . GLY A 1 379 ? -11.804 13.539 19.701 1.00 67.81 379 GLY A C 1
ATOM 2961 O O . GLY A 1 379 ? -12.039 13.033 18.607 1.00 67.81 379 GLY A O 1
ATOM 2962 N N . GLN A 1 380 ? -11.885 14.855 19.890 1.00 65.38 380 GLN A N 1
ATOM 2963 C CA . GLN A 1 380 ? -12.192 15.800 18.805 1.00 65.38 380 GLN A CA 1
ATOM 2964 C C . GLN A 1 380 ? -10.968 16.102 17.926 1.00 65.38 380 GLN A C 1
ATOM 2966 O O . GLN A 1 380 ? -11.134 16.451 16.761 1.00 65.38 380 GLN A O 1
ATOM 2971 N N . ASP A 1 381 ? -9.763 15.988 18.488 1.00 56.22 381 ASP A N 1
ATOM 2972 C CA . ASP A 1 381 ? -8.495 16.202 17.790 1.00 56.22 381 ASP A CA 1
ATOM 2973 C C . ASP A 1 381 ? -7.957 14.864 17.249 1.00 56.22 381 ASP A C 1
ATOM 2975 O O . ASP A 1 381 ? -8.154 13.812 17.863 1.00 56.22 381 ASP A O 1
ATOM 2979 N N . LEU A 1 382 ? -7.273 14.892 16.101 1.00 52.09 382 LEU A N 1
ATOM 2980 C CA . LEU A 1 382 ? -6.692 13.703 15.464 1.00 52.09 382 LEU A CA 1
ATOM 2981 C C . LEU A 1 382 ? -5.621 13.053 16.351 1.00 52.09 382 LEU A C 1
ATOM 2983 O O . LEU A 1 382 ? -5.502 11.832 16.361 1.00 52.09 382 LEU A O 1
ATOM 2987 N N . MET A 1 383 ? -4.897 13.855 17.137 1.00 53.25 383 MET A N 1
ATOM 2988 C CA . MET A 1 383 ? -3.849 13.381 18.054 1.00 53.25 383 MET A CA 1
ATOM 2989 C C . MET A 1 383 ? -4.370 13.032 19.459 1.00 53.25 383 MET A C 1
ATOM 2991 O O . MET A 1 383 ? -3.602 12.586 20.315 1.00 53.25 383 MET A O 1
ATOM 2995 N N . ASP A 1 384 ? -5.667 13.224 19.704 1.00 64.69 384 ASP A N 1
ATOM 2996 C CA . ASP A 1 384 ? -6.346 12.938 20.969 1.00 64.69 384 ASP A CA 1
ATOM 2997 C C . ASP A 1 384 ? -7.094 11.604 20.846 1.00 64.69 384 ASP A C 1
ATOM 2999 O O . ASP A 1 384 ? -8.282 11.559 20.530 1.00 64.69 384 ASP A O 1
ATOM 3003 N N . PHE A 1 385 ? -6.380 10.494 21.024 1.00 68.12 385 PHE A N 1
ATOM 3004 C CA . PHE A 1 385 ? -6.949 9.148 20.978 1.00 68.12 385 PHE A CA 1
ATOM 3005 C C . PHE A 1 385 ? -6.299 8.233 22.008 1.00 68.12 385 PHE A C 1
ATOM 3007 O O . PHE A 1 385 ? -5.203 8.496 22.498 1.00 68.12 385 PHE A O 1
ATOM 3014 N N . ALA A 1 386 ? -6.981 7.137 22.324 1.00 75.62 386 ALA A N 1
ATOM 3015 C CA . ALA A 1 386 ? -6.483 6.112 23.221 1.00 75.62 386 ALA A CA 1
ATOM 3016 C C . ALA A 1 386 ? -6.778 4.717 22.686 1.00 75.62 386 ALA A C 1
ATOM 3018 O O . ALA A 1 386 ? -7.817 4.475 22.072 1.00 75.62 386 ALA A O 1
ATOM 3019 N N . VAL A 1 387 ? -5.863 3.795 22.958 1.00 76.69 387 VAL A N 1
ATOM 3020 C CA . VAL A 1 387 ? -5.923 2.406 22.513 1.00 76.69 387 VAL A CA 1
ATOM 3021 C C . VAL A 1 387 ? -5.779 1.506 23.726 1.00 76.69 387 VAL A C 1
ATOM 3023 O O . VAL A 1 387 ? -4.812 1.620 24.475 1.00 76.69 387 VAL A O 1
ATOM 3026 N N . LEU A 1 388 ? -6.745 0.612 23.905 1.00 84.44 388 LEU A N 1
ATOM 3027 C CA . LEU A 1 388 ? -6.746 -0.444 24.904 1.00 84.44 388 LEU A CA 1
ATOM 3028 C C . LEU A 1 388 ? -6.609 -1.796 24.205 1.00 84.44 388 LEU A C 1
ATOM 3030 O O . LEU A 1 388 ? -7.440 -2.160 23.377 1.00 84.44 388 LEU A O 1
ATOM 3034 N N . GLN A 1 389 ? -5.591 -2.555 24.571 1.00 82.12 389 GLN A N 1
ATOM 3035 C CA . GLN A 1 389 ? -5.319 -3.900 24.084 1.00 82.12 389 GLN A CA 1
ATOM 3036 C C . GLN A 1 389 ? -5.425 -4.883 25.243 1.00 82.12 389 GLN A C 1
ATOM 3038 O O . GLN A 1 389 ? -4.886 -4.624 26.316 1.00 82.12 389 GLN A O 1
ATOM 3043 N N . LEU A 1 390 ? -6.121 -5.996 25.021 1.00 82.44 390 LEU A N 1
ATOM 3044 C CA . LEU A 1 390 ? -6.281 -7.091 25.975 1.00 82.44 390 LEU A CA 1
ATOM 3045 C C . LEU A 1 390 ? -5.724 -8.367 25.357 1.00 82.44 390 LEU A C 1
ATOM 3047 O O . LEU A 1 390 ? -6.102 -8.717 24.237 1.00 82.44 390 LEU A O 1
ATOM 3051 N N . PHE A 1 391 ? -4.872 -9.066 26.093 1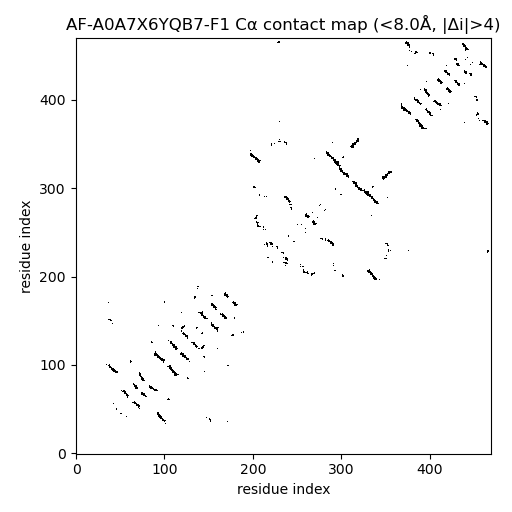.00 81.88 391 PHE A N 1
ATOM 3052 C CA . PHE A 1 391 ? -4.202 -10.277 25.636 1.00 81.88 391 PHE A CA 1
ATOM 3053 C C . PHE A 1 391 ? -4.740 -11.533 26.337 1.00 81.88 391 PHE A C 1
ATOM 3055 O O . PHE A 1 391 ? -5.415 -11.456 27.369 1.00 81.88 391 PHE A O 1
ATOM 3062 N N . ASP A 1 392 ? -4.471 -12.702 25.761 1.00 79.12 392 ASP A N 1
ATOM 3063 C CA . ASP A 1 392 ? -4.938 -14.004 26.252 1.00 79.12 392 ASP A CA 1
ATOM 3064 C C . ASP A 1 392 ? -4.247 -14.459 27.540 1.00 79.12 392 ASP A C 1
ATOM 3066 O O . ASP A 1 392 ? -4.822 -15.230 28.312 1.00 79.12 392 ASP A O 1
ATOM 3070 N N . SER A 1 393 ? -3.065 -13.914 27.820 1.00 80.81 393 SER A N 1
ATOM 3071 C CA . SER A 1 393 ? -2.347 -14.079 29.082 1.00 80.81 393 SER A CA 1
ATOM 3072 C C . SER A 1 393 ? -3.089 -13.470 30.279 1.00 80.81 393 SER A C 1
ATOM 3074 O O . SER A 1 393 ? -2.814 -13.838 31.423 1.00 80.81 393 SER A O 1
ATOM 3076 N N . GLY A 1 394 ? -4.037 -12.557 30.031 1.00 85.81 394 GLY A N 1
ATOM 3077 C CA . GLY A 1 394 ? -4.644 -11.703 31.052 1.00 85.81 394 GLY A CA 1
ATOM 3078 C C . GLY A 1 394 ? -3.939 -10.353 31.227 1.00 85.81 394 GLY A C 1
ATOM 3079 O O . GLY A 1 394 ? -4.281 -9.616 32.155 1.00 85.81 394 GLY A O 1
ATOM 3080 N N . ASP A 1 395 ? -2.994 -10.015 30.347 1.00 87.56 395 ASP A N 1
ATOM 3081 C CA . ASP A 1 395 ? -2.302 -8.726 30.344 1.00 87.56 395 ASP A CA 1
ATOM 3082 C C . ASP A 1 395 ? -3.023 -7.682 29.478 1.00 87.56 395 ASP A C 1
ATOM 3084 O O . ASP A 1 395 ? -3.779 -8.011 28.560 1.00 87.56 395 ASP A O 1
ATOM 3088 N N . PHE A 1 396 ? -2.809 -6.401 29.773 1.00 87.62 396 PHE A N 1
ATOM 3089 C CA . PHE A 1 396 ? -3.309 -5.287 28.973 1.00 87.62 396 PHE A CA 1
ATOM 3090 C C . PHE A 1 396 ? -2.212 -4.276 28.651 1.00 87.62 396 PHE A C 1
ATOM 3092 O O . PHE A 1 396 ? -1.258 -4.097 29.413 1.00 87.62 396 PHE A O 1
ATOM 3099 N N . LEU A 1 397 ? -2.439 -3.535 27.568 1.00 83.06 397 LEU A N 1
ATOM 3100 C CA . LEU A 1 397 ? -1.721 -2.310 27.239 1.00 83.06 397 LEU A CA 1
ATOM 3101 C C . LEU A 1 397 ? -2.732 -1.187 26.977 1.00 83.06 397 LEU A C 1
ATOM 3103 O O . LEU A 1 397 ? -3.713 -1.374 26.262 1.00 83.06 397 LEU A O 1
ATOM 3107 N N . LEU A 1 398 ? -2.514 -0.024 27.580 1.00 83.00 398 LEU A N 1
ATOM 3108 C CA . LEU A 1 398 ? -3.325 1.180 27.441 1.00 83.00 398 LEU A CA 1
ATOM 3109 C C . LEU A 1 398 ? -2.421 2.352 27.046 1.00 83.00 398 LEU A C 1
ATOM 3111 O O . LEU A 1 398 ? -1.630 2.844 27.855 1.00 83.00 398 LEU A O 1
ATOM 3115 N N . SER A 1 399 ? -2.577 2.817 25.811 1.00 76.00 399 SER A N 1
ATOM 3116 C CA . SER A 1 399 ? -1.931 4.016 25.273 1.00 76.00 399 SER A CA 1
ATOM 3117 C C . SER A 1 399 ? -2.938 5.164 25.214 1.00 76.00 399 SER A C 1
ATOM 3119 O O . SER A 1 399 ? -4.089 4.945 24.847 1.00 76.00 399 SER A O 1
ATOM 3121 N N . LEU A 1 400 ? -2.538 6.381 25.599 1.00 67.56 400 LEU A N 1
ATOM 3122 C CA . LEU A 1 400 ? -3.456 7.514 25.824 1.00 67.56 400 LEU A CA 1
ATOM 3123 C C . LEU A 1 400 ? -3.228 8.726 24.903 1.00 67.56 400 LEU A C 1
ATOM 3125 O O . LEU A 1 400 ? -3.757 9.791 25.196 1.00 67.56 400 LEU A O 1
ATOM 3129 N N . SER A 1 401 ? -2.418 8.573 23.849 1.00 57.97 401 SER A N 1
ATOM 3130 C CA . SER A 1 401 ? -2.124 9.527 22.755 1.00 57.97 401 SER A CA 1
ATOM 3131 C C . SER A 1 401 ? -0.646 9.355 22.375 1.00 57.97 401 SER A C 1
ATOM 3133 O O . SER A 1 401 ? 0.169 9.116 23.270 1.00 57.97 401 SER A O 1
ATOM 3135 N N . PRO A 1 402 ? -0.245 9.534 21.103 1.00 47.03 402 PRO A N 1
ATOM 3136 C CA . PRO A 1 402 ? 1.163 9.525 20.687 1.00 47.03 402 PRO A CA 1
ATOM 3137 C C . PRO A 1 402 ? 2.008 10.617 21.367 1.00 47.03 402 PRO A C 1
ATOM 3139 O O . PRO A 1 402 ? 3.230 10.515 21.406 1.00 47.03 402 PRO A O 1
ATOM 3142 N N . LEU A 1 403 ? 1.380 11.650 21.941 1.00 43.16 403 LEU A N 1
ATOM 3143 C CA . LEU A 1 403 ? 2.065 12.693 22.714 1.00 43.16 403 LEU A CA 1
ATOM 3144 C C . LEU A 1 403 ? 2.250 12.324 24.197 1.00 43.16 403 LEU A C 1
ATOM 3146 O O . LEU A 1 403 ? 2.938 13.038 24.933 1.00 43.16 403 LEU A O 1
ATOM 3150 N N . SER A 1 404 ? 1.635 11.231 24.656 1.00 50.53 404 SER A N 1
ATOM 3151 C CA . SER A 1 404 ? 1.757 10.759 26.031 1.00 50.53 404 SER A CA 1
ATOM 3152 C C . SER A 1 404 ? 3.021 9.920 26.198 1.00 50.53 404 SE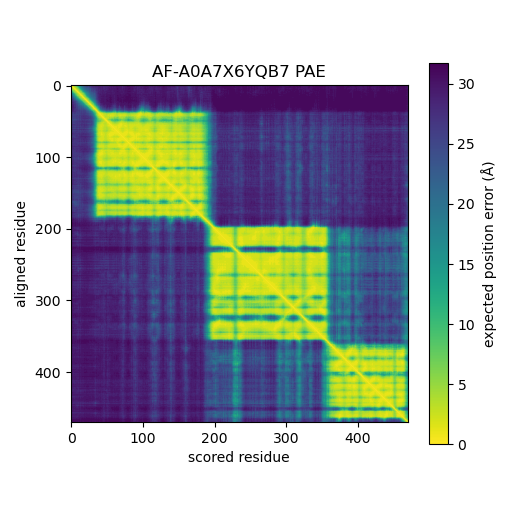R A C 1
ATOM 3154 O O . SER A 1 404 ? 3.203 8.895 25.551 1.00 50.53 404 SER A O 1
ATOM 3156 N N . SER A 1 405 ? 3.876 10.310 27.142 1.00 49.69 405 SER A N 1
ATOM 3157 C CA . SER A 1 405 ? 5.064 9.541 27.535 1.00 49.69 405 SER A CA 1
ATOM 3158 C C . SER A 1 405 ? 4.766 8.410 28.529 1.00 49.69 405 SER A C 1
ATOM 3160 O O . SER A 1 405 ? 5.694 7.813 29.078 1.00 49.69 405 SER A O 1
ATOM 3162 N N . TYR A 1 406 ? 3.487 8.130 28.801 1.00 59.59 406 TYR A N 1
ATOM 3163 C CA . TYR A 1 406 ? 3.058 7.103 29.744 1.00 59.59 406 TYR A CA 1
ATOM 3164 C C . TYR A 1 406 ? 2.188 6.043 29.064 1.00 59.59 406 TYR A C 1
ATOM 3166 O O . TYR A 1 406 ? 1.126 6.357 28.523 1.00 59.59 406 TYR A O 1
ATOM 3174 N N . LEU A 1 407 ? 2.639 4.791 29.165 1.00 66.69 407 LEU A N 1
ATOM 3175 C CA . LEU A 1 407 ? 1.928 3.579 28.765 1.00 66.69 407 LEU A CA 1
ATOM 3176 C C . LEU A 1 407 ? 1.443 2.861 30.026 1.00 66.69 407 LEU A C 1
ATOM 3178 O O . LEU A 1 407 ? 2.243 2.545 30.911 1.00 66.69 407 LEU A O 1
ATOM 3182 N N . GLY A 1 408 ? 0.139 2.611 30.118 1.00 76.12 408 GLY A N 1
ATOM 3183 C CA . GLY A 1 408 ? -0.423 1.775 31.171 1.00 76.12 408 GLY A CA 1
ATOM 3184 C C . GLY A 1 408 ? -0.317 0.312 30.767 1.00 76.12 408 GLY A C 1
ATOM 3185 O O . GLY A 1 408 ? -0.912 -0.073 29.772 1.00 76.12 408 GLY A O 1
ATOM 3186 N N . TYR A 1 409 ? 0.402 -0.505 31.526 1.00 84.38 409 TYR A N 1
ATOM 3187 C CA . TYR A 1 409 ? 0.463 -1.949 31.297 1.00 84.38 409 TYR A CA 1
ATOM 3188 C C . TYR A 1 409 ? 0.365 -2.711 32.615 1.00 84.38 409 TYR A C 1
ATOM 3190 O O . TYR A 1 409 ? 0.743 -2.196 33.675 1.00 84.38 409 TYR A O 1
ATOM 3198 N N . GLY A 1 410 ? -0.159 -3.927 32.543 1.00 84.44 410 GLY A N 1
ATOM 3199 C CA . GLY A 1 410 ? -0.284 -4.842 33.670 1.00 84.44 410 GLY A CA 1
ATOM 3200 C C . GLY A 1 410 ? -1.370 -5.870 33.408 1.00 84.44 410 GLY A C 1
ATOM 3201 O O . GLY A 1 410 ? -1.557 -6.280 32.270 1.00 84.44 410 GLY A O 1
ATOM 3202 N N . SER A 1 411 ? -2.139 -6.235 34.431 1.00 91.62 411 SER A N 1
ATOM 3203 C CA . SER A 1 411 ? -3.162 -7.287 34.330 1.00 91.62 411 SER A CA 1
ATOM 3204 C C . SER A 1 411 ? -4.586 -6.740 34.318 1.00 91.62 411 SER A C 1
ATOM 3206 O O . SER A 1 411 ? -4.879 -5.701 34.921 1.00 91.62 411 SER A O 1
ATOM 3208 N N . TYR A 1 412 ? -5.496 -7.455 33.657 1.00 95.50 412 TYR A N 1
ATOM 3209 C CA . TYR A 1 412 ? -6.921 -7.140 33.661 1.00 95.50 412 TYR A CA 1
ATOM 3210 C C . TYR A 1 412 ? -7.782 -8.287 34.186 1.00 95.50 412 TYR A C 1
ATOM 3212 O O . TYR A 1 412 ? -7.417 -9.461 34.138 1.00 95.50 412 TYR A O 1
ATOM 3220 N N . VAL A 1 413 ? -8.962 -7.936 34.694 1.00 92.44 413 VAL A N 1
ATOM 3221 C CA . VAL A 1 413 ? -9.998 -8.891 35.096 1.00 92.44 413 VAL A CA 1
ATOM 3222 C C . VAL A 1 413 ? -11.379 -8.394 34.687 1.00 92.44 413 VAL A C 1
ATOM 3224 O O . VAL A 1 413 ? -11.638 -7.190 34.654 1.00 92.44 413 VAL A O 1
ATOM 3227 N N . TYR A 1 414 ? -12.280 -9.340 34.428 1.00 93.19 414 TYR A N 1
ATOM 3228 C CA . TYR A 1 414 ? -13.706 -9.068 34.283 1.00 93.19 414 TYR A CA 1
ATOM 3229 C C . TYR A 1 414 ? -14.429 -9.318 35.609 1.00 93.19 414 TYR A C 1
ATOM 3231 O O . TYR A 1 414 ? -14.378 -10.421 36.156 1.00 93.19 414 TYR A O 1
ATOM 3239 N N . GLU A 1 415 ? -15.147 -8.313 36.104 1.00 92.31 415 GLU A N 1
ATOM 3240 C CA . GLU A 1 415 ? -16.024 -8.419 37.272 1.00 92.31 415 GLU A CA 1
ATOM 3241 C C . GLU A 1 415 ? -17.464 -8.080 36.865 1.00 92.31 415 GLU A C 1
ATOM 3243 O O . GLU A 1 415 ? -17.924 -6.943 36.941 1.00 92.31 415 GLU A O 1
ATOM 3248 N N . GLY A 1 416 ? -18.197 -9.093 36.392 1.00 89.94 416 GLY A N 1
ATOM 3249 C CA . GLY A 1 416 ? -19.542 -8.900 35.848 1.00 89.94 416 GLY A CA 1
ATOM 3250 C C . GLY A 1 416 ? -19.504 -8.073 34.562 1.00 89.94 416 GLY A C 1
ATOM 3251 O O . GLY A 1 416 ? -18.882 -8.483 33.590 1.00 89.94 416 GLY A O 1
ATOM 3252 N N . GLU A 1 417 ? -20.158 -6.913 34.572 1.00 91.94 417 GLU A N 1
ATOM 3253 C CA . GLU A 1 417 ? -20.188 -5.965 33.445 1.00 91.94 417 GLU A CA 1
ATOM 3254 C C . GLU A 1 417 ? -19.043 -4.935 33.516 1.00 91.94 417 GLU A C 1
ATOM 3256 O O . GLU A 1 417 ? -19.106 -3.903 32.853 1.00 91.94 417 GLU A O 1
ATOM 3261 N N . GLN A 1 418 ? -18.015 -5.179 34.336 1.00 95.94 418 GLN A N 1
ATOM 3262 C CA . GLN A 1 418 ? -16.866 -4.285 34.484 1.00 95.94 418 GLN A CA 1
ATOM 3263 C C . GLN A 1 418 ? -15.578 -4.932 33.982 1.00 95.94 418 GLN A C 1
ATOM 3265 O O . GLN A 1 418 ? -15.292 -6.091 34.286 1.00 95.94 418 GLN A O 1
ATOM 3270 N N . LEU A 1 419 ? -14.778 -4.152 33.261 1.00 96.69 419 LEU A N 1
ATOM 3271 C CA . LEU A 1 419 ? -13.392 -4.453 32.925 1.00 96.69 419 LEU A CA 1
ATOM 3272 C C . LEU A 1 419 ? -12.488 -3.617 33.832 1.00 96.69 419 LEU A C 1
ATOM 3274 O O . LEU A 1 419 ? -12.554 -2.389 33.818 1.00 96.69 419 LEU A O 1
ATOM 3278 N N . ILE A 1 420 ? -11.653 -4.284 34.626 1.00 96.56 420 ILE A N 1
ATOM 3279 C CA . ILE A 1 420 ? -10.764 -3.647 35.600 1.00 96.56 420 ILE A CA 1
ATOM 3280 C C . ILE A 1 420 ? -9.321 -3.919 35.193 1.00 96.56 420 ILE A C 1
ATOM 3282 O O . ILE A 1 420 ? -8.889 -5.068 35.179 1.00 96.56 420 ILE A O 1
ATOM 3286 N N . LEU A 1 421 ? -8.574 -2.857 34.912 1.00 94.62 421 LEU A N 1
ATOM 3287 C CA . LEU A 1 421 ? -7.158 -2.869 34.550 1.00 94.62 421 LEU A CA 1
ATOM 3288 C C . LEU A 1 421 ? -6.324 -2.436 35.758 1.00 94.62 421 LEU A C 1
ATOM 3290 O O . LEU A 1 421 ? -6.665 -1.441 36.399 1.00 94.62 421 LEU A O 1
ATOM 3294 N N . LYS A 1 422 ? -5.232 -3.137 36.067 1.00 91.75 422 LYS A N 1
ATOM 3295 C CA . LYS A 1 422 ? -4.317 -2.811 37.174 1.00 91.75 422 LYS A CA 1
ATOM 3296 C C . LYS A 1 422 ? -2.882 -2.777 36.680 1.00 91.75 422 LYS A C 1
ATOM 3298 O O . LYS A 1 422 ? -2.380 -3.789 36.201 1.00 91.75 422 LYS A O 1
ATOM 3303 N N . THR A 1 423 ? -2.221 -1.632 36.825 1.00 86.44 423 THR A N 1
ATOM 3304 C CA . THR A 1 423 ? -0.839 -1.487 36.367 1.00 86.44 423 THR A CA 1
ATOM 3305 C C . THR A 1 423 ? 0.124 -2.307 37.223 1.00 86.44 423 THR A C 1
ATOM 3307 O O . THR A 1 423 ? -0.048 -2.400 38.442 1.00 86.44 423 THR A O 1
ATOM 3310 N N . ASP A 1 424 ? 1.167 -2.865 36.609 1.00 81.56 424 ASP A N 1
ATOM 3311 C CA . ASP A 1 424 ? 2.148 -3.718 37.305 1.00 81.56 424 ASP A CA 1
ATOM 3312 C C . ASP A 1 424 ? 2.965 -2.967 38.359 1.00 81.56 424 ASP A C 1
ATOM 3314 O O . ASP A 1 424 ? 3.408 -3.537 39.358 1.00 81.56 424 ASP A O 1
ATOM 3318 N N . ASP A 1 425 ? 3.119 -1.653 38.187 1.00 78.81 425 ASP A N 1
ATOM 3319 C CA . ASP A 1 425 ? 3.732 -0.795 39.199 1.00 78.81 425 ASP A CA 1
ATOM 3320 C C . ASP A 1 425 ? 2.843 -0.589 40.443 1.00 78.81 425 ASP A C 1
ATOM 3322 O O . ASP A 1 425 ? 3.280 0.025 41.423 1.00 78.81 425 ASP A O 1
ATOM 3326 N N . GLY A 1 426 ? 1.606 -1.098 40.413 1.00 82.75 426 GLY A N 1
ATOM 3327 C CA . GLY A 1 426 ? 0.626 -1.054 41.492 1.00 82.75 426 GLY A CA 1
ATOM 3328 C C . GLY A 1 426 ? 0.074 0.340 41.785 1.00 82.75 426 GLY A C 1
ATOM 3329 O O . GLY A 1 426 ? -0.559 0.530 42.826 1.00 82.75 426 GLY A O 1
ATOM 3330 N N . LYS A 1 427 ? 0.339 1.333 40.926 1.00 82.75 427 LYS A N 1
ATOM 3331 C CA . LYS A 1 427 ? -0.037 2.730 41.184 1.00 82.75 427 LYS A CA 1
ATOM 3332 C C . LYS A 1 427 ? -1.405 3.100 40.644 1.00 82.75 427 LYS A C 1
ATOM 3334 O O . LYS A 1 427 ? -2.035 3.987 41.221 1.00 82.75 427 LYS A O 1
ATOM 3339 N N . TYR A 1 428 ? -1.847 2.458 39.567 1.00 88.12 428 TYR A N 1
ATOM 3340 C CA . TYR A 1 428 ? -3.054 2.856 38.862 1.00 88.12 428 TYR A CA 1
ATOM 3341 C C . TYR A 1 428 ? -3.981 1.672 38.606 1.00 88.12 428 TYR A C 1
ATOM 3343 O O . TYR A 1 428 ? -3.568 0.535 38.382 1.00 88.12 428 TYR A O 1
ATOM 3351 N N . SER A 1 429 ? -5.270 1.976 38.656 1.00 93.00 429 SER A N 1
ATOM 3352 C CA . SER A 1 429 ? -6.357 1.069 38.320 1.00 93.00 429 SER A CA 1
ATOM 3353 C C . SER A 1 429 ? -7.331 1.813 37.423 1.00 93.00 429 SER A C 1
ATOM 3355 O O . SER A 1 429 ? -7.722 2.923 37.771 1.00 93.00 429 SER A O 1
ATOM 3357 N N . TYR A 1 430 ? -7.743 1.219 36.311 1.00 92.88 430 TYR A N 1
ATOM 3358 C CA . TYR A 1 430 ? -8.699 1.811 35.374 1.00 92.88 430 TYR A CA 1
ATOM 3359 C C . TYR A 1 430 ? -9.894 0.880 35.222 1.00 92.88 430 TYR A C 1
ATOM 3361 O O . TYR A 1 430 ? -9.720 -0.326 35.083 1.00 92.88 430 TYR A O 1
ATOM 3369 N N . VAL A 1 431 ? -11.100 1.425 35.296 1.00 96.12 431 VAL A N 1
ATOM 3370 C CA . VAL A 1 431 ? -12.350 0.668 35.287 1.00 96.12 431 VAL A CA 1
ATOM 3371 C C . VAL A 1 431 ? -13.206 1.138 34.127 1.00 96.12 431 VAL A C 1
ATOM 3373 O O . VAL A 1 431 ? -13.379 2.339 33.912 1.00 96.12 431 VAL A O 1
ATOM 3376 N N . PHE A 1 432 ? -13.754 0.174 33.399 1.00 96.38 432 PHE A N 1
ATOM 3377 C CA . PHE A 1 432 ? -14.676 0.404 32.303 1.00 96.38 432 PHE A CA 1
ATOM 3378 C C . PHE A 1 432 ? -15.965 -0.371 32.541 1.00 96.38 432 PHE A C 1
ATOM 3380 O O . PHE A 1 432 ? -15.921 -1.543 32.912 1.00 96.38 432 PHE A O 1
ATOM 3387 N N . ASP A 1 433 ? -17.102 0.262 32.278 1.00 96.56 433 ASP A N 1
ATOM 3388 C CA . ASP A 1 433 ? -18.416 -0.373 32.329 1.00 96.56 433 ASP A CA 1
ATOM 3389 C C . ASP A 1 433 ? -18.852 -0.801 30.923 1.00 96.56 433 ASP A C 1
ATOM 3391 O O . ASP A 1 433 ? -18.720 -0.052 29.949 1.00 96.56 433 ASP A O 1
ATOM 3395 N N . ARG A 1 434 ? -19.408 -2.005 30.804 1.00 93.44 434 ARG A N 1
ATOM 3396 C CA . ARG A 1 434 ? -19.934 -2.532 29.544 1.00 93.44 434 ARG A CA 1
ATOM 3397 C C . ARG A 1 434 ? -21.191 -1.767 29.130 1.00 93.44 434 ARG A C 1
ATOM 3399 O O . ARG A 1 434 ? -22.156 -1.677 29.889 1.00 93.44 434 ARG A O 1
ATOM 3406 N N . GLN A 1 435 ? -21.222 -1.275 27.891 1.00 88.06 435 GLN A N 1
ATOM 3407 C CA . GLN A 1 435 ? -22.445 -0.772 27.255 1.00 88.06 435 GLN A CA 1
ATOM 3408 C C . GLN A 1 435 ? -22.517 -1.238 25.798 1.00 88.06 435 GLN A C 1
ATOM 3410 O O . GLN A 1 435 ? -21.856 -0.695 24.916 1.00 88.06 435 GLN A O 1
ATOM 3415 N N . GLY A 1 436 ? -23.341 -2.256 25.535 1.00 83.19 436 GLY A N 1
ATOM 3416 C CA . GLY A 1 436 ? -23.418 -2.875 24.210 1.00 83.19 436 GLY A CA 1
ATOM 3417 C C . GLY A 1 436 ? -22.096 -3.551 23.847 1.00 83.19 436 GLY A C 1
ATOM 3418 O O . GLY A 1 436 ? -21.628 -4.410 24.589 1.00 83.19 436 GLY A O 1
ATOM 3419 N N . GLU A 1 437 ? -21.494 -3.157 22.724 1.00 79.25 437 GLU A N 1
ATOM 3420 C CA . GLU A 1 437 ? -20.172 -3.639 22.295 1.00 79.25 437 GLU A CA 1
ATOM 3421 C C . GLU A 1 437 ? -19.007 -2.766 22.790 1.00 79.25 437 GLU A C 1
ATOM 3423 O O . GLU A 1 437 ? -17.847 -3.137 22.605 1.00 79.25 437 GLU A O 1
ATOM 3428 N N . ALA A 1 438 ? -19.299 -1.658 23.478 1.00 85.06 438 ALA A N 1
ATOM 3429 C CA . ALA A 1 438 ? -18.310 -0.707 23.972 1.00 85.06 438 ALA A CA 1
ATOM 3430 C C . ALA A 1 438 ? -17.889 -0.971 25.426 1.00 85.06 438 ALA A C 1
ATOM 3432 O O . ALA A 1 438 ? -18.647 -1.535 26.225 1.00 85.06 438 ALA A O 1
ATOM 3433 N N . TRP A 1 439 ? -16.696 -0.489 25.771 1.00 93.38 439 TRP A N 1
ATOM 3434 C CA . TRP A 1 439 ? -16.225 -0.309 27.143 1.00 93.38 439 TRP A CA 1
ATOM 3435 C C . TRP A 1 439 ? -16.187 1.177 27.472 1.00 93.38 439 TRP A C 1
ATOM 3437 O O . TRP A 1 439 ? -15.404 1.928 26.898 1.00 93.38 439 TRP A O 1
ATOM 3447 N N . ASN A 1 440 ? -17.028 1.622 28.395 1.00 93.56 440 ASN A N 1
ATOM 3448 C CA . ASN A 1 440 ? -17.118 3.032 28.746 1.00 93.56 440 ASN A CA 1
ATOM 3449 C C . ASN A 1 440 ? -16.252 3.323 29.962 1.00 93.56 440 ASN A C 1
ATOM 3451 O O . ASN A 1 440 ? -16.428 2.697 31.003 1.00 93.56 440 ASN A O 1
ATOM 3455 N N . PHE A 1 441 ? -15.338 4.281 29.845 1.00 93.69 441 PHE A N 1
ATOM 3456 C CA . PHE A 1 441 ? -14.456 4.657 30.943 1.00 93.69 441 PHE A CA 1
ATOM 3457 C C . PHE A 1 441 ? -15.257 5.196 32.135 1.00 93.69 441 PHE A C 1
ATOM 3459 O O . PHE A 1 441 ? -16.061 6.113 31.971 1.00 93.69 441 PHE A O 1
ATOM 3466 N N . ASN A 1 442 ? -15.024 4.640 33.323 1.00 93.88 442 ASN A N 1
ATOM 3467 C CA . ASN A 1 442 ? -15.676 5.050 34.562 1.00 93.88 442 ASN A CA 1
ATOM 3468 C C . ASN A 1 442 ? -14.694 5.874 35.396 1.00 93.88 442 ASN A C 1
ATOM 3470 O O . ASN A 1 442 ? -13.756 5.325 35.981 1.00 93.88 442 ASN A O 1
ATOM 3474 N N . THR A 1 443 ? -14.890 7.190 35.471 1.00 90.44 443 THR A N 1
ATOM 3475 C CA . THR A 1 443 ? -13.944 8.059 36.190 1.00 90.44 443 THR A CA 1
ATOM 3476 C C . THR A 1 443 ? -14.024 7.906 37.705 1.00 90.44 443 THR A C 1
ATOM 3478 O O . THR A 1 443 ? -13.028 8.141 38.382 1.00 90.44 443 THR A O 1
ATOM 3481 N N . ASP A 1 444 ? -15.184 7.520 38.242 1.00 91.69 444 ASP A N 1
ATOM 3482 C CA . ASP A 1 444 ? -15.418 7.424 39.689 1.00 91.69 444 ASP A CA 1
ATOM 3483 C C . ASP A 1 444 ? -14.681 6.233 40.319 1.00 91.69 444 ASP A C 1
ATOM 3485 O O . ASP A 1 444 ? -14.273 6.286 41.483 1.00 91.69 444 ASP A O 1
ATOM 3489 N N . LEU A 1 445 ? -14.512 5.154 39.551 1.00 93.75 445 LEU A N 1
ATOM 3490 C CA . LEU A 1 445 ? -13.823 3.931 39.968 1.00 93.75 445 LEU A CA 1
ATOM 3491 C C . LEU A 1 445 ? -12.379 3.849 39.456 1.00 93.75 445 LEU A C 1
ATOM 3493 O O . LEU A 1 445 ? -11.614 2.996 39.913 1.00 93.75 445 LEU A O 1
ATOM 3497 N N . SER A 1 446 ? -12.000 4.729 38.531 1.00 92.06 446 SER A N 1
ATOM 3498 C CA . SER A 1 446 ? -10.659 4.770 37.955 1.00 92.06 446 SER A CA 1
ATOM 3499 C C . SER A 1 446 ? -9.718 5.695 38.716 1.00 92.06 446 SER A C 1
ATOM 3501 O O . SER A 1 446 ? -10.093 6.683 39.344 1.00 92.06 446 SER A O 1
ATOM 3503 N N . SER A 1 447 ? -8.433 5.395 38.601 1.00 89.06 447 SER A N 1
ATOM 3504 C CA . SER A 1 447 ? -7.369 6.331 38.925 1.00 89.06 447 SER A CA 1
ATOM 3505 C C . SER A 1 447 ? -7.393 7.505 37.945 1.00 89.06 447 SER A C 1
ATOM 3507 O O . SER A 1 447 ? -7.808 7.331 36.796 1.00 89.06 447 SER A O 1
ATOM 3509 N N . PRO A 1 448 ? -6.918 8.695 38.354 1.00 79.06 448 PRO A N 1
ATOM 3510 C CA . PRO A 1 448 ? -6.836 9.828 37.448 1.00 79.06 448 PRO A CA 1
ATOM 3511 C C . PRO A 1 448 ? -5.978 9.491 36.226 1.00 79.06 448 PRO A C 1
ATOM 3513 O O . PRO A 1 448 ? -4.864 8.978 36.365 1.00 79.06 448 PRO A O 1
ATOM 3516 N N . LEU A 1 449 ? -6.486 9.815 35.040 1.00 74.31 449 LEU A N 1
ATOM 3517 C CA . LEU A 1 449 ? -5.678 9.867 33.828 1.00 74.31 449 LEU A CA 1
ATOM 3518 C C . LEU A 1 449 ? -4.851 11.145 33.910 1.00 74.31 449 LEU A C 1
ATOM 3520 O O . LEU A 1 449 ? -5.392 12.248 34.014 1.00 74.31 449 LEU A O 1
ATOM 3524 N N . PHE A 1 450 ? -3.536 10.997 33.956 1.00 55.94 450 PHE A N 1
ATOM 3525 C CA . PHE A 1 450 ? -2.650 12.141 33.981 1.00 55.94 450 PHE A CA 1
ATOM 3526 C C . PHE A 1 450 ? -2.156 12.436 32.550 1.00 55.94 450 PHE A C 1
ATOM 3528 O O . PHE A 1 450 ? -1.942 11.518 31.767 1.00 55.94 450 PHE A O 1
ATOM 3535 N N . TRP A 1 451 ? -1.929 13.730 32.287 1.00 50.75 451 TRP A N 1
ATOM 3536 C CA . TRP A 1 451 ? -1.145 14.359 31.202 1.00 50.75 451 TRP A CA 1
ATOM 3537 C C . TRP A 1 451 ? -1.831 14.731 29.858 1.00 50.75 451 TRP A C 1
ATOM 3539 O O . TRP A 1 451 ? -2.277 13.906 29.073 1.00 50.75 451 TRP A O 1
ATOM 3549 N N . TYR A 1 452 ? -1.810 16.053 29.633 1.00 39.56 452 TYR A N 1
ATOM 3550 C CA . TYR A 1 452 ? -1.798 16.905 28.429 1.00 39.56 452 TYR A CA 1
ATOM 3551 C C . TYR A 1 452 ? -2.667 16.666 27.180 1.00 39.56 452 TYR A C 1
ATOM 3553 O O . TYR A 1 452 ? -2.900 17.667 26.502 1.00 39.56 452 TYR A O 1
ATOM 3561 N N . SER A 1 453 ? -3.180 15.473 26.864 1.00 50.41 453 SER A N 1
ATOM 3562 C CA . SER A 1 453 ? -3.850 15.280 25.561 1.00 50.41 453 SER A CA 1
ATOM 3563 C C . SER A 1 453 ? -4.817 14.094 25.433 1.00 50.41 453 SER A C 1
ATOM 3565 O O . SER A 1 453 ? -4.986 13.616 24.321 1.00 50.41 453 SER A O 1
ATOM 3567 N N . SER A 1 454 ? -5.463 13.620 26.506 1.00 59.06 454 SER A N 1
ATOM 3568 C CA . SER A 1 454 ? -6.537 12.618 26.378 1.00 59.06 454 SER A CA 1
ATOM 3569 C C . SER A 1 454 ? -7.870 13.191 26.861 1.00 59.06 454 SER A C 1
ATOM 3571 O O . SER A 1 454 ? -8.129 13.204 28.066 1.00 59.06 454 SER A O 1
ATOM 3573 N N . GLY A 1 455 ? -8.734 13.671 25.968 1.00 71.25 455 GLY A N 1
ATOM 3574 C CA . GLY A 1 455 ? -10.080 14.191 26.264 1.00 71.25 455 GLY A CA 1
ATOM 3575 C C . GLY A 1 455 ? -11.074 13.166 26.841 1.00 71.25 455 GLY A C 1
ATOM 3576 O O . GLY A 1 455 ? -12.285 13.378 26.771 1.00 71.25 455 GLY A O 1
ATOM 3577 N N . ILE A 1 456 ? -10.581 12.061 27.405 1.00 80.69 456 ILE A N 1
ATOM 3578 C CA . ILE A 1 456 ? -11.351 10.983 28.017 1.00 80.69 456 ILE A CA 1
ATOM 3579 C C . ILE A 1 456 ? -12.005 11.496 29.297 1.00 80.69 456 ILE A C 1
ATOM 3581 O O . ILE A 1 456 ? -11.352 11.851 30.279 1.00 80.69 456 ILE A O 1
ATOM 3585 N N . THR A 1 457 ? -13.327 11.485 29.288 1.00 85.81 457 THR A N 1
ATOM 3586 C CA . THR A 1 457 ? -14.197 11.794 30.423 1.00 85.81 457 THR A CA 1
ATOM 3587 C C . THR A 1 457 ? -15.050 10.585 30.800 1.00 85.81 457 THR A C 1
ATOM 3589 O O . THR A 1 457 ? -15.032 9.559 30.115 1.00 85.81 457 THR A O 1
ATOM 3592 N N . ASP A 1 458 ? -15.805 10.696 31.893 1.00 90.31 458 ASP A N 1
ATOM 3593 C CA . ASP A 1 458 ? -16.756 9.663 32.303 1.00 90.31 458 ASP A CA 1
ATOM 3594 C C . ASP A 1 458 ? -17.714 9.295 31.162 1.00 90.31 458 ASP A C 1
ATOM 3596 O O . ASP A 1 458 ? -18.274 10.168 30.493 1.00 90.31 458 ASP A O 1
ATOM 3600 N N . GLY A 1 459 ? -17.877 7.997 30.918 1.00 89.19 459 GLY A N 1
ATOM 3601 C CA . GLY A 1 459 ? -18.695 7.473 29.829 1.00 89.19 459 GLY A CA 1
ATOM 3602 C C . GLY A 1 459 ? -18.015 7.456 28.457 1.00 89.19 459 GLY A C 1
ATOM 3603 O O . GLY A 1 459 ? -18.653 7.059 27.483 1.00 89.19 459 GLY A O 1
ATOM 3604 N N . SER A 1 460 ? -16.745 7.856 28.351 1.00 89.06 460 SER A N 1
ATOM 3605 C CA . SER A 1 460 ? -15.987 7.781 27.097 1.00 89.06 460 SER A CA 1
ATOM 3606 C C . SER A 1 460 ? -15.935 6.352 26.573 1.00 89.06 460 SER A C 1
ATOM 3608 O O . SER A 1 460 ? -15.358 5.474 27.213 1.00 89.06 460 SER A O 1
ATOM 3610 N N . ALA A 1 461 ? -16.551 6.131 25.414 1.00 88.75 461 ALA A N 1
ATOM 3611 C CA . ALA A 1 461 ? -16.734 4.807 24.841 1.00 88.75 461 ALA A CA 1
ATOM 3612 C C . ALA A 1 461 ? -15.504 4.358 24.046 1.00 88.75 461 ALA A C 1
ATOM 3614 O O . ALA A 1 461 ? -15.147 4.964 23.034 1.00 88.75 461 ALA A O 1
ATOM 3615 N N . PHE A 1 462 ? -14.897 3.266 24.494 1.00 87.62 462 PHE A N 1
ATOM 3616 C CA . PHE A 1 462 ? -13.890 2.512 23.766 1.00 87.62 462 PHE A CA 1
ATOM 3617 C C . PHE A 1 462 ? -14.608 1.446 22.944 1.00 87.62 462 PHE A C 1
ATOM 3619 O O . PHE A 1 462 ? -15.233 0.531 23.487 1.00 87.62 462 PHE A O 1
ATOM 3626 N N . LEU A 1 463 ? -14.563 1.598 21.625 1.00 80.31 463 LEU A N 1
ATOM 3627 C CA . LEU A 1 463 ? -15.257 0.718 20.689 1.00 80.31 463 LEU A CA 1
ATOM 3628 C C . LEU A 1 463 ? -14.315 -0.374 20.210 1.00 80.31 463 LEU A C 1
ATOM 3630 O O . LEU A 1 463 ? -13.128 -0.110 20.027 1.00 80.31 463 LEU A O 1
ATOM 3634 N N . SER A 1 464 ? -14.850 -1.583 20.016 1.00 72.25 464 SER A N 1
ATOM 3635 C CA . SER A 1 464 ? -14.085 -2.686 19.440 1.00 72.25 464 SER A CA 1
ATOM 3636 C C . SER A 1 464 ? -13.593 -2.275 18.062 1.00 72.25 464 SER A C 1
ATOM 3638 O O . SER A 1 464 ? -14.385 -1.938 17.184 1.00 72.25 464 SER A O 1
ATOM 3640 N N . ASP A 1 465 ? -12.285 -2.312 17.888 1.00 61.28 465 ASP A N 1
ATOM 3641 C CA . ASP A 1 465 ? -11.643 -2.136 16.601 1.00 61.28 465 ASP A CA 1
ATOM 3642 C C . ASP A 1 465 ? -11.545 -3.534 15.991 1.00 61.28 465 ASP A C 1
ATOM 3644 O O . ASP A 1 465 ? -10.780 -4.376 16.470 1.00 61.28 465 ASP A O 1
ATOM 3648 N N . TYR A 1 466 ? -12.424 -3.844 15.034 1.00 40.84 466 TYR A N 1
ATOM 3649 C CA . TYR A 1 466 ? -12.390 -5.132 14.343 1.00 40.84 466 TYR A CA 1
ATOM 3650 C C . TYR A 1 466 ? -11.098 -5.198 13.524 1.00 40.84 466 TYR A C 1
ATOM 3652 O O . TYR A 1 466 ? -11.008 -4.664 12.421 1.00 40.84 466 TYR A O 1
ATOM 3660 N N . ILE A 1 467 ? -10.091 -5.873 14.073 1.00 38.34 467 ILE A N 1
ATOM 3661 C CA . ILE A 1 467 ? -8.937 -6.333 13.307 1.00 38.34 467 ILE A CA 1
ATOM 3662 C C . ILE A 1 467 ? -9.445 -7.451 12.402 1.00 38.34 467 ILE A C 1
ATOM 3664 O O . ILE A 1 467 ? -9.669 -8.570 12.855 1.00 38.34 467 ILE A O 1
ATOM 3668 N N . TYR A 1 468 ? -9.642 -7.152 11.122 1.00 26.86 468 TYR A N 1
ATOM 3669 C CA . TYR A 1 468 ? -9.630 -8.196 10.104 1.00 26.86 468 TYR A CA 1
ATOM 3670 C C . TYR A 1 468 ? -8.200 -8.746 10.018 1.00 26.86 468 TYR A C 1
ATOM 3672 O O . TYR A 1 468 ? -7.266 -7.976 9.800 1.00 26.86 468 TYR A O 1
ATOM 3680 N N . GLY A 1 469 ? -8.028 -10.060 10.196 1.00 27.61 469 GLY A N 1
ATOM 3681 C CA . GLY A 1 469 ? -6.784 -10.751 9.829 1.00 27.61 469 GLY A CA 1
ATOM 3682 C C . GLY A 1 469 ? -5.943 -11.381 10.946 1.00 27.61 469 GLY A C 1
ATOM 3683 O O . GLY A 1 469 ? -4.756 -11.610 10.721 1.00 27.61 469 GLY A O 1
ATOM 3684 N N . ARG A 1 470 ? -6.519 -11.715 12.107 1.00 27.02 470 ARG A N 1
ATOM 3685 C CA . ARG A 1 470 ? -6.054 -12.859 12.916 1.00 27.02 470 ARG A CA 1
ATOM 3686 C C . ARG A 1 470 ? -7.222 -13.694 13.405 1.00 27.02 470 ARG A C 1
ATOM 3688 O O . ARG A 1 470 ? -8.207 -13.083 13.873 1.00 27.02 470 ARG A O 1
#

Mean predicted aligned error: 20.26 Å

Sequence (470 aa):
ALAIAFLTNPKEAVPTEPGDPTAGESDPEDSNPPVTAAEAVEWLNVLAVDYWPESMETSLAEFPGVVFRWTADRVEAVSGDKVEVLYNGMPVWDVFFCDLTGDGRPELCSTVSFGSGIVDDHIVVYDYAEKVSYALSGRLVYDYRLFLDEGHLCVSKSPYRGQELPESGLLLLEDGNLLMQGDSDPLPKDPDFNEEMHFRTYASPVGYSEAGYDAMVDLAVNRDIERPSGTWKRLVPLLKLDSRDDLDSFCREMSAFFDLDAADEASPAFLEEAKAYTEEFFSKNTVFVSYVITGSSADYFEIVGTYTDEKDTMILALRSLENGTGDAVMGGYFLIAETNKSYVSDFSAYDALLVNSDWPETGLEEGMGQLLHRYVWQGQDLMDFAVLQLFDSGDFLLSLSPLSSYLGYGSYVYEGEQLILKTDDGKYSYVFDRQGEAWNFNTDLSSPLFWYSSGITDGSAFLSDYIYGR

Nearest PDB structures (foldseek):
  8ybf-assembly1_B  TM=3.330E-01  e=8.112E-01  Morbillivirus canis
  7bgb-assembly1_K  TM=4.148E-01  e=6.156E+00  Homo sapiens
  7wcd-assembly1_C  TM=1.000E-01  e=9.481E-01  Severe acute respiratory syndrome coronavirus 2
  8fo2-assembly1_E  TM=1.873E-01  e=7.982E+00  Homo sapiens

Solvent-accessible surface area (backbone atoms only — not comparable to full-atom values): 27073 Å² total; per-residue (Å²): 142,84,88,80,87,83,86,85,83,87,82,84,87,84,88,87,88,88,89,86,87,88,87,79,93,74,86,77,86,84,73,79,73,77,80,72,81,40,67,37,44,80,77,46,58,54,85,81,49,100,68,79,69,84,60,49,76,50,71,51,88,81,43,75,75,39,36,40,37,39,35,54,50,32,35,30,41,34,44,87,93,46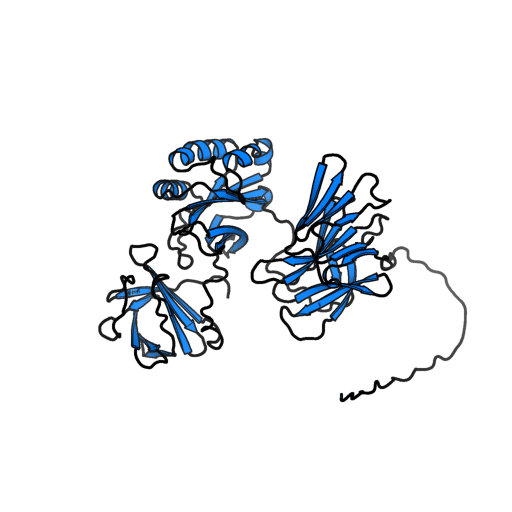,76,42,80,75,51,75,26,59,39,42,44,32,37,29,37,30,31,65,88,67,81,80,55,58,22,46,35,24,23,25,26,43,58,94,77,77,64,45,29,22,35,40,35,35,33,75,89,82,71,48,75,39,59,38,77,35,86,90,53,30,28,32,39,67,46,77,53,101,47,28,47,27,31,37,42,27,49,46,96,51,90,64,84,60,48,70,24,45,59,42,61,56,98,83,39,51,42,49,48,86,69,80,68,75,73,76,77,54,87,84,80,76,80,73,81,59,53,54,72,54,41,17,43,26,50,57,36,72,70,37,49,53,55,42,35,76,64,16,72,31,60,86,61,92,63,71,50,75,96,46,78,62,75,44,29,26,32,78,32,62,39,43,68,47,46,56,48,48,53,64,60,46,55,79,47,34,45,46,76,35,58,60,99,90,24,56,22,46,59,66,60,54,67,70,57,36,64,72,46,30,72,50,27,30,38,35,43,30,57,49,76,29,66,26,70,22,52,44,65,47,77,79,49,73,49,72,51,101,74,40,29,40,28,40,32,27,32,69,43,78,63,67,94,42,56,86,41,68,28,18,32,38,41,37,39,38,28,46,42,78,67,61,65,77,41,79,43,53,41,39,43,72,44,79,75,76,69,82,77,83,69,68,63,74,87,34,64,54,80,71,47,41,26,42,33,73,50,94,49,93,67,17,29,33,42,41,38,35,24,72,71,36,29,34,42,36,42,44,20,92,84,47,96,60,72,48,43,31,43,49,48,76,62,87,63,28,43,41,37,37,28,72,86,71,80,46,38,44,30,23,40,63,56,90,82,25,38,18,33,34,59,90,75,22,50,84,86,79,74,99,46,52,80,76,48,68,62,40,55,23,35,67,44,78,70,83,88,124

Foldseek 3Di:
DDDDDDDDDDDDDDDDDDDDDDDDDDDDDDDDDPPDQWQKAWPDAQVVDPDDDQKDWDDDPLDPQWIWMDGQFFIWIDHPPDIGTLDTAPGFGTWMFTPQVVPPGTWTWTFGWDDDPQTATKIWTADPVVSDIAIDDQRQAWHWHWDDDPRGIKIWIDGRVDPDGTDMAGFHQDPNHTDGPPDPDDRPCPVDPDDDPLWDKFKAWWWDFPVLLVVLLVQALCVVPPADADLDNRFFGKHKALAPVSVVVCCVVSVVTTDQCDHDPRGGRNVVVCVVRHRVLSVWKMKMKTKDKDQFPQKDKAFPGWDQDPQQEIETEMEIDGRPDGDRGMTMMIMMIMGTPVVVVSGPGYGYDYDDPDDDPPVPCVPQAAWDFKWKFADPDSQAIKIWTAHPSQKIWIDGGPPDPDIAIDGWDDDDQKIWGAGPVRPWIWIFGDDPQWTFTAPVPTDDDDDDGHPRDGRRTTHTNDDDDD